Protein AF-A0A7C7EY35-F1 (afdb_monomer_lite)

Foldseek 3Di:
DFAAAEEEEADLCCLPDPCVLVLVVLPHQAYEDEVLPDDLVSVVVSLVSCVVSVHAYEYEFNADFKWWQDDPAWDKDDQQDKFKEFCDPRTTDIPDDVLVQDDFQWWKAKLQPQWIWTFNAGDNGMTITHTHHIDIHGHRITMDIPPRPCVVVLCCVSVVSVLVSCQVSLHAEYEHPDDQDCVNLVVSLVSCVPGNHFYEYEDQAPSCVVCVLSNLVSGQAYEYPLVSNVSHDPNVCSVVVLLVSLVSCVVVVHAYEYEDDLQVCVVPDVAGDPVSLVVLLVSVVSPHRYYYHYCSQHVDPCNSSVSSRSVVSVVVSVVVVVVVLDPPLLPDFDPLLVQLQVLLVLLVVCVVLVQADQADKWKKFFRNVGDDPDPPFTKMKIAWARAHSNVSNVSDCPRIWIWTDGVPDIDTSPNVIDGYLQVLLVVLVVVLCVVQVHLFRMKTWTHQPLLQVLLVDPCVVPQVSVQVLLCVQAVCLCVLFVPGEAEFEADDRSDPNSSVRSNVVDDRTQKYDNHNRTIIGTDNDPVSRSVNVVSSSSSSVSSVVVPPDPPPPDD

Radius of gyration: 32.08 Å; chains: 1; bounding box: 73×58×93 Å

Structure (mmCIF, N/CA/C/O backbone):
data_AF-A0A7C7EY35-F1
#
_entry.id   AF-A0A7C7EY35-F1
#
loop_
_atom_site.group_PDB
_atom_site.id
_atom_site.type_symbol
_atom_site.label_atom_id
_atom_site.label_alt_id
_atom_site.label_comp_id
_atom_site.label_asym_id
_atom_site.label_entity_id
_atom_site.label_seq_id
_atom_site.pdbx_PDB_ins_code
_atom_site.Cartn_x
_atom_site.Cartn_y
_atom_site.Cartn_z
_atom_site.occupancy
_atom_site.B_iso_or_equiv
_atom_site.auth_seq_id
_atom_site.auth_comp_id
_atom_site.auth_asym_id
_atom_site.auth_atom_id
_atom_site.pdbx_PDB_model_num
ATOM 1 N N . MET A 1 1 ? 8.067 -2.874 -6.226 1.00 59.53 1 MET A N 1
ATOM 2 C CA . MET A 1 1 ? 7.188 -3.533 -5.227 1.00 59.53 1 MET A CA 1
ATOM 3 C C . MET A 1 1 ? 6.444 -2.444 -4.491 1.00 59.53 1 MET A C 1
ATOM 5 O O . MET A 1 1 ? 7.051 -1.427 -4.193 1.00 59.53 1 MET A O 1
ATOM 9 N N . ARG A 1 2 ? 5.156 -2.646 -4.200 1.00 67.06 2 ARG A N 1
ATOM 10 C CA . ARG A 1 2 ? 4.352 -1.667 -3.456 1.00 67.06 2 ARG A CA 1
ATOM 11 C C . ARG A 1 2 ? 5.009 -1.362 -2.104 1.00 67.06 2 ARG A C 1
ATOM 13 O O . ARG A 1 2 ? 5.307 -2.300 -1.371 1.00 67.06 2 ARG A O 1
ATOM 20 N N . LYS A 1 3 ? 5.210 -0.082 -1.780 1.00 84.25 3 LYS A N 1
ATOM 21 C CA . LYS A 1 3 ? 5.645 0.359 -0.446 1.00 84.25 3 LYS A CA 1
ATOM 22 C C . LYS A 1 3 ? 4.575 0.000 0.595 1.00 84.25 3 LYS A C 1
ATOM 24 O O . LYS A 1 3 ? 3.392 0.196 0.334 1.00 84.25 3 LYS A O 1
ATOM 29 N N . ILE A 1 4 ? 5.000 -0.534 1.739 1.00 92.81 4 ILE A N 1
ATOM 30 C CA . ILE A 1 4 ? 4.141 -0.799 2.899 1.00 92.81 4 ILE A CA 1
ATOM 31 C C . ILE A 1 4 ? 4.450 0.279 3.934 1.00 92.81 4 ILE A C 1
ATOM 33 O O . ILE A 1 4 ? 5.589 0.361 4.402 1.00 92.81 4 ILE A O 1
ATOM 37 N N . ASP A 1 5 ? 3.461 1.110 4.252 1.00 95.00 5 ASP A N 1
ATOM 38 C CA . ASP A 1 5 ? 3.643 2.174 5.237 1.00 95.00 5 ASP A CA 1
ATOM 39 C C . ASP A 1 5 ? 3.600 1.604 6.662 1.00 95.00 5 ASP A C 1
ATOM 41 O O . ASP A 1 5 ? 2.747 0.773 6.993 1.00 95.00 5 ASP A O 1
ATOM 45 N N . LEU A 1 6 ? 4.491 2.089 7.524 1.00 94.75 6 LEU A N 1
ATOM 46 C CA . LEU A 1 6 ? 4.423 1.883 8.968 1.00 94.75 6 LEU A CA 1
ATOM 47 C C . LEU A 1 6 ? 3.973 3.164 9.659 1.00 94.75 6 LEU A C 1
ATOM 49 O O . LEU A 1 6 ? 4.666 4.183 9.643 1.00 94.75 6 LEU A O 1
ATOM 53 N N . ILE A 1 7 ? 2.809 3.074 10.284 1.00 96.31 7 ILE A N 1
ATOM 54 C CA . ILE A 1 7 ? 2.159 4.141 11.029 1.00 96.31 7 ILE A CA 1
ATOM 55 C C . ILE A 1 7 ? 2.273 3.773 12.509 1.00 96.31 7 ILE A C 1
ATOM 57 O O . ILE A 1 7 ? 1.996 2.633 12.882 1.00 96.31 7 ILE A O 1
ATOM 61 N N . ALA A 1 8 ? 2.664 4.713 13.364 1.00 94.75 8 ALA A N 1
ATOM 62 C CA . ALA A 1 8 ? 2.739 4.475 14.805 1.00 94.75 8 ALA A CA 1
ATOM 63 C C . ALA A 1 8 ? 1.876 5.461 15.585 1.00 94.75 8 ALA A C 1
ATOM 65 O O . ALA A 1 8 ? 1.756 6.632 15.225 1.00 94.75 8 ALA A O 1
ATOM 66 N N . THR A 1 9 ? 1.291 4.969 16.673 1.00 93.81 9 THR A N 1
ATOM 67 C CA . THR A 1 9 ? 0.629 5.792 17.684 1.00 93.81 9 THR A CA 1
ATOM 68 C C . THR A 1 9 ? 1.628 6.055 18.804 1.00 93.81 9 THR A C 1
ATOM 70 O O . THR A 1 9 ? 2.188 5.107 19.354 1.00 93.81 9 THR A O 1
ATOM 73 N N . PHE A 1 10 ? 1.846 7.318 19.153 1.00 88.19 10 PHE A N 1
ATOM 74 C CA . PHE A 1 10 ? 2.747 7.712 20.237 1.00 88.19 10 PHE A CA 1
ATOM 75 C C . PHE A 1 10 ? 2.016 8.558 21.268 1.00 88.19 10 PHE A C 1
ATOM 77 O O . PHE A 1 10 ? 1.106 9.315 20.930 1.00 88.19 10 PHE A O 1
ATOM 84 N N . GLY A 1 11 ? 2.450 8.458 22.522 1.00 86.19 11 GLY A N 1
ATOM 85 C CA . GLY A 1 11 ? 2.048 9.399 23.558 1.00 86.19 11 GLY A CA 1
ATOM 86 C C . GLY A 1 11 ? 2.655 10.786 23.326 1.00 86.19 11 GLY A C 1
ATOM 87 O O . GLY A 1 11 ? 3.737 10.919 22.748 1.00 86.19 11 GLY A O 1
ATOM 88 N N . SER A 1 12 ? 1.996 11.829 23.835 1.00 89.19 12 SER A N 1
ATOM 89 C CA . SER A 1 12 ? 2.439 13.224 23.692 1.00 89.19 12 SER A CA 1
ATOM 90 C C . SER A 1 12 ? 3.885 13.438 24.154 1.00 89.19 12 SER A C 1
ATOM 92 O O . SER A 1 12 ? 4.668 14.103 23.479 1.00 89.19 12 SER A O 1
ATOM 94 N N . SER A 1 13 ? 4.276 12.817 25.271 1.00 89.25 13 SER A N 1
ATOM 95 C CA . SER A 1 13 ? 5.641 12.892 25.803 1.00 89.25 13 SER A CA 1
ATOM 96 C C . SER A 1 13 ? 6.682 12.232 24.896 1.00 89.25 13 SER A C 1
ATOM 98 O O . SER A 1 13 ? 7.813 12.706 24.843 1.00 89.25 13 SER A O 1
ATOM 100 N N . GLN A 1 14 ? 6.315 11.170 24.172 1.00 89.94 14 GLN A N 1
ATOM 101 C CA . GLN A 1 14 ? 7.206 10.489 23.231 1.00 89.94 14 GLN A CA 1
ATOM 102 C C . GLN A 1 14 ? 7.434 11.339 21.977 1.00 89.94 14 GLN A C 1
ATOM 104 O O . GLN A 1 14 ? 8.567 11.451 21.530 1.00 89.94 14 GLN A O 1
ATOM 109 N N . ILE A 1 15 ? 6.389 11.976 21.436 1.00 92.12 15 ILE A N 1
ATOM 110 C CA . ILE A 1 15 ? 6.499 12.847 20.249 1.00 92.12 15 ILE A CA 1
ATOM 111 C C . ILE A 1 15 ? 7.369 14.074 20.545 1.00 92.12 15 ILE A C 1
ATOM 113 O O . ILE A 1 15 ? 8.179 14.495 19.720 1.00 92.12 15 ILE A O 1
ATOM 117 N N . LEU A 1 16 ? 7.207 14.652 21.736 1.00 92.81 16 LEU A N 1
ATOM 118 C CA . LEU A 1 16 ? 7.941 15.846 22.157 1.00 92.81 16 LEU A CA 1
ATOM 119 C C . LEU A 1 16 ? 9.357 15.541 22.667 1.00 92.81 16 LEU A C 1
ATOM 121 O O . LEU A 1 16 ? 10.103 16.468 22.982 1.00 92.81 16 LEU A O 1
ATOM 125 N N . SER A 1 17 ? 9.746 14.268 22.764 1.00 91.12 17 SER A N 1
ATOM 126 C CA . SER A 1 17 ? 11.068 13.897 23.256 1.00 91.12 17 SER A CA 1
ATOM 127 C C . SER A 1 17 ? 12.158 14.086 22.183 1.00 91.12 17 SER A C 1
ATOM 129 O O . SER A 1 17 ? 11.885 14.063 20.977 1.00 91.12 17 SER A O 1
ATOM 131 N N . PRO A 1 18 ? 13.437 14.174 22.595 1.00 88.00 18 PRO A N 1
ATOM 132 C CA . PRO A 1 18 ? 14.564 14.104 21.664 1.00 88.00 18 PRO A CA 1
ATOM 133 C C . PRO A 1 18 ? 14.698 12.746 20.955 1.00 88.00 18 PRO A C 1
ATOM 135 O O . PRO A 1 18 ? 15.283 12.676 19.878 1.00 88.00 18 PRO A O 1
ATOM 138 N N . SER A 1 19 ? 14.175 11.657 21.535 1.00 85.38 19 SER A N 1
ATOM 139 C CA . SER A 1 19 ? 14.273 10.318 20.934 1.00 85.38 19 SER A CA 1
ATOM 140 C C . SER A 1 19 ? 13.337 10.126 19.739 1.00 85.38 19 SER A C 1
ATOM 142 O O . SER A 1 19 ? 13.534 9.185 18.971 1.00 85.38 19 SER A O 1
ATOM 144 N N . PHE A 1 20 ? 12.368 11.025 19.539 1.00 90.75 20 PHE A N 1
ATOM 145 C CA . PHE A 1 20 ? 11.465 10.988 18.392 1.00 90.75 20 PHE A CA 1
ATOM 146 C C . PHE A 1 20 ? 12.203 11.066 17.047 1.00 90.75 20 PHE A C 1
ATOM 148 O O . PHE A 1 20 ? 11.852 10.343 16.119 1.00 90.75 20 PHE A O 1
ATOM 155 N N . ASP A 1 21 ? 13.271 11.865 16.933 1.00 90.19 21 ASP A N 1
ATOM 156 C CA . ASP A 1 21 ? 14.022 11.975 15.670 1.00 90.19 21 ASP A CA 1
ATOM 157 C C . ASP A 1 21 ? 14.679 10.647 15.268 1.00 90.19 21 ASP A C 1
ATOM 159 O O . ASP A 1 21 ? 14.866 10.372 14.082 1.00 90.19 21 ASP A O 1
ATOM 163 N N . GLU A 1 22 ? 15.005 9.798 16.244 1.00 86.75 22 GLU A N 1
ATOM 164 C CA . GLU A 1 22 ? 15.528 8.462 15.975 1.00 86.75 22 GLU A CA 1
ATOM 165 C C . GLU A 1 22 ? 14.431 7.526 15.450 1.00 86.75 22 GLU A C 1
ATOM 167 O O . GLU A 1 22 ? 14.663 6.797 14.486 1.00 86.75 22 GLU A O 1
ATOM 172 N N . MET A 1 23 ? 13.206 7.631 15.980 1.00 85.81 23 MET A N 1
ATOM 173 C CA . MET A 1 23 ? 12.039 6.902 15.459 1.00 85.81 23 MET A CA 1
ATOM 174 C C . MET A 1 23 ? 11.770 7.265 13.992 1.00 85.81 23 MET A C 1
ATOM 176 O O . MET A 1 23 ? 11.479 6.391 13.173 1.00 85.81 23 MET A O 1
ATOM 180 N N . VAL A 1 24 ? 11.919 8.546 13.635 1.00 89.62 24 VAL A N 1
ATOM 181 C CA . VAL A 1 24 ? 11.778 9.019 12.248 1.00 89.62 24 VAL A CA 1
ATOM 182 C C . VAL A 1 24 ? 12.833 8.385 11.338 1.00 89.62 24 VAL A C 1
ATOM 184 O O . VAL A 1 24 ? 12.497 7.866 10.272 1.00 89.62 24 VAL A O 1
ATOM 187 N N . LYS A 1 25 ? 14.101 8.342 11.768 1.00 86.62 25 LYS A N 1
ATOM 188 C CA . LYS A 1 25 ? 15.191 7.718 10.992 1.00 86.62 25 LYS A CA 1
ATOM 189 C C . LYS A 1 25 ? 15.029 6.211 10.809 1.00 86.62 25 LYS A C 1
ATOM 191 O O . LYS A 1 25 ? 15.458 5.685 9.786 1.00 86.62 25 LYS A O 1
ATOM 196 N N . GLN A 1 26 ? 14.383 5.521 11.749 1.00 80.25 26 GLN A N 1
ATOM 197 C CA . GLN A 1 26 ? 14.077 4.085 11.649 1.00 80.25 26 GLN A CA 1
ATOM 198 C C . GLN A 1 26 ? 12.955 3.768 10.643 1.00 80.25 26 GLN A C 1
ATOM 200 O O . GLN A 1 26 ? 12.539 2.617 10.477 1.00 80.25 26 GLN A O 1
ATOM 205 N N . GLY A 1 27 ? 12.502 4.787 9.912 1.00 77.50 27 GLY A N 1
ATOM 206 C CA . GLY A 1 27 ? 11.601 4.651 8.787 1.00 77.50 27 GLY A CA 1
ATOM 207 C C . GLY A 1 27 ? 10.146 4.813 9.179 1.00 77.50 27 GLY A C 1
ATOM 208 O O . GLY A 1 27 ? 9.300 4.265 8.503 1.00 77.50 27 GLY A O 1
ATOM 209 N N . LEU A 1 28 ? 9.799 5.515 10.249 1.00 90.94 28 LEU A N 1
ATOM 210 C CA . LEU A 1 28 ? 8.401 5.865 10.504 1.00 90.94 28 LEU A CA 1
ATOM 211 C C . LEU A 1 28 ? 7.805 6.643 9.309 1.00 90.94 28 LEU A C 1
ATOM 213 O O . LEU A 1 28 ? 8.328 7.688 8.929 1.00 90.94 28 LEU A O 1
ATOM 217 N N . ASP A 1 29 ? 6.709 6.155 8.719 1.00 93.25 29 ASP A N 1
ATOM 218 C CA . ASP A 1 29 ? 6.108 6.783 7.531 1.00 93.25 29 ASP A CA 1
ATOM 219 C C . ASP A 1 29 ? 5.058 7.849 7.878 1.00 93.25 29 ASP A C 1
ATOM 221 O O . ASP A 1 29 ? 4.744 8.708 7.043 1.00 93.25 29 ASP A O 1
ATOM 225 N N . MET A 1 30 ? 4.458 7.744 9.068 1.00 96.19 30 MET A N 1
ATOM 226 C CA . MET A 1 30 ? 3.350 8.580 9.530 1.00 96.19 30 MET A CA 1
ATOM 227 C C . MET A 1 30 ? 3.103 8.389 11.032 1.00 96.19 30 MET A C 1
ATOM 229 O O . MET A 1 30 ? 3.287 7.290 11.558 1.00 96.19 30 MET A O 1
ATOM 233 N N . VAL A 1 31 ? 2.611 9.426 11.709 1.00 97.31 31 VAL A N 1
ATOM 234 C CA . VAL A 1 31 ? 2.129 9.336 13.097 1.00 97.31 31 VAL A CA 1
ATOM 235 C C . VAL A 1 31 ? 0.612 9.402 13.139 1.00 97.31 31 VAL A C 1
ATOM 237 O O . VAL A 1 31 ? 0.010 10.297 12.547 1.00 97.31 31 VAL A O 1
ATOM 240 N N . ARG A 1 32 ? 0.005 8.472 13.881 1.00 97.31 32 ARG A N 1
ATOM 241 C CA . ARG A 1 32 ? -1.408 8.511 14.259 1.00 97.31 32 ARG A CA 1
ATOM 242 C C . ARG A 1 32 ? -1.566 9.247 15.590 1.00 97.31 32 ARG A C 1
ATOM 244 O O . ARG A 1 32 ? -1.029 8.807 16.606 1.00 97.31 32 ARG A O 1
ATOM 251 N N . LEU A 1 33 ? -2.347 10.322 15.591 1.00 96.81 33 LEU A N 1
ATOM 252 C CA . LEU A 1 33 ? -2.793 11.035 16.788 1.00 96.81 33 LEU A CA 1
ATOM 253 C C . LEU A 1 33 ? -4.217 10.581 17.126 1.00 96.81 33 LEU A C 1
ATOM 255 O O . LEU A 1 33 ? -5.131 10.805 16.339 1.00 96.81 33 LEU A O 1
ATOM 259 N N . ASN A 1 34 ? -4.394 9.916 18.270 1.00 93.81 34 ASN A N 1
ATOM 260 C CA . ASN A 1 34 ? -5.690 9.387 18.703 1.00 93.81 34 ASN A CA 1
ATOM 261 C C . ASN A 1 34 ? -6.457 10.423 19.544 1.00 93.81 34 ASN A C 1
ATOM 263 O O . ASN A 1 34 ? -6.140 10.623 20.719 1.00 93.81 34 ASN A O 1
ATOM 267 N N . CYS A 1 35 ? -7.472 11.058 18.959 1.00 93.25 35 CYS A N 1
ATOM 268 C CA . CYS A 1 35 ? -8.251 12.117 19.603 1.00 93.25 35 CYS A CA 1
ATOM 269 C C . CYS A 1 35 ? -9.208 11.620 20.693 1.00 93.25 35 CYS A C 1
ATOM 271 O O . CYS A 1 35 ? -9.679 12.431 21.483 1.00 93.25 35 CYS A O 1
ATOM 273 N N . SER A 1 36 ? -9.437 10.310 20.842 1.00 86.94 36 SER A N 1
ATOM 274 C CA . SER A 1 36 ? -10.142 9.778 22.023 1.00 86.94 36 SER A CA 1
ATOM 275 C C . SER A 1 36 ? -9.371 10.017 23.334 1.00 86.94 36 SER A C 1
ATOM 277 O O . SER A 1 36 ? -9.933 9.863 24.418 1.00 86.94 36 SER A O 1
ATOM 279 N N . HIS A 1 37 ? -8.083 10.375 23.249 1.00 87.50 37 HIS A N 1
ATOM 280 C CA . HIS A 1 37 ? -7.205 10.634 24.396 1.00 87.50 37 HIS A CA 1
ATOM 281 C C . HIS A 1 37 ? -6.500 11.995 24.346 1.00 87.50 37 HIS A C 1
ATOM 283 O O . HIS A 1 37 ? -5.694 12.277 25.227 1.00 87.50 37 HIS A O 1
ATOM 289 N N . LEU A 1 38 ? -6.760 12.811 23.322 1.00 90.69 38 LEU A N 1
ATOM 290 C CA . LEU A 1 38 ? -6.093 14.094 23.108 1.00 90.69 38 LEU A CA 1
ATOM 291 C C . LEU A 1 38 ? -7.142 15.173 22.894 1.00 90.69 38 LEU A C 1
ATOM 293 O O . LEU A 1 38 ? -7.962 15.053 21.989 1.00 90.69 38 LEU A O 1
ATOM 297 N N . SER A 1 39 ? -7.076 16.240 23.681 1.00 91.69 39 SER A N 1
ATOM 298 C CA . SER A 1 39 ? -7.860 17.451 23.442 1.00 91.69 39 SER A CA 1
ATOM 299 C C . SER A 1 39 ? -7.296 18.267 22.273 1.00 91.69 39 SER A C 1
ATOM 301 O O . SER A 1 39 ? -6.133 18.128 21.892 1.00 91.69 39 SER A O 1
ATOM 303 N N . VAL A 1 40 ? -8.108 19.167 21.708 1.00 92.25 40 VAL A N 1
ATOM 304 C CA . VAL A 1 40 ? -7.673 20.063 20.618 1.00 92.25 40 VAL A CA 1
ATOM 305 C C . VAL A 1 40 ? -6.454 20.908 21.018 1.00 92.25 40 VAL A C 1
ATOM 307 O O . VAL A 1 40 ? -5.548 21.095 20.204 1.00 92.25 40 VAL A O 1
ATOM 310 N N . ASP A 1 41 ? -6.390 21.361 22.272 1.00 92.06 41 ASP A N 1
ATOM 311 C CA . ASP A 1 41 ? -5.277 22.173 22.780 1.00 92.06 41 ASP A CA 1
ATOM 312 C C . ASP A 1 41 ? -3.963 21.379 22.846 1.00 92.06 41 ASP A C 1
ATOM 314 O O . ASP A 1 41 ? -2.891 21.911 22.545 1.00 92.06 41 ASP A O 1
ATOM 318 N N . GLU A 1 42 ? -4.035 20.085 23.166 1.00 94.25 42 GLU A N 1
ATOM 319 C CA . GLU A 1 42 ? -2.871 19.195 23.195 1.00 94.25 42 GLU A CA 1
ATOM 320 C C . GLU A 1 42 ? -2.347 18.859 21.794 1.00 94.25 42 GLU A C 1
ATOM 322 O O . GLU A 1 42 ? -1.160 18.576 21.639 1.00 94.25 42 GLU A O 1
ATOM 327 N N . LEU A 1 43 ? -3.187 18.918 20.754 1.00 96.12 43 LEU A N 1
ATOM 328 C CA . LEU A 1 43 ? -2.773 18.582 19.390 1.00 96.12 43 LEU A CA 1
ATOM 329 C C . LEU A 1 43 ? -1.819 19.613 18.778 1.00 96.12 43 LEU A C 1
ATOM 331 O O . LEU A 1 43 ? -0.946 19.240 17.995 1.00 96.12 43 LEU A O 1
ATOM 335 N N . GLN A 1 44 ? -1.961 20.901 19.108 1.00 94.94 44 GLN A N 1
ATOM 336 C CA . GLN A 1 44 ? -1.165 21.969 18.494 1.00 94.94 44 GLN A CA 1
ATOM 337 C C . GLN A 1 44 ? 0.354 21.773 18.634 1.00 94.94 44 GLN A C 1
ATOM 339 O O . GLN A 1 44 ? 1.027 21.792 17.600 1.00 94.94 44 GLN A O 1
ATOM 344 N N . PRO A 1 45 ? 0.927 21.567 19.838 1.00 95.94 45 PRO A N 1
ATOM 345 C CA . PRO A 1 45 ? 2.366 21.338 19.967 1.00 95.94 45 PRO A CA 1
ATOM 346 C C . PRO A 1 45 ? 2.826 20.048 19.271 1.00 95.94 45 PRO A C 1
ATOM 348 O O . PRO A 1 45 ? 3.921 20.019 18.710 1.00 95.94 45 PRO A O 1
ATOM 351 N N . LEU A 1 46 ? 1.990 19.003 19.246 1.00 97.12 46 LEU A N 1
ATOM 352 C CA . LEU A 1 46 ? 2.313 17.732 18.590 1.00 97.12 46 LEU A CA 1
ATOM 353 C C . LEU A 1 46 ? 2.395 17.894 17.073 1.00 97.12 46 LEU A C 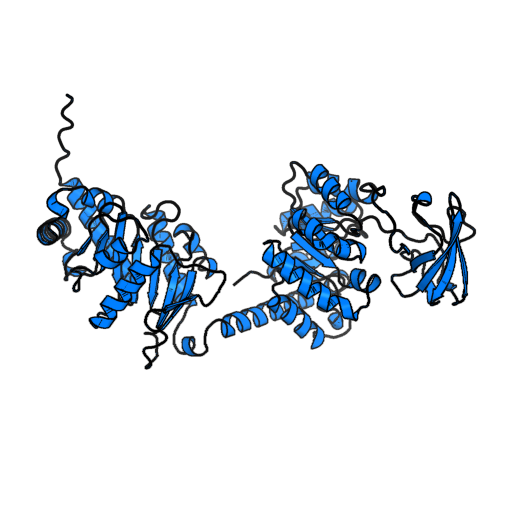1
ATOM 355 O O . LEU A 1 46 ? 3.380 17.491 16.462 1.00 97.12 46 LEU A O 1
ATOM 359 N N . ILE A 1 47 ? 1.396 18.529 16.461 1.00 96.50 47 ILE A N 1
ATOM 360 C CA . ILE A 1 47 ? 1.374 18.764 15.015 1.00 96.50 47 ILE A CA 1
ATOM 361 C C . ILE A 1 47 ? 2.535 19.659 14.587 1.00 96.50 47 ILE A C 1
ATOM 363 O O . ILE A 1 47 ? 3.179 19.356 13.584 1.00 96.50 47 ILE A O 1
ATOM 367 N N . THR A 1 48 ? 2.844 20.720 15.343 1.00 95.88 48 THR A N 1
ATOM 368 C CA . THR A 1 48 ? 4.018 21.564 15.067 1.00 95.88 48 THR A CA 1
ATOM 369 C C . THR A 1 48 ? 5.285 20.708 15.021 1.00 95.88 48 THR A C 1
ATOM 371 O O . THR A 1 48 ? 6.004 20.731 14.022 1.00 95.88 48 THR A O 1
ATOM 374 N N . ARG A 1 49 ? 5.507 19.873 16.045 1.00 96.12 49 ARG A N 1
ATOM 375 C CA . ARG A 1 49 ? 6.672 18.984 16.122 1.00 96.12 49 ARG A CA 1
ATOM 376 C C . ARG A 1 49 ? 6.740 17.984 14.961 1.00 96.12 49 ARG A C 1
ATOM 378 O O . ARG A 1 49 ? 7.816 17.763 14.405 1.00 96.12 49 ARG A O 1
ATOM 385 N N . LEU A 1 50 ? 5.608 17.392 14.575 1.00 96.69 50 LEU A N 1
ATOM 386 C CA . LEU A 1 50 ? 5.528 16.440 13.459 1.00 96.69 50 LEU A CA 1
ATOM 387 C C . LEU A 1 50 ? 5.821 17.107 12.109 1.00 96.69 50 LEU A C 1
ATOM 389 O O . LEU A 1 50 ? 6.553 16.544 11.293 1.00 96.69 50 LEU A O 1
ATOM 393 N N . LYS A 1 51 ? 5.317 18.328 11.895 1.00 95.44 51 LYS A N 1
ATOM 394 C CA . LYS A 1 51 ? 5.604 19.120 10.691 1.00 95.44 51 LYS A CA 1
ATOM 395 C C . LYS A 1 51 ? 7.076 19.518 10.601 1.00 95.44 51 LYS A C 1
ATOM 397 O O . LYS A 1 51 ? 7.662 19.401 9.527 1.00 95.44 51 LYS A O 1
ATOM 402 N N . GLU A 1 52 ? 7.691 19.931 11.709 1.00 95.06 52 GLU A N 1
ATOM 403 C CA . GLU A 1 52 ? 9.133 20.219 11.776 1.00 95.06 52 GLU A CA 1
ATOM 404 C C . GLU A 1 52 ? 9.975 18.984 11.431 1.00 95.06 52 GLU A C 1
ATOM 406 O O . GLU A 1 52 ? 10.933 19.075 10.662 1.00 95.06 52 GLU A O 1
ATOM 411 N N . ALA A 1 53 ? 9.570 17.813 11.932 1.00 93.81 53 ALA A N 1
ATOM 412 C CA . ALA A 1 53 ? 10.185 16.528 11.607 1.00 93.81 53 ALA A CA 1
ATOM 413 C C . ALA A 1 53 ? 9.869 16.027 10.182 1.00 93.81 53 ALA A C 1
ATOM 415 O O . ALA A 1 53 ? 10.428 15.017 9.756 1.00 93.81 53 ALA A O 1
ATOM 416 N N . LYS A 1 54 ? 8.988 16.718 9.442 1.00 94.44 54 LYS A N 1
ATOM 417 C CA . LYS A 1 54 ? 8.491 16.338 8.107 1.00 94.44 54 LYS A CA 1
ATOM 418 C C . LYS A 1 54 ? 7.847 14.946 8.071 1.00 94.44 54 LYS A C 1
ATOM 420 O O . LYS A 1 54 ? 8.004 14.208 7.099 1.00 94.44 54 LYS A O 1
ATOM 425 N N . VAL A 1 55 ? 7.117 14.593 9.127 1.00 95.50 55 VAL A N 1
ATOM 426 C CA . VAL A 1 55 ? 6.388 13.324 9.240 1.00 95.50 55 VAL A CA 1
ATOM 427 C C . VAL A 1 55 ? 4.916 13.552 8.913 1.00 95.50 55 VAL A C 1
ATOM 429 O O . VAL A 1 55 ? 4.317 14.509 9.399 1.00 95.50 55 VAL A O 1
ATOM 432 N N . ARG A 1 56 ? 4.325 12.658 8.110 1.00 96.94 56 ARG A N 1
ATOM 433 C CA . ARG A 1 56 ? 2.892 12.707 7.784 1.00 96.94 56 ARG A CA 1
ATOM 434 C C . ARG A 1 56 ? 2.034 12.490 9.030 1.00 96.94 56 ARG A C 1
ATOM 436 O O . ARG A 1 56 ? 2.407 11.726 9.924 1.00 96.94 56 ARG A O 1
ATOM 443 N N . ILE A 1 57 ? 0.857 13.100 9.055 1.00 97.75 57 ILE A N 1
ATOM 444 C CA . ILE A 1 57 ? -0.038 13.148 10.209 1.00 97.75 57 ILE A CA 1
ATOM 445 C C . ILE A 1 57 ? -1.378 12.501 9.858 1.00 97.75 57 ILE A C 1
ATOM 447 O O . ILE A 1 57 ? -2.090 12.948 8.959 1.00 97.75 57 ILE A O 1
ATOM 451 N N . MET A 1 58 ? -1.739 11.471 10.619 1.00 98.00 58 MET A N 1
ATOM 452 C CA . MET A 1 58 ? -3.064 10.860 10.622 1.00 98.00 58 MET A CA 1
ATOM 453 C C . MET A 1 58 ? -3.787 11.253 11.907 1.00 98.00 58 MET A C 1
ATOM 455 O O . MET A 1 58 ? -3.393 10.836 12.996 1.00 98.00 58 MET A O 1
ATOM 459 N N . LEU A 1 59 ? -4.838 12.057 11.787 1.00 97.44 59 LEU A N 1
ATOM 460 C CA . LEU A 1 59 ? -5.677 12.459 12.908 1.00 97.44 59 LEU A CA 1
ATOM 461 C C . LEU A 1 59 ? -6.866 11.503 13.016 1.00 97.44 59 LEU A C 1
ATOM 463 O O . LEU A 1 59 ? -7.729 11.492 12.140 1.00 97.44 59 LEU A O 1
ATOM 467 N N . ASP A 1 60 ? -6.887 10.687 14.066 1.00 96.12 60 ASP A N 1
ATOM 468 C CA . ASP A 1 60 ? -7.954 9.723 14.316 1.00 96.12 60 ASP A CA 1
ATOM 469 C C . ASP A 1 60 ? -9.005 10.316 15.245 1.00 96.12 60 ASP A C 1
ATOM 471 O O . ASP A 1 60 ? -8.720 10.579 16.415 1.00 96.12 60 ASP A O 1
ATOM 475 N N . LEU A 1 61 ? -10.186 10.591 14.686 1.00 94.38 61 LEU A N 1
ATOM 476 C CA . LEU A 1 61 ? -11.263 11.294 15.369 1.00 94.38 61 LEU A CA 1
ATOM 477 C C . LEU A 1 61 ? -11.881 10.422 16.471 1.00 94.38 61 LEU A C 1
ATOM 479 O O . LEU A 1 61 ? -11.914 9.198 16.329 1.00 94.38 61 LEU A O 1
ATOM 483 N N . PRO A 1 62 ? -12.415 11.030 17.549 1.00 87.56 62 PRO A N 1
ATOM 484 C CA . PRO A 1 62 ? -13.034 10.275 18.635 1.00 87.56 62 PRO A CA 1
ATOM 485 C C . PRO A 1 62 ? -14.176 9.367 18.163 1.00 87.56 62 PRO A C 1
ATOM 487 O O . PRO A 1 62 ? -14.334 8.266 18.689 1.00 87.56 62 PRO A O 1
ATOM 490 N N . GLY A 1 63 ? -14.953 9.823 17.175 1.00 85.38 63 GLY A N 1
ATOM 491 C CA . GLY A 1 63 ? -16.155 9.150 16.708 1.00 85.38 63 GLY A CA 1
ATOM 492 C C . GLY A 1 63 ? -17.304 9.238 17.715 1.00 85.38 63 GLY A C 1
ATOM 493 O O . GLY A 1 63 ? -17.155 9.654 18.868 1.00 85.38 63 GLY A O 1
ATOM 494 N N . TYR A 1 64 ? -18.493 8.830 17.273 1.00 76.19 64 TYR A N 1
ATOM 495 C CA . TYR A 1 64 ? -19.670 8.769 18.135 1.00 76.19 64 TYR A CA 1
ATOM 496 C C . TYR A 1 64 ? -19.814 7.374 18.748 1.00 76.19 64 TYR A C 1
ATOM 498 O O . TYR A 1 64 ? -20.422 6.473 18.167 1.00 76.19 64 TYR A O 1
ATOM 506 N N . GLU A 1 65 ? -19.242 7.202 19.937 1.00 76.00 65 GLU A N 1
ATOM 507 C CA . GLU A 1 65 ? -19.401 6.001 20.754 1.00 76.00 65 GLU A CA 1
ATOM 508 C C . GLU A 1 65 ? -20.353 6.275 21.925 1.00 76.00 65 GLU A C 1
ATOM 510 O O . GLU A 1 65 ? -20.190 7.246 22.676 1.00 76.00 65 GLU A O 1
ATOM 515 N N . ILE A 1 66 ? -21.342 5.396 22.106 1.00 76.44 66 ILE A N 1
ATOM 516 C CA . ILE A 1 66 ? -22.225 5.471 23.266 1.00 76.44 66 ILE A CA 1
ATOM 517 C C . ILE A 1 66 ? -21.525 4.787 24.442 1.00 76.44 66 ILE A C 1
ATOM 519 O O . ILE A 1 66 ? -21.153 3.614 24.377 1.00 76.44 66 ILE A O 1
ATOM 523 N N . ARG A 1 67 ? -21.358 5.520 25.537 1.00 79.69 67 ARG A N 1
ATOM 524 C CA . ARG A 1 67 ? -20.722 5.082 26.775 1.00 79.69 67 ARG A CA 1
ATOM 525 C C . ARG A 1 67 ? -21.643 5.267 27.963 1.00 79.69 67 ARG A C 1
ATOM 527 O O . ARG A 1 67 ? -22.395 6.240 28.049 1.00 79.69 67 ARG A O 1
ATOM 534 N N . LEU A 1 68 ? -21.545 4.325 28.891 1.00 84.38 68 LEU A N 1
ATOM 535 C CA . LEU A 1 68 ? -22.330 4.294 30.108 1.00 84.38 68 LEU A CA 1
ATOM 536 C C . LEU A 1 68 ? -21.682 5.143 31.210 1.00 84.38 68 LEU A C 1
ATOM 538 O O . LEU A 1 68 ? -20.592 4.844 31.693 1.00 84.38 68 LEU A O 1
ATOM 542 N N . GLN A 1 69 ? -22.372 6.186 31.655 1.00 75.88 69 GLN A N 1
ATOM 543 C CA . GLN A 1 69 ? -22.064 6.932 32.869 1.00 75.88 69 GLN A CA 1
ATOM 544 C C . GLN A 1 69 ? -22.581 6.151 34.082 1.00 75.88 69 GLN A C 1
ATOM 546 O O . GLN A 1 69 ? -23.698 6.347 34.553 1.00 75.88 69 GLN A O 1
ATOM 551 N N . GLY A 1 70 ? -21.759 5.219 34.553 1.00 69.19 70 GLY A N 1
ATOM 552 C CA . GLY A 1 70 ? -22.055 4.352 35.689 1.00 69.19 70 GLY A CA 1
ATOM 553 C C . GLY A 1 70 ? -21.870 2.873 35.340 1.00 69.19 70 GLY A C 1
ATOM 554 O O . GLY A 1 70 ? -22.015 2.498 34.174 1.00 69.19 70 GLY A O 1
ATOM 555 N N . PRO A 1 71 ? -21.544 2.020 36.323 1.00 72.19 71 PRO A N 1
ATOM 556 C CA . PRO A 1 71 ? -21.304 2.329 37.731 1.00 72.19 71 PRO A CA 1
ATOM 557 C C . PRO A 1 71 ? -19.935 2.999 37.945 1.00 72.19 71 PRO A C 1
ATOM 559 O O . PRO A 1 71 ? -19.076 2.970 37.067 1.00 72.19 71 PRO A O 1
ATOM 562 N N . SER A 1 72 ? -19.731 3.643 39.099 1.00 79.81 72 SER A N 1
ATOM 563 C CA . SER A 1 72 ? -18.438 4.252 39.468 1.00 79.81 72 SER A CA 1
ATOM 564 C C . SER A 1 72 ? -17.350 3.212 39.754 1.00 79.81 72 SER A C 1
ATOM 566 O O . SER A 1 72 ? -16.165 3.522 39.691 1.00 79.81 72 SER A O 1
ATOM 568 N N . GLU A 1 73 ? -17.758 1.978 40.041 1.00 85.06 73 GLU A N 1
ATOM 569 C CA . GLU A 1 73 ? -16.896 0.829 40.298 1.00 85.06 73 GLU A CA 1
ATOM 570 C C . GLU A 1 73 ? -17.362 -0.376 39.478 1.00 85.06 73 GLU A C 1
ATOM 572 O O . GLU A 1 73 ? -18.493 -0.424 38.990 1.00 85.06 73 GLU A O 1
ATOM 577 N N . ASN A 1 74 ? -16.496 -1.377 39.346 1.00 90.25 74 ASN A N 1
ATOM 578 C CA . ASN A 1 74 ? -16.832 -2.622 38.667 1.00 90.25 74 ASN A CA 1
ATOM 579 C C . ASN A 1 74 ? -18.051 -3.289 39.324 1.00 90.25 74 ASN A C 1
ATOM 581 O O . ASN A 1 74 ? -18.025 -3.599 40.511 1.00 90.25 74 ASN A O 1
ATOM 585 N N . THR A 1 75 ? -19.098 -3.552 38.545 1.00 91.88 75 THR A N 1
ATOM 586 C CA . THR A 1 75 ? -20.352 -4.142 39.037 1.00 91.88 75 THR A CA 1
ATOM 587 C C . THR A 1 75 ? -20.656 -5.437 38.302 1.00 91.88 75 THR A C 1
ATOM 589 O O . THR A 1 75 ? -20.593 -5.486 37.077 1.00 91.88 75 THR A O 1
ATOM 592 N N . LEU A 1 76 ? -20.994 -6.501 39.030 1.00 94.50 76 LEU A N 1
ATOM 593 C CA . LEU A 1 76 ? -21.409 -7.763 38.421 1.00 94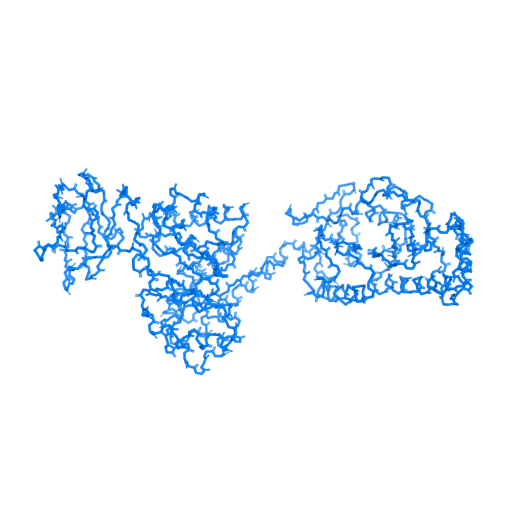.50 76 LEU A CA 1
ATOM 594 C C . LEU A 1 76 ? -22.854 -7.652 37.920 1.00 94.50 76 LEU A C 1
ATOM 596 O O . LEU A 1 76 ? -23.753 -7.332 38.695 1.00 94.50 76 LEU A O 1
ATOM 600 N N . LEU A 1 77 ? -23.063 -7.946 36.639 1.00 94.06 77 LEU A N 1
ATOM 601 C CA . LEU A 1 77 ? -24.383 -8.153 36.055 1.00 94.06 77 LEU A CA 1
ATOM 602 C C . LEU A 1 77 ? -24.608 -9.647 35.830 1.00 94.06 77 LEU A C 1
ATOM 604 O O . LEU A 1 77 ? -23.803 -10.299 35.164 1.00 94.06 77 LEU A O 1
ATOM 608 N N . GLU A 1 78 ? -25.695 -10.193 36.362 1.00 96.44 78 GLU A N 1
ATOM 609 C CA . GLU A 1 78 ? -26.015 -11.620 36.265 1.00 96.44 78 GLU A CA 1
ATOM 610 C C . GLU A 1 78 ? -26.945 -11.918 35.083 1.00 96.44 78 GLU A C 1
ATOM 612 O O . GLU A 1 78 ? -27.794 -11.110 34.707 1.00 96.44 78 GLU A O 1
ATOM 617 N N . ALA A 1 79 ? -26.817 -13.105 34.485 1.00 96.56 79 ALA A N 1
ATOM 618 C CA . ALA A 1 79 ? -27.748 -13.540 33.446 1.00 96.56 79 ALA A CA 1
ATOM 619 C C . ALA A 1 79 ? -29.175 -13.655 34.013 1.00 96.56 79 ALA A C 1
ATOM 621 O O . ALA A 1 79 ? -29.393 -14.232 35.074 1.00 96.56 79 ALA A O 1
ATOM 622 N N . GLY A 1 80 ? -30.154 -13.111 33.293 1.00 94.88 80 GLY A N 1
ATOM 623 C CA . GLY A 1 80 ? -31.549 -13.016 33.719 1.00 94.88 80 GLY A CA 1
ATOM 624 C C . GLY A 1 80 ? -31.890 -11.747 34.505 1.00 94.88 80 GLY A C 1
ATOM 625 O O . GLY A 1 80 ? -33.077 -11.451 34.644 1.00 94.88 80 GLY A O 1
ATOM 626 N N . GLN A 1 81 ? -30.895 -10.980 34.964 1.00 95.44 81 GLN A N 1
ATOM 627 C CA . GLN A 1 81 ? -31.109 -9.690 35.618 1.00 95.44 81 GLN A CA 1
ATOM 628 C C . GLN A 1 81 ? -31.749 -8.688 34.647 1.00 95.44 81 GLN A C 1
ATOM 630 O O . GLN A 1 81 ? -31.411 -8.659 33.463 1.00 95.44 81 GLN A O 1
ATOM 635 N N . THR A 1 82 ? -32.639 -7.833 35.150 1.00 93.88 82 THR A N 1
ATOM 636 C CA . THR A 1 82 ? -33.128 -6.662 34.411 1.00 93.88 82 THR A CA 1
ATOM 637 C C . THR A 1 82 ? -32.431 -5.415 34.936 1.00 93.88 82 THR A C 1
ATOM 639 O O . THR A 1 82 ? -32.401 -5.186 36.145 1.00 93.88 82 THR A O 1
ATOM 642 N N . VAL A 1 83 ? -31.877 -4.607 34.035 1.00 91.38 83 VAL A N 1
ATOM 643 C CA . VAL A 1 83 ? -31.250 -3.320 34.354 1.00 91.38 83 VAL A CA 1
ATOM 644 C C . VAL A 1 83 ? -31.952 -2.191 33.610 1.00 91.38 83 VAL A C 1
ATOM 646 O O . VAL A 1 83 ? -32.390 -2.360 32.472 1.00 91.38 83 VAL A O 1
ATOM 649 N N . HIS A 1 84 ? -32.058 -1.032 34.253 1.00 89.44 84 HIS A N 1
ATOM 650 C CA . HIS A 1 84 ? -32.583 0.173 33.619 1.00 89.44 84 HIS A CA 1
ATOM 651 C C . HIS A 1 84 ? -31.458 0.945 32.932 1.00 89.44 84 HIS A C 1
ATOM 653 O O . HIS A 1 84 ? -30.406 1.172 33.529 1.00 89.44 84 HIS A O 1
ATOM 659 N N . LEU A 1 85 ? -31.713 1.358 31.693 1.00 88.06 85 LEU A N 1
ATOM 660 C CA . LEU A 1 85 ? -30.902 2.283 30.914 1.00 88.06 85 LEU A CA 1
ATOM 661 C C . LEU A 1 85 ? -31.713 3.576 30.732 1.00 88.06 85 LEU A C 1
ATOM 663 O O . LEU A 1 85 ? -32.781 3.514 30.139 1.00 88.06 85 LEU A O 1
ATOM 667 N N . GLY A 1 86 ? -31.268 4.734 31.216 1.00 83.06 86 GLY A N 1
ATOM 668 C CA . GLY A 1 86 ? -32.059 5.975 31.127 1.00 83.06 86 GLY A CA 1
ATOM 669 C C . GLY A 1 86 ? -31.258 7.246 31.400 1.00 83.06 86 GLY A C 1
ATOM 670 O O . GLY A 1 86 ? -30.047 7.189 31.567 1.00 83.06 86 GLY A O 1
ATOM 671 N N . LYS A 1 87 ? -31.920 8.410 31.457 1.00 67.94 87 LYS A N 1
ATOM 672 C CA . LYS A 1 87 ? -31.268 9.697 31.801 1.00 67.94 87 LYS A CA 1
ATOM 673 C C . LYS A 1 87 ? -31.079 9.942 33.310 1.00 67.94 87 LYS A C 1
ATOM 675 O O . LYS A 1 87 ? -30.333 10.838 33.695 1.00 67.94 87 LYS A O 1
ATOM 680 N N . SER A 1 88 ? -31.770 9.187 34.167 1.00 60.31 88 SER A N 1
ATOM 681 C CA . SER A 1 88 ? -31.760 9.357 35.630 1.00 60.31 88 SER A CA 1
ATOM 682 C C . SER A 1 88 ? -30.638 8.546 36.297 1.00 60.31 88 SER A C 1
ATOM 684 O O . SER A 1 88 ? -30.447 7.396 35.912 1.00 60.31 88 SER A O 1
ATOM 686 N N . PRO A 1 89 ? -29.974 9.053 37.361 1.00 55.16 89 PRO A N 1
ATOM 687 C CA . PRO A 1 89 ? -28.888 8.360 38.078 1.00 55.16 89 PRO A CA 1
ATOM 688 C C . PRO A 1 89 ? -29.284 7.026 38.744 1.00 55.16 89 PRO A C 1
ATOM 690 O O . PRO A 1 89 ? -28.439 6.339 39.313 1.00 55.16 89 PRO A O 1
ATOM 693 N N . GLN A 1 90 ? -30.563 6.650 38.703 1.00 53.84 90 GLN A N 1
ATOM 694 C CA . GLN A 1 90 ? -31.074 5.364 39.175 1.00 53.84 90 GLN A CA 1
ATOM 695 C C . GLN A 1 90 ? -31.004 4.321 38.044 1.00 53.84 90 GLN A C 1
ATOM 697 O O . GLN A 1 90 ? -32.029 3.863 37.545 1.00 53.84 90 GLN A O 1
ATOM 702 N N . GLY A 1 91 ? -29.795 3.972 37.599 1.00 61.50 91 GLY A N 1
ATOM 703 C CA . GLY A 1 91 ? -29.582 2.994 36.528 1.00 61.50 91 GLY A CA 1
ATOM 704 C C . GLY A 1 91 ? -28.291 3.226 35.749 1.00 61.50 91 GLY A C 1
ATOM 705 O O . GLY A 1 91 ? -27.433 4.005 36.154 1.00 61.50 91 GLY A O 1
ATOM 706 N N . LEU A 1 92 ? -28.154 2.528 34.623 1.00 75.56 92 LEU A N 1
ATOM 707 C CA . LEU A 1 92 ? -27.119 2.816 33.637 1.00 75.56 92 LEU A CA 1
ATOM 708 C C . LEU A 1 92 ? -27.534 4.076 32.872 1.00 75.56 92 LEU A C 1
ATOM 710 O O . LEU A 1 92 ? -28.592 4.098 32.247 1.00 75.56 92 LEU A O 1
ATOM 714 N N . CYS A 1 93 ? -26.719 5.125 32.909 1.00 73.69 93 CYS A N 1
ATOM 715 C CA . CYS A 1 93 ? -26.932 6.314 32.085 1.00 73.69 93 CYS A CA 1
ATOM 716 C C . CYS A 1 93 ? -26.052 6.243 30.846 1.00 73.69 93 CYS A C 1
ATOM 718 O O . CYS A 1 93 ? -24.931 5.779 30.962 1.00 73.69 93 CYS A O 1
ATOM 720 N N . GLY A 1 94 ? -26.501 6.702 29.679 1.00 69.06 94 GLY A N 1
ATOM 721 C CA . GLY A 1 94 ? -25.674 6.759 28.465 1.00 69.06 94 GLY A CA 1
ATOM 722 C C . GLY A 1 94 ? -25.684 8.147 27.829 1.00 69.06 94 GLY A C 1
ATOM 723 O O . GLY A 1 94 ? -26.680 8.858 27.941 1.00 69.06 94 GLY A O 1
ATOM 724 N N . ASN A 1 95 ? -24.615 8.529 27.125 1.00 70.06 95 ASN A N 1
ATOM 725 C CA . ASN A 1 95 ? -24.580 9.710 26.239 1.00 70.06 95 ASN A CA 1
ATOM 726 C C . ASN A 1 95 ? -25.377 9.455 24.938 1.00 70.06 95 ASN A C 1
ATOM 728 O O . ASN A 1 95 ? -24.860 9.583 23.829 1.00 70.06 95 ASN A O 1
ATOM 732 N N . PHE A 1 96 ? -26.639 9.055 25.088 1.00 71.69 96 PHE A N 1
ATOM 733 C CA . PHE A 1 96 ? -27.523 8.625 24.014 1.00 71.69 96 PHE A CA 1
ATOM 734 C C . PHE A 1 96 ? -28.855 9.368 24.075 1.00 71.69 96 PHE A C 1
ATOM 736 O O . PHE A 1 96 ? -29.538 9.351 25.100 1.00 71.69 96 PHE A O 1
ATOM 743 N N . ASP A 1 97 ? -29.243 9.976 22.955 1.00 68.81 97 ASP A N 1
ATOM 744 C CA . ASP A 1 97 ? -30.502 10.720 22.834 1.00 68.81 97 ASP A CA 1
ATOM 745 C C . ASP A 1 97 ? -31.478 10.126 21.803 1.00 68.81 97 ASP A C 1
ATOM 747 O O . ASP A 1 97 ? -32.615 10.585 21.706 1.00 68.81 97 ASP A O 1
ATOM 751 N N . ALA A 1 98 ? -31.107 9.057 21.086 1.00 72.31 98 ALA A N 1
ATOM 752 C CA . ALA A 1 98 ? -31.959 8.435 20.064 1.00 72.31 98 ALA A CA 1
ATOM 753 C C . ALA A 1 98 ? -32.906 7.350 20.626 1.00 72.31 98 ALA A C 1
ATOM 755 O O . ALA A 1 98 ? -33.083 6.286 20.032 1.00 72.31 98 ALA A O 1
ATOM 756 N N . TRP A 1 99 ? -33.551 7.624 21.767 1.00 79.12 99 TRP A N 1
ATOM 757 C CA . TRP A 1 99 ? -34.486 6.703 22.441 1.00 79.12 99 TRP A CA 1
ATOM 758 C C . TRP A 1 99 ? -35.633 6.233 21.537 1.00 79.12 99 TRP A C 1
ATOM 760 O O . TRP A 1 99 ? -36.046 5.080 21.616 1.00 79.12 99 TRP A O 1
ATOM 770 N N . GLY A 1 100 ? -36.095 7.095 20.623 1.00 77.62 100 GLY A N 1
ATOM 771 C CA . GLY A 1 100 ? -37.148 6.772 19.654 1.00 77.62 100 GLY A CA 1
ATOM 772 C C . GLY A 1 100 ? -36.762 5.731 18.596 1.00 77.62 100 GLY A C 1
ATOM 773 O O . GLY A 1 100 ? -37.650 5.188 17.946 1.00 77.62 100 GLY A O 1
ATOM 774 N N . SER A 1 101 ? -35.470 5.430 18.434 1.00 79.31 101 SER A N 1
ATOM 775 C CA . SER A 1 101 ? -34.982 4.390 17.517 1.00 79.31 101 SER A CA 1
ATOM 776 C C . SER A 1 101 ? -34.876 3.008 18.182 1.00 79.31 101 SER A C 1
ATOM 778 O O . SER A 1 101 ? -34.523 2.036 17.514 1.00 79.31 101 SER A O 1
ATOM 780 N N . LEU A 1 102 ? -35.155 2.900 19.488 1.00 86.06 102 LEU A N 1
ATOM 781 C CA . LEU A 1 102 ? -35.108 1.637 20.224 1.00 86.06 102 LEU A CA 1
ATOM 782 C C . LEU A 1 102 ? -36.431 0.872 20.116 1.00 86.06 102 LEU A C 1
ATOM 784 O O . LEU A 1 102 ? -37.514 1.439 20.232 1.00 86.06 102 LEU A O 1
ATOM 788 N N . ASN A 1 103 ? -36.334 -0.448 19.979 1.00 87.75 103 ASN A N 1
ATOM 789 C CA . ASN A 1 103 ? -37.462 -1.369 19.901 1.00 87.75 103 ASN A CA 1
ATOM 790 C C . ASN A 1 103 ? -37.276 -2.525 20.890 1.00 87.75 103 ASN A C 1
ATOM 792 O O . ASN A 1 103 ? -36.164 -3.020 21.097 1.00 87.75 103 ASN A O 1
ATOM 796 N N . THR A 1 104 ? -38.377 -3.006 21.471 1.00 93.44 104 THR A N 1
ATOM 797 C CA . THR A 1 104 ? -38.365 -4.253 22.249 1.00 93.44 104 THR A CA 1
ATOM 798 C C . THR A 1 104 ? -37.842 -5.405 21.389 1.00 93.44 104 THR A C 1
ATOM 800 O O . THR A 1 104 ? -38.217 -5.551 20.229 1.00 93.44 104 THR A O 1
ATOM 803 N N . GLY A 1 105 ? -36.982 -6.238 21.971 1.00 91.44 105 GLY A N 1
ATOM 804 C CA . GLY A 1 105 ? -36.343 -7.371 21.307 1.00 91.44 105 GLY A CA 1
ATOM 805 C C . GLY A 1 105 ? -34.983 -7.056 20.683 1.00 91.44 105 GLY A C 1
ATOM 806 O O . GLY A 1 105 ? -34.262 -8.000 20.360 1.00 91.44 105 GLY A O 1
ATOM 807 N N . MET A 1 106 ? -34.592 -5.781 20.563 1.00 90.00 106 MET A N 1
ATOM 808 C CA . MET A 1 106 ? -33.261 -5.414 20.068 1.00 90.00 106 MET A CA 1
ATOM 809 C C . MET A 1 106 ? -32.161 -5.965 20.974 1.00 90.00 106 MET A C 1
ATOM 811 O O . MET A 1 106 ? -32.244 -5.872 22.202 1.00 90.00 106 MET A O 1
ATOM 815 N N . GLU A 1 107 ? -31.120 -6.519 20.359 1.00 89.62 107 GLU A N 1
ATOM 816 C CA . GLU A 1 107 ? -29.927 -6.971 21.070 1.00 89.62 107 GLU A CA 1
ATOM 817 C C . GLU A 1 107 ? -29.076 -5.769 21.480 1.00 89.62 107 GLU A C 1
ATOM 819 O O . GLU A 1 107 ? -28.944 -4.790 20.741 1.00 89.62 107 GLU A O 1
ATOM 824 N N . VAL A 1 108 ? -28.492 -5.858 22.668 1.00 88.69 108 VAL A N 1
ATOM 825 C CA . VAL A 1 108 ? -27.646 -4.828 23.260 1.00 88.69 108 VAL A CA 1
ATOM 826 C C . VAL A 1 108 ? -26.330 -5.459 23.679 1.00 88.69 108 VAL A C 1
ATOM 828 O O . VAL A 1 108 ? -26.295 -6.464 24.389 1.00 88.69 108 VAL A O 1
ATOM 831 N N . PHE A 1 109 ? -25.242 -4.850 23.238 1.00 86.50 109 PHE A N 1
ATOM 832 C CA . PHE A 1 109 ? -23.880 -5.309 23.460 1.00 86.50 109 PHE A CA 1
ATOM 833 C C . PHE A 1 109 ? -23.172 -4.290 24.347 1.00 86.50 109 PHE A C 1
ATOM 835 O O . PHE A 1 109 ? -23.113 -3.111 23.995 1.00 86.50 109 PHE A O 1
ATOM 842 N N . ILE A 1 110 ? -22.680 -4.726 25.509 1.00 87.25 110 ILE A N 1
ATOM 843 C CA . ILE A 1 110 ? -22.002 -3.869 26.487 1.00 87.25 110 ILE A CA 1
ATOM 844 C C . ILE A 1 110 ? -20.564 -4.360 26.676 1.00 87.25 110 ILE A C 1
ATOM 846 O O . ILE A 1 110 ? -20.331 -5.542 26.943 1.00 87.25 110 ILE A O 1
ATOM 850 N N . GLN A 1 111 ? -19.603 -3.433 26.571 1.00 82.12 111 GLN A N 1
ATOM 851 C CA . GLN A 1 111 ? -18.163 -3.718 26.483 1.00 82.12 111 GLN A CA 1
ATOM 852 C C . GLN A 1 111 ? -17.885 -4.721 25.357 1.00 82.12 111 GLN A C 1
ATOM 854 O O . GLN A 1 111 ? -17.307 -5.791 25.560 1.00 82.12 111 GLN A O 1
ATOM 859 N N . GLY A 1 112 ? -18.407 -4.407 24.168 1.00 77.06 112 GLY A N 1
ATOM 860 C CA . GLY A 1 112 ? -18.500 -5.378 23.087 1.00 77.06 112 GLY A CA 1
ATOM 861 C C . GLY A 1 112 ? -19.493 -6.485 23.419 1.00 77.06 112 GLY A C 1
ATOM 862 O O . GLY A 1 112 ? -20.616 -6.227 23.831 1.00 77.06 112 GLY A O 1
ATOM 863 N N . SER A 1 113 ? -19.067 -7.737 23.273 1.00 74.56 113 SER A N 1
ATOM 864 C CA . SER A 1 113 ? -19.881 -8.925 23.555 1.00 74.56 113 SER A CA 1
ATOM 865 C C . SER A 1 113 ? -19.548 -9.603 24.895 1.00 74.56 113 SER A C 1
ATOM 867 O O . SER A 1 113 ? -19.958 -10.749 25.137 1.00 74.56 113 SER A O 1
ATOM 869 N N . GLU A 1 114 ? -18.804 -8.924 25.782 1.00 84.81 114 GLU A N 1
ATOM 870 C CA . GLU A 1 114 ? -18.548 -9.414 27.143 1.00 84.81 114 GLU A CA 1
ATOM 871 C C . GLU A 1 114 ? -19.862 -9.587 27.907 1.00 84.81 114 GLU A C 1
ATOM 873 O O . GLU A 1 114 ? -20.112 -10.671 28.439 1.00 84.81 114 GLU A O 1
ATOM 878 N N . ILE A 1 115 ? -20.722 -8.565 27.865 1.00 91.38 115 ILE A N 1
ATOM 879 C CA . ILE A 1 115 ? -22.081 -8.588 28.404 1.00 91.38 115 ILE A CA 1
ATOM 880 C C . ILE A 1 115 ? -23.056 -8.459 27.233 1.00 91.38 115 ILE A C 1
ATOM 882 O O . ILE A 1 115 ? -22.916 -7.581 26.381 1.00 91.38 115 ILE A O 1
ATOM 886 N N . GLN A 1 116 ? -24.054 -9.337 27.193 1.00 93.06 116 GLN A N 1
ATOM 887 C CA . GLN A 1 116 ? -25.125 -9.281 26.197 1.00 93.06 116 GLN A CA 1
ATOM 888 C C . GLN A 1 116 ? -26.451 -9.099 26.905 1.00 93.06 116 GLN A C 1
ATOM 890 O O . GLN A 1 116 ? -26.741 -9.793 27.881 1.00 93.06 116 GLN A O 1
ATOM 895 N N . ALA A 1 117 ? -27.268 -8.197 26.391 1.00 94.56 117 ALA A N 1
ATOM 896 C CA . ALA A 1 117 ? -28.604 -7.938 26.877 1.00 94.56 117 ALA A CA 1
ATOM 897 C C . ALA A 1 117 ? -29.588 -7.833 25.711 1.00 94.56 117 ALA A C 1
ATOM 899 O O . ALA A 1 117 ? -29.207 -7.789 24.544 1.00 94.56 117 ALA A O 1
ATOM 900 N N . GLN A 1 118 ? -30.870 -7.806 26.034 1.00 95.50 118 GLN A N 1
ATOM 901 C CA . GLN A 1 118 ? -31.941 -7.574 25.081 1.00 95.50 118 GLN A CA 1
ATOM 902 C C . GLN A 1 118 ? -32.897 -6.540 25.660 1.00 95.50 118 GLN A C 1
ATOM 904 O O . GLN A 1 118 ? -33.229 -6.606 26.844 1.00 95.50 118 GLN A O 1
ATOM 909 N N . ILE A 1 119 ? -33.362 -5.601 24.839 1.00 94.62 119 ILE A N 1
ATOM 910 C CA . ILE A 1 119 ? -34.367 -4.630 25.268 1.00 94.62 119 ILE A CA 1
ATOM 911 C C . ILE A 1 119 ? -35.669 -5.372 25.574 1.00 94.62 119 ILE A C 1
ATOM 913 O O . ILE A 1 119 ? -36.318 -5.900 24.671 1.00 94.62 119 ILE A O 1
ATOM 917 N N . SER A 1 120 ? -36.078 -5.406 26.841 1.00 95.19 120 SER A N 1
ATOM 918 C CA . SER A 1 120 ? -37.367 -5.971 27.249 1.00 95.19 120 SER A CA 1
ATOM 919 C C . SER A 1 120 ? -38.494 -4.950 27.136 1.00 95.19 120 SER A C 1
ATOM 921 O O . SER A 1 120 ? -39.632 -5.322 26.847 1.00 95.19 120 SER A O 1
ATOM 923 N N . LYS A 1 121 ? -38.194 -3.661 27.329 1.00 93.38 121 LYS A N 1
ATOM 924 C CA . LYS A 1 121 ? -39.185 -2.582 27.273 1.00 93.38 121 LYS A CA 1
ATOM 925 C C . LYS A 1 121 ? -38.540 -1.243 26.924 1.00 93.38 121 LYS A C 1
ATOM 927 O O . LYS A 1 121 ? -37.426 -0.973 27.360 1.00 93.38 121 LYS A O 1
ATOM 932 N N . VAL A 1 122 ? -39.254 -0.410 26.172 1.00 91.44 122 VAL A N 1
ATOM 933 C CA . VAL A 1 122 ? -38.827 0.944 25.783 1.00 91.44 122 VAL A CA 1
ATOM 934 C C . VAL A 1 122 ? -39.770 1.976 26.401 1.00 91.44 122 VAL A C 1
ATOM 936 O O . VAL A 1 122 ? -40.983 1.764 26.463 1.00 91.44 122 VAL A O 1
ATOM 939 N N . TYR A 1 123 ? -39.198 3.084 26.855 1.00 88.81 123 TYR A N 1
ATOM 940 C CA . TYR A 1 123 ? -39.859 4.272 27.388 1.00 88.81 123 TYR A CA 1
ATOM 941 C C . TYR A 1 123 ? -39.393 5.513 26.597 1.00 88.81 123 TYR A C 1
ATOM 943 O O . TYR A 1 123 ? -38.441 5.411 25.824 1.00 88.81 123 TYR A O 1
ATOM 951 N N . PRO A 1 124 ? -40.024 6.694 26.767 1.00 86.25 124 PRO A N 1
ATOM 952 C CA . PRO A 1 124 ? -39.640 7.902 26.027 1.00 86.25 124 PRO A CA 1
ATOM 953 C C . PRO A 1 124 ? -38.170 8.332 26.186 1.00 86.25 124 PRO A C 1
ATOM 955 O O . PRO A 1 124 ? -37.590 8.860 25.242 1.00 86.25 124 PRO A O 1
ATOM 958 N N . ASP A 1 125 ? -37.575 8.115 27.360 1.00 85.50 125 ASP A N 1
ATOM 959 C CA . ASP A 1 125 ? -36.210 8.527 27.726 1.00 85.50 125 ASP A CA 1
ATOM 960 C C . ASP A 1 125 ? -35.430 7.434 28.487 1.00 85.50 125 ASP A C 1
ATOM 962 O O . ASP A 1 125 ? -34.440 7.715 29.173 1.00 85.50 125 ASP A O 1
ATOM 966 N N . ALA A 1 126 ? -35.898 6.185 28.392 1.00 87.88 126 ALA A N 1
ATOM 967 C CA . ALA A 1 126 ? -35.301 5.034 29.056 1.00 87.88 126 ALA A CA 1
ATOM 968 C C . ALA A 1 126 ? -35.641 3.710 28.348 1.00 87.88 126 ALA A C 1
ATOM 970 O O . ALA A 1 126 ? -36.556 3.621 27.532 1.00 87.88 126 ALA A O 1
ATOM 971 N N . ALA A 1 127 ? -34.941 2.642 28.709 1.00 91.06 127 ALA A N 1
ATOM 972 C CA . ALA A 1 127 ? -35.217 1.270 28.316 1.00 91.06 127 ALA A CA 1
ATOM 973 C C . ALA A 1 127 ? -34.909 0.307 29.474 1.00 91.06 127 ALA A C 1
ATOM 975 O O . ALA A 1 127 ? -34.082 0.582 30.342 1.00 91.06 127 ALA A O 1
ATOM 976 N N . GLU A 1 128 ? -35.571 -0.845 29.483 1.00 92.94 128 GLU A N 1
ATOM 977 C CA . GLU A 1 128 ? -35.199 -1.989 30.315 1.00 92.94 128 GLU A CA 1
ATOM 978 C C . GLU A 1 128 ? -34.410 -2.986 29.477 1.00 92.94 128 GLU A C 1
ATOM 980 O O . GLU A 1 128 ? -34.836 -3.372 28.385 1.00 92.94 128 GLU A O 1
ATOM 985 N N . LEU A 1 129 ? -33.270 -3.417 30.007 1.00 94.56 129 LEU A N 1
ATOM 986 C CA . LEU A 1 129 ? -32.399 -4.407 29.397 1.00 94.56 129 LEU A CA 1
ATOM 987 C C . LEU A 1 129 ? -32.451 -5.685 30.227 1.00 94.56 129 LEU A C 1
ATOM 989 O O . LEU A 1 129 ? -32.095 -5.684 31.404 1.00 94.56 129 LEU A O 1
ATOM 993 N N . LYS A 1 130 ? -32.847 -6.793 29.608 1.00 96.56 130 LYS A N 1
ATOM 994 C CA . LYS A 1 130 ? -32.713 -8.127 30.185 1.00 96.56 130 LYS A CA 1
ATOM 995 C C . LYS A 1 130 ? -31.341 -8.684 29.830 1.00 96.56 130 LYS A C 1
ATOM 997 O O . LYS A 1 130 ? -31.057 -8.905 28.655 1.00 96.56 130 LYS A O 1
ATOM 1002 N N . ILE A 1 131 ? -30.501 -8.931 30.827 1.00 97.25 131 ILE A N 1
ATOM 1003 C CA . ILE A 1 131 ? -29.170 -9.504 30.640 1.00 97.25 131 ILE A CA 1
ATOM 1004 C C . ILE A 1 131 ? -29.314 -10.958 30.178 1.00 97.25 131 ILE A C 1
ATOM 1006 O O . ILE A 1 131 ? -29.905 -11.791 30.860 1.00 97.25 131 ILE A O 1
ATOM 1010 N N . ILE A 1 132 ? -28.778 -11.265 29.002 1.00 96.38 132 ILE A N 1
ATOM 1011 C CA . ILE A 1 132 ? -28.744 -12.609 28.416 1.00 96.38 132 ILE A CA 1
ATOM 1012 C C . ILE A 1 132 ? -27.448 -13.315 28.821 1.00 96.38 132 ILE A C 1
ATOM 1014 O O . ILE A 1 132 ? -27.470 -14.464 29.257 1.00 96.38 132 ILE A O 1
ATOM 1018 N N . LYS A 1 133 ? -26.326 -12.595 28.742 1.00 95.50 133 LYS A N 1
ATOM 1019 C CA . LYS A 1 133 ? -25.003 -13.038 29.181 1.00 95.50 133 LYS A CA 1
ATOM 1020 C C . LYS A 1 133 ? -24.460 -12.023 30.181 1.00 95.50 133 LYS A C 1
ATOM 1022 O O . LYS A 1 133 ? -24.203 -10.879 29.812 1.00 95.50 133 LYS A O 1
ATOM 1027 N N . GLY A 1 134 ? -24.318 -12.453 31.432 1.00 95.12 134 GLY A N 1
ATOM 1028 C CA . GLY A 1 134 ? -23.761 -11.643 32.513 1.00 95.12 134 GLY A CA 1
ATOM 1029 C C . GLY A 1 134 ? -22.248 -11.436 32.409 1.00 95.12 134 GLY A C 1
ATOM 1030 O O . GLY A 1 134 ? -21.566 -12.109 31.635 1.00 95.12 134 GLY A O 1
ATOM 1031 N N . GLY A 1 135 ? -21.723 -10.517 33.215 1.00 93.88 135 GLY A N 1
ATOM 1032 C CA . GLY A 1 135 ? -20.306 -10.165 33.258 1.00 93.88 135 GLY A CA 1
ATOM 1033 C C . GLY A 1 135 ? -20.024 -8.972 34.170 1.00 93.88 135 GLY A C 1
ATOM 1034 O O . GLY A 1 135 ? -20.934 -8.394 34.763 1.00 93.88 135 GLY A O 1
ATOM 1035 N N . ILE A 1 136 ? -18.748 -8.607 34.292 1.00 93.44 136 ILE A N 1
ATOM 1036 C CA . ILE A 1 136 ? -18.327 -7.444 35.082 1.00 93.44 136 ILE A CA 1
ATOM 1037 C C . ILE A 1 136 ? -18.484 -6.189 34.225 1.00 93.44 136 ILE A C 1
ATOM 1039 O O . ILE A 1 136 ? -17.743 -5.994 33.262 1.00 93.44 136 ILE A O 1
ATOM 1043 N N . LEU A 1 137 ? -19.427 -5.329 34.589 1.00 91.31 137 LEU A N 1
ATOM 1044 C CA . LEU A 1 137 ? -19.596 -4.010 34.007 1.00 91.31 137 LEU A CA 1
ATOM 1045 C C . LEU A 1 137 ? -18.576 -3.043 34.609 1.00 91.31 137 LEU A C 1
ATOM 1047 O O . LEU A 1 137 ? -18.617 -2.768 35.809 1.00 91.31 137 LEU A O 1
ATOM 1051 N N . ARG A 1 138 ? -17.667 -2.530 33.780 1.00 88.69 138 ARG A N 1
ATOM 1052 C CA . ARG A 1 138 ? -16.665 -1.543 34.195 1.00 88.69 138 ARG A CA 1
ATOM 1053 C C . ARG A 1 138 ? -17.208 -0.115 34.032 1.00 88.69 138 ARG A C 1
ATOM 1055 O O . ARG A 1 138 ? -18.113 0.100 33.220 1.00 88.69 138 ARG A O 1
ATOM 1062 N N . PRO A 1 139 ? -16.654 0.872 34.756 1.00 86.00 139 PRO A N 1
ATOM 1063 C CA . PRO A 1 139 ? -16.994 2.276 34.549 1.00 86.00 139 PRO A CA 1
ATOM 1064 C C . PRO A 1 139 ? -16.771 2.714 33.097 1.00 86.00 139 PRO A C 1
ATOM 1066 O O . PRO A 1 139 ? -15.815 2.277 32.455 1.00 86.00 139 PRO A O 1
ATOM 1069 N N . ASN A 1 140 ? -17.624 3.609 32.591 1.00 79.69 140 ASN A N 1
ATOM 1070 C CA . ASN A 1 140 ? -17.522 4.164 31.234 1.00 79.69 140 ASN A CA 1
ATOM 1071 C C . ASN A 1 140 ? -17.574 3.106 30.110 1.00 79.69 140 ASN A C 1
ATOM 1073 O O . ASN A 1 140 ? -17.014 3.305 29.024 1.00 79.69 140 ASN A O 1
ATOM 1077 N N . ALA A 1 141 ? -18.219 1.969 30.388 1.00 83.62 141 ALA A N 1
ATOM 1078 C CA . ALA A 1 141 ? -18.396 0.867 29.454 1.00 83.62 141 ALA A CA 1
ATOM 1079 C C . ALA A 1 141 ? -19.089 1.318 28.164 1.00 83.62 141 ALA A C 1
ATOM 1081 O O . ALA A 1 141 ? -20.079 2.046 28.208 1.00 83.62 141 ALA A O 1
ATOM 1082 N N . SER A 1 142 ? -18.599 0.847 27.019 1.00 81.75 142 SER A N 1
ATOM 1083 C CA . SER A 1 142 ? -19.264 1.068 25.737 1.00 81.75 142 SER A CA 1
ATOM 1084 C C . SER A 1 142 ? -20.560 0.267 25.650 1.00 81.75 142 SER A C 1
ATOM 1086 O O . SER A 1 142 ? -20.661 -0.832 26.200 1.00 81.75 142 SER A O 1
ATOM 1088 N N . ILE A 1 143 ? -21.557 0.817 24.965 1.00 83.75 143 ILE A N 1
ATOM 1089 C CA . ILE A 1 143 ? -22.837 0.163 24.697 1.00 83.75 143 ILE A CA 1
ATOM 1090 C C . ILE A 1 143 ? -23.205 0.354 23.226 1.00 83.75 143 ILE A C 1
ATOM 1092 O O . ILE A 1 143 ? -23.015 1.421 22.651 1.00 83.75 143 ILE A O 1
ATOM 1096 N N . SER A 1 144 ? -23.734 -0.691 22.599 1.00 80.06 144 SER A N 1
ATOM 1097 C CA . SER A 1 144 ? -24.234 -0.638 21.225 1.00 80.06 144 SER A CA 1
ATOM 1098 C C . SER A 1 144 ? -25.511 -1.460 21.077 1.00 80.06 144 SER A C 1
ATOM 1100 O O . SER A 1 144 ? -25.778 -2.368 21.866 1.00 80.06 144 SER A O 1
ATOM 1102 N N . PHE A 1 145 ? -26.310 -1.120 20.068 1.00 81.44 145 PHE A N 1
ATOM 1103 C CA . PHE A 1 145 ? -27.639 -1.679 19.834 1.00 81.44 145 PHE A CA 1
ATOM 1104 C C . PHE A 1 145 ? -27.692 -2.285 18.431 1.00 81.44 145 PHE A C 1
ATOM 1106 O O . PHE A 1 145 ? -27.370 -1.615 17.448 1.00 81.44 145 PHE A O 1
ATOM 1113 N N . ALA A 1 146 ? -28.094 -3.548 18.321 1.00 77.75 146 ALA A N 1
ATOM 1114 C CA . ALA A 1 146 ? -28.200 -4.224 17.034 1.00 77.75 146 ALA A CA 1
ATOM 1115 C C . ALA A 1 146 ? -29.348 -3.647 16.199 1.00 77.75 146 ALA A C 1
ATOM 1117 O O . ALA A 1 146 ? -30.486 -3.600 16.662 1.00 77.75 146 ALA A O 1
ATOM 1118 N N . GLY A 1 147 ? -29.058 -3.256 14.955 1.00 68.81 147 GLY A N 1
ATOM 1119 C CA . GLY A 1 147 ? -30.070 -2.743 14.026 1.00 68.81 147 GLY A CA 1
ATOM 1120 C C . GLY A 1 147 ? -30.613 -1.360 14.391 1.00 68.81 147 GLY A C 1
ATOM 1121 O O . GLY A 1 147 ? -31.697 -0.999 13.941 1.00 68.81 147 GLY A O 1
ATOM 1122 N N . LEU A 1 148 ? -29.895 -0.599 15.223 1.00 72.38 148 LEU A N 1
ATOM 1123 C CA . LEU A 1 148 ? -30.247 0.784 15.517 1.00 72.38 148 LEU A CA 1
ATOM 1124 C C . LEU A 1 148 ? -30.164 1.624 14.244 1.00 72.38 148 LEU A C 1
ATOM 1126 O O . LEU A 1 148 ? -29.097 1.734 13.638 1.00 72.38 148 LEU A O 1
ATOM 1130 N N . ASP A 1 149 ? -31.281 2.252 13.881 1.00 62.47 149 ASP A N 1
ATOM 1131 C CA . ASP A 1 149 ? -31.302 3.231 12.805 1.00 62.47 149 ASP A CA 1
ATOM 1132 C C . ASP A 1 149 ? -30.574 4.507 13.257 1.00 62.47 149 ASP A C 1
ATOM 1134 O O . ASP A 1 149 ? -31.117 5.372 13.953 1.00 62.47 149 ASP A O 1
ATOM 1138 N N . ALA A 1 150 ? -29.296 4.570 12.886 1.00 57.72 150 ALA A N 1
ATOM 1139 C CA . ALA A 1 150 ? -28.386 5.673 13.147 1.00 57.72 150 ALA A CA 1
ATOM 1140 C C . ALA A 1 150 ? -28.488 6.793 12.095 1.00 57.72 150 ALA A C 1
ATOM 1142 O O . ALA A 1 150 ? -27.686 7.723 12.131 1.00 57.72 150 ALA A O 1
ATOM 1143 N N . THR A 1 151 ? -29.445 6.748 11.159 1.00 55.47 151 THR A N 1
ATOM 1144 C CA . THR A 1 151 ? -29.586 7.784 10.113 1.00 55.47 151 THR A CA 1
ATOM 1145 C C . THR A 1 151 ? -29.776 9.191 10.683 1.00 55.47 151 THR A C 1
ATOM 1147 O O . THR A 1 151 ? -29.289 10.152 10.087 1.00 55.47 151 THR A O 1
ATOM 1150 N N . ASN A 1 152 ? -30.413 9.302 11.856 1.00 49.59 152 ASN A N 1
ATOM 1151 C CA . ASN A 1 152 ? -30.607 10.554 12.596 1.00 49.59 152 ASN A CA 1
ATOM 1152 C C . ASN A 1 152 ? -29.477 10.882 13.587 1.00 49.59 152 ASN A C 1
ATOM 1154 O O . ASN A 1 152 ? -29.486 11.963 14.174 1.00 49.59 152 ASN A O 1
ATOM 1158 N N . LEU A 1 153 ? -28.488 9.999 13.769 1.00 54.75 153 LEU A N 1
ATOM 1159 C CA . LEU A 1 153 ? -27.252 10.327 14.482 1.00 54.75 153 LEU A CA 1
ATOM 1160 C C . LEU A 1 153 ? -26.347 11.115 13.525 1.00 54.75 153 LEU A C 1
ATOM 1162 O O . LEU A 1 153 ? -25.293 10.657 13.092 1.00 54.75 153 LEU A O 1
ATOM 1166 N N . SER A 1 154 ? -26.767 12.332 13.168 1.00 51.97 154 SER A N 1
ATOM 1167 C CA . SER A 1 154 ? -25.948 13.307 12.439 1.00 51.97 154 SER A CA 1
ATOM 1168 C C . SER A 1 154 ? -24.846 13.898 13.329 1.00 51.97 154 SER A C 1
ATOM 1170 O O . SER A 1 154 ? -24.545 15.088 13.251 1.00 51.97 154 SER A O 1
ATOM 1172 N N . SER A 1 155 ? -24.281 13.117 14.243 1.00 53.59 155 SER A N 1
ATOM 1173 C CA . SER A 1 155 ? -23.438 13.624 15.315 1.00 53.59 155 SER A CA 1
ATOM 1174 C C . SER A 1 155 ? -21.986 13.672 14.854 1.00 53.59 155 SER A C 1
ATOM 1176 O O . SER A 1 155 ? -21.150 12.898 15.312 1.00 53.59 155 SER A O 1
ATOM 1178 N N . LEU A 1 156 ? -21.686 14.611 13.950 1.00 59.38 156 LEU A N 1
ATOM 1179 C CA . LEU A 1 156 ? -20.329 15.153 13.868 1.00 59.38 156 LEU A CA 1
ATOM 1180 C C . LEU A 1 156 ? -19.977 15.931 15.145 1.00 59.38 156 LEU A C 1
ATOM 1182 O O . LEU A 1 156 ? -18.819 16.257 15.330 1.00 59.38 156 LEU A O 1
ATOM 1186 N N . ASP A 1 157 ? -20.933 16.229 16.028 1.00 68.00 157 ASP A N 1
ATOM 1187 C CA . ASP A 1 157 ? -20.744 17.041 17.236 1.00 68.00 157 ASP A CA 1
ATOM 1188 C C . ASP A 1 157 ? -19.477 16.739 18.064 1.00 68.00 157 ASP A C 1
ATOM 1190 O O . ASP A 1 157 ? -18.749 17.694 18.350 1.00 68.00 157 ASP A O 1
ATOM 1194 N N . PRO A 1 158 ? -19.136 15.480 18.422 1.00 77.12 158 PRO A N 1
ATOM 1195 C CA . PRO A 1 158 ? -17.883 15.206 19.132 1.00 77.12 158 PRO A CA 1
ATOM 1196 C C . PRO A 1 158 ? -16.634 15.406 18.255 1.00 77.12 158 PRO A C 1
ATOM 1198 O O . PRO A 1 158 ? -15.565 15.726 18.773 1.00 77.12 158 PRO A O 1
ATOM 1201 N N . ASP A 1 159 ? -16.769 15.255 16.938 1.00 88.69 159 ASP A N 1
ATOM 1202 C CA . ASP A 1 159 ? -15.678 15.304 15.964 1.00 88.69 159 ASP A CA 1
ATOM 1203 C C . ASP A 1 159 ? -15.434 16.720 15.410 1.00 88.69 159 ASP A C 1
ATOM 1205 O O . ASP A 1 159 ? -14.322 17.029 14.984 1.00 88.69 159 ASP A O 1
ATOM 1209 N N . LEU A 1 160 ? -16.439 17.606 15.421 1.00 89.62 160 LEU A N 1
ATOM 1210 C CA . LEU A 1 160 ? -16.408 18.931 14.788 1.00 89.62 160 LEU A CA 1
ATOM 1211 C C . LEU A 1 160 ? -15.218 19.796 15.236 1.00 89.62 160 LEU A C 1
ATOM 1213 O O . LEU A 1 160 ? -14.559 20.374 14.364 1.00 89.62 160 LEU A O 1
ATOM 1217 N N . PRO A 1 161 ? -14.889 19.905 16.541 1.00 92.62 161 PRO A N 1
ATOM 1218 C CA . PRO A 1 161 ? -13.724 20.675 16.975 1.00 92.62 161 PRO A CA 1
ATOM 1219 C C . PRO A 1 161 ? -12.417 20.138 16.379 1.00 92.62 161 PRO A C 1
ATOM 1221 O O . PRO A 1 161 ? -11.597 20.915 15.886 1.00 92.62 161 PRO A O 1
ATOM 1224 N N . TYR A 1 162 ? -12.251 18.814 16.360 1.00 94.81 162 TYR A N 1
ATOM 1225 C CA . TYR A 1 162 ? -11.074 18.141 15.811 1.00 94.81 162 TYR A CA 1
ATOM 1226 C C . TYR A 1 162 ? -11.001 18.268 14.293 1.00 94.81 162 TYR A C 1
ATOM 1228 O O . TYR A 1 162 ? -9.928 18.513 13.753 1.00 94.81 162 TYR A O 1
ATOM 1236 N N . LEU A 1 163 ? -12.137 18.173 13.603 1.00 93.38 163 LEU A N 1
ATOM 1237 C CA . LEU A 1 163 ? -12.224 18.294 12.153 1.00 93.38 163 LEU A CA 1
ATOM 1238 C C . LEU A 1 163 ? -11.881 19.713 11.680 1.00 93.38 163 LEU A C 1
ATOM 1240 O O . LEU A 1 163 ? -11.084 19.891 10.761 1.00 93.38 163 LEU A O 1
ATOM 1244 N N . ASN A 1 164 ? -12.415 20.735 12.353 1.00 94.25 164 ASN A N 1
ATOM 1245 C CA . ASN A 1 164 ? -12.063 22.131 12.082 1.00 94.25 164 ASN A CA 1
ATOM 1246 C C . ASN A 1 164 ? -10.575 22.391 12.332 1.00 94.25 164 ASN A C 1
ATOM 1248 O O . ASN A 1 164 ? -9.914 23.093 11.562 1.00 94.25 164 ASN A O 1
ATOM 1252 N N . PHE A 1 165 ? -10.038 21.804 13.402 1.00 94.50 165 PHE A N 1
ATOM 1253 C CA . PHE A 1 165 ? -8.621 21.885 13.709 1.00 94.50 165 PHE A CA 1
ATOM 1254 C C . PHE A 1 165 ? -7.761 21.185 12.645 1.00 94.50 165 PHE A C 1
ATOM 1256 O O . PHE A 1 165 ? -6.785 21.769 12.180 1.00 94.50 165 PHE A O 1
ATOM 1263 N N . ALA A 1 166 ? -8.158 19.995 12.192 1.00 94.69 166 ALA A N 1
ATOM 1264 C CA . ALA A 1 166 ? -7.500 19.229 11.135 1.00 94.69 166 ALA A CA 1
ATOM 1265 C C . ALA A 1 166 ? -7.377 20.022 9.829 1.00 94.69 166 ALA A C 1
ATOM 1267 O O . ALA A 1 166 ? -6.295 20.077 9.245 1.00 94.69 166 ALA A O 1
ATOM 1268 N N . ILE A 1 167 ? -8.467 20.679 9.410 1.00 94.62 167 ILE A N 1
ATOM 1269 C CA . ILE A 1 167 ? -8.507 21.532 8.214 1.00 94.62 167 ILE A CA 1
ATOM 1270 C C . ILE A 1 167 ? -7.554 22.715 8.383 1.00 94.62 167 ILE A C 1
ATOM 1272 O O . ILE A 1 167 ? -6.713 22.959 7.523 1.00 94.62 167 ILE A O 1
ATOM 1276 N N . LYS A 1 168 ? -7.642 23.424 9.515 1.00 95.31 168 LYS A N 1
ATOM 1277 C CA . LYS A 1 168 ? -6.777 24.577 9.805 1.00 95.31 168 LYS A CA 1
ATOM 1278 C C . LYS A 1 168 ? -5.294 24.202 9.813 1.00 95.31 168 LYS A C 1
ATOM 1280 O O . LYS A 1 168 ? -4.457 25.002 9.407 1.00 95.31 168 LYS A O 1
ATOM 1285 N N . GLN A 1 169 ? -4.970 23.017 10.319 1.00 95.38 169 GLN A N 1
ATOM 1286 C CA . GLN A 1 169 ? -3.603 22.518 10.397 1.00 95.38 169 GLN A CA 1
ATOM 1287 C C . GLN A 1 169 ? -3.168 21.748 9.148 1.00 95.38 169 GLN A C 1
ATOM 1289 O O . GLN A 1 169 ? -2.027 21.302 9.129 1.00 95.38 169 GLN A O 1
ATOM 1294 N N . GLU A 1 170 ? -4.008 21.592 8.122 1.00 94.75 170 GLU A N 1
ATOM 1295 C CA . GLU A 1 170 ? -3.690 20.845 6.895 1.00 94.75 170 GLU A CA 1
ATOM 1296 C C . GLU A 1 170 ? -3.070 19.463 7.177 1.00 94.75 170 GLU A C 1
ATOM 1298 O O . GLU A 1 170 ? -1.988 19.137 6.688 1.00 94.75 170 GLU A O 1
ATOM 1303 N N . VAL A 1 171 ? -3.712 18.661 8.031 1.00 96.50 171 VAL A N 1
ATOM 1304 C CA . VAL A 1 171 ? -3.244 17.287 8.294 1.00 96.50 171 VAL A CA 1
ATOM 1305 C C . VAL A 1 171 ? -3.383 16.414 7.042 1.00 96.50 171 VAL A C 1
ATOM 1307 O O . VAL A 1 171 ? -4.285 16.633 6.231 1.00 96.50 171 VAL A O 1
ATOM 1310 N N . ASP A 1 172 ? -2.532 15.398 6.887 1.00 98.06 172 ASP A N 1
ATOM 1311 C CA . ASP A 1 172 ? -2.540 14.541 5.695 1.00 98.06 172 ASP A CA 1
ATOM 1312 C C . ASP A 1 172 ? -3.790 13.654 5.614 1.00 98.06 172 ASP A C 1
ATOM 1314 O O . ASP A 1 172 ? -4.380 13.500 4.543 1.00 98.06 172 ASP A O 1
ATOM 1318 N N . ILE A 1 173 ? -4.191 13.049 6.739 1.00 98.31 173 ILE A N 1
ATOM 1319 C CA . ILE A 1 173 ? -5.308 12.098 6.798 1.00 98.31 173 ILE A CA 1
ATOM 1320 C C . ILE A 1 173 ? -6.185 12.377 8.018 1.00 98.31 173 ILE A C 1
ATOM 1322 O O . ILE A 1 173 ? -5.686 12.504 9.133 1.00 98.31 173 ILE A O 1
ATOM 1326 N N . VAL A 1 174 ? -7.500 12.394 7.810 1.00 97.81 174 VAL A N 1
ATOM 1327 C CA . VAL A 1 174 ? -8.523 12.371 8.862 1.00 97.81 174 VAL A CA 1
ATOM 1328 C C . VAL A 1 174 ? -9.180 10.993 8.870 1.00 97.81 174 VAL A C 1
ATOM 1330 O O . VAL A 1 174 ? -9.674 10.546 7.836 1.00 97.81 174 VAL A O 1
ATOM 1333 N N . VAL A 1 175 ? -9.185 10.311 10.016 1.00 97.25 175 VAL A N 1
ATOM 1334 C CA . VAL A 1 175 ? -9.832 9.001 10.192 1.00 97.25 175 VAL A CA 1
ATOM 1335 C C . VAL A 1 175 ? -11.159 9.178 10.906 1.00 97.25 175 VAL A C 1
ATOM 1337 O O . VAL A 1 175 ? -11.210 9.763 11.982 1.00 97.25 175 VAL A O 1
ATOM 1340 N N . LEU A 1 176 ? -12.225 8.661 10.301 1.00 94.62 176 LEU A N 1
ATOM 1341 C CA . LEU A 1 176 ? -13.556 8.645 10.887 1.00 94.62 176 LEU A CA 1
ATOM 1342 C C . LEU A 1 176 ? -13.808 7.285 11.549 1.00 94.62 176 LEU A C 1
ATOM 1344 O O . LEU A 1 176 ? -13.807 6.254 10.866 1.00 94.62 176 LEU A O 1
ATOM 1348 N N . SER A 1 177 ? -14.009 7.323 12.866 1.00 91.50 177 SER A N 1
ATOM 1349 C CA . SER A 1 177 ? -14.219 6.166 13.741 1.00 91.50 177 SER A CA 1
ATOM 1350 C C . SER A 1 177 ? -15.706 5.938 14.053 1.00 91.50 177 SER A C 1
ATOM 1352 O O . SER A 1 177 ? -16.547 6.824 13.899 1.00 91.50 177 SER A O 1
ATOM 1354 N N . HIS A 1 178 ? -16.037 4.722 14.480 1.00 85.69 178 HIS A N 1
ATOM 1355 C CA . HIS A 1 178 ? -17.358 4.224 14.864 1.00 85.69 178 HIS A CA 1
ATOM 1356 C C . HIS A 1 178 ? -18.440 4.469 13.803 1.00 85.69 178 HIS A C 1
ATOM 1358 O O . HIS A 1 178 ? -19.535 4.972 14.069 1.00 85.69 178 HIS A O 1
ATOM 1364 N N . ILE A 1 179 ? -18.125 4.093 12.563 1.00 87.38 179 ILE A N 1
ATOM 1365 C CA . ILE A 1 179 ? -19.045 4.208 11.431 1.00 87.38 179 ILE A CA 1
ATOM 1366 C C . ILE A 1 179 ? -20.169 3.197 11.580 1.00 87.38 179 ILE A C 1
ATOM 1368 O O . ILE A 1 179 ? -19.920 1.998 11.625 1.00 87.38 179 ILE A O 1
ATOM 1372 N N . ASN A 1 180 ? -21.406 3.673 11.601 1.00 81.62 180 ASN A N 1
ATOM 1373 C CA . ASN A 1 180 ? -22.601 2.838 11.566 1.00 81.62 180 ASN A CA 1
ATOM 1374 C C . ASN A 1 180 ? -23.464 3.123 10.332 1.00 81.62 180 ASN A C 1
ATOM 1376 O O . ASN A 1 180 ? -24.289 2.292 9.972 1.00 81.62 180 ASN A O 1
ATOM 1380 N N . HIS A 1 181 ? -23.270 4.268 9.667 1.00 84.44 181 HIS A N 1
ATOM 1381 C CA . HIS A 1 181 ? -24.028 4.626 8.472 1.00 84.44 181 HIS A CA 1
ATOM 1382 C C . HIS A 1 181 ? -23.195 5.459 7.470 1.00 84.44 181 HIS A C 1
ATOM 1384 O O . HIS A 1 181 ? -22.466 6.366 7.888 1.00 84.44 181 HIS A O 1
ATOM 1390 N N . PRO A 1 182 ? -23.344 5.255 6.142 1.00 89.62 182 PRO A N 1
ATOM 1391 C CA . PRO A 1 182 ? -22.631 6.020 5.107 1.00 89.62 182 PRO A CA 1
ATOM 1392 C C . PRO A 1 182 ? -22.798 7.542 5.174 1.00 89.62 182 PRO A C 1
ATOM 1394 O O . PRO A 1 182 ? -21.918 8.290 4.748 1.00 89.62 182 PRO A O 1
ATOM 1397 N N . ASN A 1 183 ? -23.906 8.026 5.744 1.00 86.00 183 ASN A N 1
ATOM 1398 C CA . ASN A 1 183 ? -24.126 9.464 5.927 1.00 86.00 183 ASN A CA 1
ATOM 1399 C C . ASN A 1 183 ? -23.073 10.123 6.826 1.00 86.00 183 ASN A C 1
ATOM 1401 O O . ASN A 1 183 ? -22.767 11.285 6.590 1.00 86.00 183 ASN A O 1
ATOM 1405 N N . GLN A 1 184 ? -22.477 9.406 7.790 1.00 87.44 184 GLN A N 1
ATOM 1406 C CA . GLN A 1 184 ? -21.361 9.945 8.580 1.00 87.44 184 GLN A CA 1
ATOM 1407 C C . GLN A 1 184 ? -20.197 10.321 7.650 1.00 87.44 184 GLN A C 1
ATOM 1409 O O . GLN A 1 184 ? -19.718 11.451 7.681 1.00 87.44 184 GLN A O 1
ATOM 1414 N N . VAL A 1 185 ? -19.828 9.418 6.732 1.00 92.94 185 VAL A N 1
ATOM 1415 C CA . VAL A 1 185 ? -18.755 9.639 5.748 1.00 92.94 185 VAL A CA 1
ATOM 1416 C C . VAL A 1 185 ? -19.112 10.761 4.772 1.00 92.94 185 VAL A C 1
ATOM 1418 O O . VAL A 1 185 ? -18.278 11.629 4.518 1.00 92.94 185 VAL A O 1
ATOM 1421 N N . ARG A 1 186 ? -20.354 10.800 4.260 1.00 92.75 186 ARG A N 1
ATOM 1422 C CA . ARG A 1 186 ? -20.825 11.886 3.376 1.00 92.75 186 ARG A CA 1
ATOM 1423 C C . ARG A 1 186 ? -20.737 13.252 4.052 1.00 92.75 186 ARG A C 1
ATOM 1425 O O . ARG A 1 186 ? -20.196 14.181 3.463 1.00 92.75 186 ARG A O 1
ATOM 1432 N N . SER A 1 187 ? -21.232 13.370 5.280 1.00 89.62 187 SER A N 1
ATOM 1433 C CA . SER A 1 187 ? -21.213 14.631 6.024 1.00 89.62 187 SER A CA 1
ATOM 1434 C C . SER A 1 187 ? -19.783 15.095 6.300 1.00 89.62 187 SER A C 1
ATOM 1436 O O . SER A 1 187 ? -19.464 16.259 6.066 1.00 89.62 187 SER A O 1
ATOM 1438 N N . THR A 1 188 ? -18.880 14.192 6.700 1.00 91.62 188 THR A N 1
ATOM 1439 C CA . THR A 1 188 ? -17.455 14.526 6.861 1.00 91.62 188 THR A CA 1
ATOM 1440 C C . THR A 1 188 ? -16.811 14.925 5.532 1.00 91.62 188 THR A C 1
ATOM 1442 O O . THR A 1 188 ? -16.002 15.848 5.496 1.00 91.62 188 THR A O 1
ATOM 1445 N N . ARG A 1 189 ? -17.168 14.268 4.420 1.00 92.81 189 ARG A N 1
ATOM 1446 C CA . ARG A 1 189 ? -16.688 14.621 3.074 1.00 92.81 189 ARG A CA 1
ATOM 1447 C C . ARG A 1 189 ? -17.082 16.039 2.685 1.00 92.81 189 ARG A C 1
ATOM 1449 O O . ARG A 1 189 ? -16.236 16.791 2.213 1.00 92.81 189 ARG A O 1
ATOM 1456 N N . GLU A 1 190 ? -18.342 16.394 2.907 1.00 92.69 190 GLU A N 1
ATOM 1457 C CA . GLU A 1 190 ? -18.853 17.741 2.666 1.00 92.69 190 GLU A CA 1
ATOM 1458 C C . GLU A 1 190 ? -18.120 18.779 3.521 1.00 92.69 190 GLU A C 1
ATOM 1460 O O . GLU A 1 190 ? -17.720 19.821 3.009 1.00 92.69 190 GLU A O 1
ATOM 1465 N N . HIS A 1 191 ? -17.860 18.466 4.791 1.00 91.94 191 HIS A N 1
ATOM 1466 C CA . HIS A 1 191 ? -17.143 19.358 5.706 1.00 91.94 191 HIS A CA 1
ATOM 1467 C C . HIS A 1 191 ? -15.656 19.524 5.359 1.00 91.94 191 HIS A C 1
ATOM 1469 O O . HIS A 1 191 ? -15.072 20.573 5.608 1.00 91.94 191 HIS A O 1
ATOM 1475 N N . LEU A 1 192 ? -15.039 18.507 4.750 1.00 93.31 192 LEU A N 1
ATOM 1476 C CA . LEU A 1 192 ? -13.654 18.543 4.268 1.00 93.31 192 LEU A CA 1
ATOM 1477 C C . LEU A 1 192 ? -13.498 19.223 2.896 1.00 93.31 192 LEU A C 1
ATOM 1479 O O . LEU A 1 192 ? -12.377 19.305 2.390 1.00 93.31 192 LEU A O 1
ATOM 1483 N N . LYS A 1 193 ? -14.576 19.719 2.271 1.00 93.12 193 LYS A N 1
ATOM 1484 C CA . LYS A 1 193 ? -14.483 20.415 0.978 1.00 93.12 193 LYS A CA 1
ATOM 1485 C C . LYS A 1 193 ? -13.526 21.605 1.058 1.00 93.12 193 LYS A C 1
ATOM 1487 O O . LYS A 1 193 ? -13.689 22.501 1.878 1.00 93.12 193 LYS A O 1
ATOM 1492 N N . GLY A 1 194 ? -12.547 21.623 0.155 1.00 89.81 194 GLY A N 1
ATOM 1493 C CA . GLY A 1 194 ? -11.506 22.654 0.103 1.00 89.81 194 GLY A CA 1
ATOM 1494 C C . GLY A 1 194 ? -10.276 22.362 0.970 1.00 89.81 194 GLY A C 1
ATOM 1495 O O . GLY A 1 194 ? -9.300 23.099 0.868 1.00 89.81 194 GLY A O 1
ATOM 1496 N N . SER A 1 195 ? -10.286 21.290 1.770 1.00 93.94 195 SER A N 1
ATOM 1497 C CA . SER A 1 195 ? -9.091 20.771 2.440 1.00 93.94 195 SER A CA 1
ATOM 1498 C C . SER A 1 195 ? -8.321 19.807 1.532 1.00 93.94 195 SER A C 1
ATOM 1500 O O . SER A 1 195 ? -8.911 19.116 0.701 1.00 93.94 195 SER A O 1
ATOM 1502 N N . ASN A 1 196 ? -7.004 19.719 1.735 1.00 93.50 196 ASN A N 1
ATOM 1503 C CA . ASN A 1 196 ? -6.143 18.711 1.107 1.00 93.50 196 ASN A CA 1
ATOM 1504 C C . ASN A 1 196 ? -6.099 17.384 1.889 1.00 93.50 196 ASN A C 1
ATOM 1506 O O . ASN A 1 196 ? -5.460 16.433 1.441 1.00 93.50 196 ASN A O 1
ATOM 1510 N N . SER A 1 197 ? -6.748 17.315 3.055 1.00 96.19 197 SER A N 1
ATOM 1511 C CA . SER A 1 197 ? -6.775 16.112 3.889 1.00 96.19 197 SER A CA 1
ATOM 1512 C C . SER A 1 197 ? -7.550 14.972 3.225 1.00 96.19 197 SER A C 1
ATOM 1514 O O . SER A 1 197 ? -8.703 15.138 2.817 1.00 96.19 197 SER A O 1
ATOM 1516 N N . LEU A 1 198 ? -6.950 13.783 3.201 1.00 97.81 198 LEU A N 1
ATOM 1517 C CA . LEU A 1 198 ? -7.619 12.555 2.773 1.00 97.81 198 LEU A CA 1
ATOM 1518 C C . LEU A 1 198 ? -8.551 12.043 3.879 1.00 97.81 198 LEU A C 1
ATOM 1520 O O . LEU A 1 198 ? -8.215 12.105 5.061 1.00 97.81 198 LEU A O 1
ATOM 1524 N N . LEU A 1 199 ? -9.707 11.493 3.507 1.00 97.75 199 LEU A N 1
ATOM 1525 C CA . LEU A 1 199 ? -10.622 10.828 4.435 1.00 97.75 199 LEU A CA 1
ATOM 1526 C C . LEU A 1 199 ? -10.398 9.326 4.441 1.00 97.75 199 LEU A C 1
ATOM 1528 O O . LEU A 1 199 ? -10.572 8.633 3.436 1.00 97.75 199 LEU A O 1
ATOM 1532 N N . CYS A 1 200 ? -10.065 8.845 5.627 1.00 98.31 200 CYS A N 1
ATOM 1533 C CA . CYS A 1 200 ? -9.977 7.448 5.974 1.00 98.31 200 CYS A CA 1
ATOM 1534 C C . CYS A 1 200 ? -11.244 7.015 6.709 1.00 98.31 200 CYS A C 1
ATOM 1536 O O . CYS A 1 200 ? -11.639 7.642 7.691 1.00 98.31 200 CYS A O 1
ATOM 1538 N N . THR A 1 201 ? -11.867 5.925 6.276 1.00 97.62 201 THR A N 1
ATOM 1539 C CA . THR A 1 201 ? -13.014 5.342 6.985 1.00 97.62 201 THR A CA 1
ATOM 1540 C C . THR A 1 201 ? -12.577 4.080 7.711 1.00 97.62 201 THR A C 1
ATOM 1542 O O . THR A 1 201 ? -12.076 3.136 7.089 1.00 97.62 201 THR A O 1
ATOM 1545 N N . LYS A 1 202 ? -12.750 4.072 9.037 1.00 96.94 202 LYS A N 1
ATOM 1546 C CA . LYS A 1 202 ? -12.398 2.941 9.892 1.00 96.94 202 LYS A CA 1
ATOM 1547 C C . LYS A 1 202 ? -13.551 1.934 9.934 1.00 96.94 202 LYS A C 1
ATOM 1549 O O . LYS A 1 202 ? -14.674 2.255 10.315 1.00 96.94 202 LYS A O 1
ATOM 1554 N N . ILE A 1 203 ? -13.269 0.704 9.517 1.00 96.81 203 ILE A N 1
ATOM 1555 C CA . ILE A 1 203 ? -14.177 -0.439 9.592 1.00 96.81 203 ILE A CA 1
ATOM 1556 C C . ILE A 1 203 ? -13.936 -1.149 10.917 1.00 96.81 203 ILE A C 1
ATOM 1558 O O . ILE A 1 203 ? -12.901 -1.787 11.121 1.00 96.81 203 ILE A O 1
ATOM 1562 N N . GLU A 1 204 ? -14.900 -1.008 11.817 1.00 91.69 204 GLU A N 1
ATOM 1563 C CA . GLU A 1 204 ? -14.794 -1.494 13.194 1.00 91.69 204 GLU A CA 1
ATOM 1564 C C . GLU A 1 204 ? -16.122 -1.912 13.831 1.00 91.69 204 GLU A C 1
ATOM 1566 O O . GLU A 1 204 ? -16.152 -2.392 14.959 1.00 91.69 204 GLU A O 1
ATOM 1571 N N . THR A 1 205 ? -17.231 -1.745 13.118 1.00 86.00 205 THR A N 1
ATOM 1572 C CA . THR A 1 205 ? -18.561 -2.118 13.597 1.00 86.00 205 THR A CA 1
ATOM 1573 C C . THR A 1 205 ? -19.183 -3.112 12.627 1.00 86.00 205 THR A C 1
ATOM 1575 O O . THR A 1 205 ? -18.869 -3.126 11.434 1.00 86.00 205 THR A O 1
ATOM 1578 N N . LYS A 1 206 ? -20.119 -3.921 13.124 1.00 84.25 206 LYS A N 1
ATOM 1579 C CA . LYS A 1 206 ? -20.949 -4.784 12.283 1.00 84.25 206 LYS A CA 1
ATOM 1580 C C . LYS A 1 206 ? -21.758 -3.969 11.267 1.00 84.25 206 LYS A C 1
ATOM 1582 O O . LYS A 1 206 ? -21.833 -4.373 10.117 1.00 84.25 206 LYS A O 1
ATOM 1587 N N . ALA A 1 207 ? -22.297 -2.815 11.665 1.00 82.94 207 ALA A N 1
ATOM 1588 C CA . ALA A 1 207 ? -23.088 -1.957 10.783 1.00 82.94 207 ALA A CA 1
ATOM 1589 C C . ALA A 1 207 ? -22.265 -1.423 9.597 1.00 82.94 207 ALA A C 1
ATOM 1591 O O . ALA A 1 207 ? -22.759 -1.368 8.475 1.00 82.94 207 ALA A O 1
ATOM 1592 N N . ALA A 1 208 ? -20.978 -1.116 9.796 1.00 90.56 208 ALA A N 1
ATOM 1593 C CA . ALA A 1 208 ? -20.091 -0.763 8.690 1.00 90.56 208 ALA A CA 1
ATOM 1594 C C . ALA A 1 208 ? -19.939 -1.909 7.671 1.00 90.56 208 ALA A C 1
ATOM 1596 O O . ALA A 1 208 ? -19.759 -1.645 6.482 1.00 90.56 208 ALA A O 1
ATOM 1597 N N . LEU A 1 209 ? -20.033 -3.171 8.114 1.00 91.94 209 LEU A N 1
ATOM 1598 C CA . LEU A 1 209 ? -19.942 -4.329 7.221 1.00 91.94 209 LEU A CA 1
ATOM 1599 C C . LEU A 1 209 ? -21.136 -4.431 6.262 1.00 91.94 209 LEU A C 1
ATOM 1601 O O . LEU A 1 209 ? -20.966 -4.825 5.110 1.00 91.94 209 LEU A O 1
ATOM 1605 N N . ASP A 1 210 ? -22.322 -4.016 6.708 1.00 88.44 210 ASP A N 1
ATOM 1606 C CA . ASP A 1 210 ? -23.545 -4.038 5.895 1.00 88.44 210 ASP A CA 1
ATOM 1607 C C . ASP A 1 210 ? -23.511 -2.990 4.760 1.00 88.44 210 ASP A C 1
ATOM 1609 O O . ASP A 1 210 ? -24.249 -3.098 3.781 1.00 88.44 210 ASP A O 1
ATOM 1613 N N . HIS A 1 211 ? -22.607 -2.006 4.854 1.00 92.12 211 HIS A N 1
ATOM 1614 C CA . HIS A 1 211 ? -22.463 -0.894 3.909 1.00 92.12 211 HIS A CA 1
ATOM 1615 C C . HIS A 1 211 ? -21.078 -0.814 3.240 1.00 92.12 211 HIS A C 1
ATOM 1617 O O . HIS A 1 211 ? -20.727 0.232 2.689 1.00 92.12 211 HIS A O 1
ATOM 1623 N N . LEU A 1 212 ? -20.273 -1.886 3.270 1.00 94.31 212 LEU A N 1
ATOM 1624 C CA . LEU A 1 212 ? -18.861 -1.846 2.847 1.00 94.31 212 LEU A CA 1
ATOM 1625 C C . LEU A 1 212 ? -18.637 -1.219 1.477 1.00 94.31 212 LEU A C 1
ATOM 1627 O O . LEU A 1 212 ? -17.779 -0.352 1.343 1.00 94.31 212 LEU A O 1
ATOM 1631 N N . ASP A 1 213 ? -19.381 -1.655 0.461 1.00 94.50 213 ASP A N 1
ATOM 1632 C CA . ASP A 1 213 ? -19.141 -1.210 -0.911 1.00 94.50 213 ASP A CA 1
ATOM 1633 C C . ASP A 1 213 ? -19.310 0.307 -1.057 1.00 94.50 213 ASP A C 1
ATOM 1635 O O . ASP A 1 213 ? -18.457 0.961 -1.658 1.00 94.50 213 ASP A O 1
ATOM 1639 N N . GLU A 1 214 ? -20.370 0.853 -0.462 1.00 96.62 214 GLU A N 1
ATOM 1640 C CA . GLU A 1 214 ? -20.683 2.282 -0.469 1.00 96.62 214 GLU A CA 1
ATOM 1641 C C . GLU A 1 214 ? -19.668 3.082 0.353 1.00 96.62 214 GLU A C 1
ATOM 1643 O O . GLU A 1 214 ? -19.194 4.123 -0.099 1.00 96.62 214 GLU A O 1
ATOM 1648 N N . LEU A 1 215 ? -19.289 2.580 1.533 1.00 96.94 215 LEU A N 1
ATOM 1649 C CA . LEU A 1 215 ? -18.261 3.208 2.361 1.00 96.94 215 LEU A CA 1
ATOM 1650 C C . LEU A 1 215 ? -16.931 3.295 1.603 1.00 96.94 215 LEU A C 1
ATOM 1652 O O . LEU A 1 215 ? -16.350 4.370 1.536 1.00 96.94 215 LEU A O 1
ATOM 1656 N N . ILE A 1 216 ? -16.493 2.212 0.952 1.00 97.31 216 ILE A N 1
ATOM 1657 C CA . ILE A 1 216 ? -15.245 2.192 0.172 1.00 97.31 216 ILE A CA 1
ATOM 1658 C C . ILE A 1 216 ? -15.273 3.218 -0.974 1.00 97.31 216 ILE A C 1
ATOM 1660 O O . ILE A 1 216 ? -14.245 3.831 -1.274 1.00 97.31 216 ILE A O 1
ATOM 1664 N N . ASP A 1 217 ? -16.423 3.425 -1.620 1.00 96.75 217 ASP A N 1
ATOM 1665 C CA . ASP A 1 217 ? -16.552 4.414 -2.698 1.00 96.75 217 ASP A CA 1
ATOM 1666 C C . ASP A 1 217 ? -16.456 5.856 -2.180 1.00 96.75 217 ASP A C 1
ATOM 1668 O O . ASP A 1 217 ? -15.844 6.704 -2.839 1.00 96.75 217 ASP A O 1
ATOM 1672 N N . LEU A 1 218 ? -17.011 6.119 -0.993 1.00 96.56 218 LEU A N 1
ATOM 1673 C CA . LEU A 1 218 ? -17.035 7.439 -0.355 1.00 96.56 218 LEU A CA 1
ATOM 1674 C C . LEU A 1 218 ? -15.692 7.857 0.272 1.00 96.56 218 LEU A C 1
ATOM 1676 O O . LEU A 1 218 ? -15.482 9.050 0.505 1.00 96.56 218 LEU A O 1
ATOM 1680 N N . SER A 1 219 ? -14.794 6.910 0.543 1.00 97.12 219 SER A N 1
ATOM 1681 C CA . SER A 1 219 ? -13.523 7.154 1.242 1.00 97.12 219 SER A CA 1
ATOM 1682 C C . SER A 1 219 ? -12.336 7.277 0.289 1.00 97.12 219 SER A C 1
ATOM 1684 O O . SER A 1 219 ? -12.309 6.664 -0.778 1.00 97.12 219 SER A O 1
ATOM 1686 N N . ASP A 1 220 ? -11.300 8.019 0.681 1.00 97.94 220 ASP A N 1
ATOM 1687 C CA . ASP A 1 220 ? -10.034 8.053 -0.065 1.00 97.94 220 ASP A CA 1
ATOM 1688 C C . ASP A 1 220 ? -9.191 6.805 0.230 1.00 97.94 220 ASP A C 1
ATOM 1690 O O . ASP A 1 220 ? -8.490 6.287 -0.642 1.00 97.94 220 ASP A O 1
ATOM 1694 N N . LEU A 1 221 ? -9.296 6.301 1.461 1.00 97.19 221 LEU A N 1
ATOM 1695 C CA . LEU A 1 221 ? -8.628 5.101 1.948 1.00 97.19 221 LEU A CA 1
ATOM 1696 C C . LEU A 1 221 ? -9.399 4.467 3.116 1.00 97.19 221 LEU A C 1
ATOM 1698 O O . LEU A 1 221 ? -10.291 5.081 3.700 1.00 97.19 221 LEU A O 1
ATOM 1702 N N . MET A 1 222 ? -9.055 3.227 3.449 1.00 98.31 222 MET A N 1
ATOM 1703 C CA . MET A 1 222 ? -9.739 2.425 4.463 1.00 98.31 222 MET A CA 1
ATOM 1704 C C . MET A 1 222 ? -8.787 2.033 5.592 1.00 98.31 222 MET A C 1
ATOM 1706 O O . MET A 1 222 ? -7.596 1.803 5.367 1.00 98.31 222 MET A O 1
ATOM 1710 N N . LEU A 1 223 ? -9.331 1.884 6.797 1.00 98.31 223 LEU A N 1
ATOM 1711 C CA . LEU A 1 223 ? -8.627 1.342 7.957 1.00 98.31 223 LEU A CA 1
ATOM 1712 C C . LEU A 1 223 ? -9.438 0.201 8.569 1.00 98.31 223 LEU A C 1
ATOM 1714 O O . LEU A 1 223 ? -10.604 0.383 8.888 1.00 98.31 223 LEU A O 1
ATOM 1718 N N . LEU A 1 224 ? -8.837 -0.967 8.784 1.00 97.88 224 LEU A N 1
ATOM 1719 C CA . LEU A 1 224 ? -9.467 -2.051 9.538 1.00 97.88 224 LEU A CA 1
ATOM 1720 C C . LEU A 1 224 ? -9.069 -1.977 11.018 1.00 97.88 224 LEU A C 1
ATOM 1722 O O . LEU A 1 224 ? -7.922 -2.265 11.367 1.00 97.88 224 LEU A O 1
ATOM 1726 N N . GLY A 1 225 ? -10.024 -1.638 11.886 1.00 95.25 225 GLY A N 1
ATOM 1727 C CA . GLY A 1 225 ? -9.854 -1.631 13.341 1.00 95.25 225 GLY A CA 1
ATOM 1728 C C . GLY A 1 225 ? -10.216 -2.983 13.951 1.00 95.25 225 GLY A C 1
ATOM 1729 O O . GLY A 1 225 ? -11.357 -3.197 14.349 1.00 95.25 225 GLY A O 1
ATOM 1730 N N . ARG A 1 226 ? -9.261 -3.920 14.024 1.00 92.81 226 ARG A N 1
ATOM 1731 C CA . ARG A 1 226 ? -9.554 -5.321 14.398 1.00 92.81 226 ARG A CA 1
ATOM 1732 C C . ARG A 1 226 ? -10.033 -5.499 15.837 1.00 92.81 226 ARG A C 1
ATOM 1734 O O . ARG A 1 226 ? -10.858 -6.375 16.078 1.00 92.81 226 ARG A O 1
ATOM 1741 N N . GLY A 1 227 ? -9.522 -4.693 16.772 1.00 85.88 227 GLY A N 1
ATOM 1742 C CA . GLY A 1 227 ? -9.910 -4.763 18.186 1.00 85.88 227 GLY A CA 1
ATOM 1743 C C . GLY A 1 227 ? -11.395 -4.478 18.369 1.00 85.88 227 GLY A C 1
ATOM 1744 O O . GLY A 1 227 ? -12.146 -5.355 18.789 1.00 85.88 227 GLY A O 1
ATOM 1745 N N . ASP A 1 228 ? -11.815 -3.292 17.946 1.00 85.19 228 ASP A N 1
ATOM 1746 C CA . ASP A 1 228 ? -13.206 -2.842 17.993 1.00 85.19 228 ASP A CA 1
ATOM 1747 C C . ASP A 1 228 ? -14.119 -3.742 17.136 1.00 85.19 228 ASP A C 1
ATOM 1749 O O . ASP A 1 228 ? -15.184 -4.169 17.587 1.00 85.19 228 ASP A O 1
ATOM 1753 N N . LEU A 1 229 ? -13.656 -4.180 15.955 1.00 88.94 229 LEU A N 1
ATOM 1754 C CA . LEU A 1 229 ? -14.429 -5.107 15.125 1.00 88.94 229 LEU A CA 1
ATOM 1755 C C . LEU A 1 229 ? -14.701 -6.434 15.840 1.00 88.94 229 LEU A C 1
ATOM 1757 O O . LEU A 1 229 ? -15.838 -6.906 15.818 1.00 88.94 229 LEU A O 1
ATOM 1761 N N . SER A 1 230 ? -13.700 -7.007 16.518 1.00 85.62 230 SER A N 1
ATOM 1762 C CA . SER A 1 230 ? -13.842 -8.258 17.279 1.00 85.62 230 SER A CA 1
ATOM 1763 C C . SER A 1 230 ? -14.820 -8.160 18.454 1.00 85.62 230 SER A C 1
ATOM 1765 O O . SER A 1 230 ? -15.316 -9.178 18.934 1.00 85.62 230 SER A O 1
ATOM 1767 N N . ALA A 1 231 ? -15.125 -6.939 18.897 1.00 77.19 231 ALA A N 1
ATOM 1768 C CA . ALA A 1 231 ? -16.142 -6.671 19.899 1.00 77.19 231 ALA A CA 1
ATOM 1769 C C . ALA A 1 231 ? -17.565 -6.721 19.305 1.00 77.19 231 ALA A C 1
ATOM 1771 O O . ALA A 1 231 ? -18.508 -7.060 20.024 1.00 77.19 231 ALA A O 1
ATOM 1772 N N . SER A 1 232 ? -17.716 -6.424 18.006 1.00 73.31 232 SER A N 1
ATOM 1773 C CA . SER A 1 232 ? -19.012 -6.344 17.307 1.00 73.31 232 SER A CA 1
ATOM 1774 C C . SER A 1 232 ? -19.396 -7.595 16.502 1.00 73.31 232 SER A C 1
ATOM 1776 O O . SER A 1 232 ? -20.578 -7.812 16.230 1.00 73.31 232 SER A O 1
ATOM 1778 N N . ILE A 1 233 ? -18.426 -8.435 16.126 1.00 80.25 233 ILE A N 1
ATOM 1779 C CA . ILE A 1 233 ? -18.643 -9.700 15.404 1.00 80.25 233 ILE A CA 1
ATOM 1780 C C . ILE A 1 233 ? -17.884 -10.848 16.085 1.00 80.25 233 ILE A C 1
ATOM 1782 O O . ILE A 1 233 ? -16.935 -10.592 16.824 1.00 80.25 233 ILE A O 1
ATOM 1786 N N . PRO A 1 234 ? -18.230 -12.127 15.830 1.00 81.56 234 PRO A N 1
ATOM 1787 C CA . PRO A 1 234 ? -17.439 -13.247 16.332 1.00 81.56 234 PRO A CA 1
ATOM 1788 C C . PRO A 1 234 ? -15.961 -13.103 15.950 1.00 81.56 234 PRO A C 1
ATOM 1790 O O . PRO A 1 234 ? -15.644 -12.897 14.780 1.00 81.56 234 PRO A O 1
ATOM 1793 N N . PHE A 1 235 ? -15.045 -13.253 16.912 1.00 81.31 235 PHE A N 1
ATOM 1794 C CA . PHE A 1 235 ? -13.608 -13.026 16.688 1.00 81.31 235 PHE A CA 1
ATOM 1795 C C . PHE A 1 235 ? -13.041 -13.853 15.517 1.00 81.31 235 PHE A C 1
ATOM 1797 O O . PHE A 1 235 ? -12.193 -13.375 14.768 1.00 81.31 235 PHE A O 1
ATOM 1804 N N . ALA A 1 236 ? -13.558 -15.069 15.306 1.00 87.25 236 ALA A N 1
ATOM 1805 C CA . ALA A 1 236 ? -13.169 -15.948 14.204 1.00 87.25 236 ALA A CA 1
ATOM 1806 C C . ALA A 1 236 ? -13.565 -15.411 12.813 1.00 87.25 236 ALA A C 1
ATOM 1808 O O . ALA A 1 236 ? -13.007 -15.846 11.809 1.00 87.25 236 ALA A O 1
ATOM 1809 N N . HIS A 1 237 ? -14.509 -14.467 12.734 1.00 89.56 237 HIS A N 1
ATOM 1810 C CA . HIS A 1 237 ? -14.921 -13.832 11.481 1.00 89.56 237 HIS A CA 1
ATOM 1811 C C . HIS A 1 237 ? -13.999 -12.673 11.081 1.00 89.56 237 HIS A C 1
ATOM 1813 O O . HIS A 1 237 ? -13.912 -12.357 9.897 1.00 89.56 237 HIS A O 1
ATOM 1819 N N . VAL A 1 238 ? -13.272 -12.060 12.024 1.00 93.12 238 VAL A N 1
ATOM 1820 C CA . VAL A 1 238 ? -12.411 -10.892 11.755 1.00 93.12 238 VAL A CA 1
ATOM 1821 C C . VAL A 1 238 ? -11.371 -11.164 10.653 1.00 93.12 238 VAL A C 1
ATOM 1823 O O . VAL A 1 238 ? -11.274 -10.348 9.734 1.00 93.12 238 VAL A O 1
ATOM 1826 N N . PRO A 1 239 ? -10.645 -12.305 10.636 1.00 91.50 239 PRO A N 1
ATOM 1827 C CA . PRO A 1 239 ? -9.713 -12.607 9.545 1.00 91.50 239 PRO A CA 1
ATOM 1828 C C . PRO A 1 239 ? -10.397 -12.781 8.180 1.00 91.50 239 PRO A C 1
ATOM 1830 O O . PRO A 1 239 ? -9.811 -12.458 7.147 1.00 91.50 239 PRO A O 1
ATOM 1833 N N . ILE A 1 240 ? -11.640 -13.276 8.158 1.00 94.31 240 ILE A N 1
ATOM 1834 C CA . ILE A 1 240 ? -12.422 -13.442 6.923 1.00 94.31 240 ILE A CA 1
ATOM 1835 C C . ILE A 1 240 ? -12.783 -12.063 6.365 1.00 94.31 240 ILE A C 1
ATOM 1837 O O . ILE A 1 240 ? -12.509 -11.785 5.197 1.00 94.31 240 ILE A O 1
ATOM 1841 N N . VAL A 1 241 ? -13.297 -11.179 7.227 1.00 95.31 241 VAL A N 1
ATOM 1842 C CA . VAL A 1 241 ? -13.620 -9.788 6.883 1.00 95.31 241 VAL A CA 1
ATOM 1843 C C . VAL A 1 241 ? -12.380 -9.035 6.400 1.00 95.31 241 VAL A C 1
ATOM 1845 O O . VAL A 1 241 ? -12.458 -8.315 5.411 1.00 95.31 241 VAL A O 1
ATOM 1848 N N . GLN A 1 242 ? -11.213 -9.236 7.024 1.00 96.56 242 GLN A N 1
ATOM 1849 C CA . GLN A 1 242 ? -9.960 -8.628 6.564 1.00 96.56 242 GLN A CA 1
ATOM 1850 C C . GLN A 1 242 ? -9.647 -8.992 5.108 1.00 96.56 242 GLN A C 1
ATOM 1852 O O . GLN A 1 242 ? -9.332 -8.109 4.306 1.00 96.56 242 GLN A O 1
ATOM 1857 N N . ARG A 1 243 ? -9.736 -10.279 4.748 1.00 93.12 243 ARG A N 1
ATOM 1858 C CA . ARG A 1 243 ? -9.467 -10.743 3.376 1.00 93.12 243 ARG A CA 1
ATOM 1859 C C . ARG A 1 243 ? -10.488 -10.199 2.385 1.00 93.12 243 ARG A C 1
ATOM 1861 O O . ARG A 1 243 ? -10.112 -9.776 1.291 1.00 93.12 243 ARG A O 1
ATOM 1868 N N . GLU A 1 244 ? -11.762 -10.184 2.763 1.00 94.06 244 GLU A N 1
ATOM 1869 C CA . GLU A 1 244 ? -12.832 -9.623 1.941 1.00 94.06 244 GLU A CA 1
ATOM 1870 C C . GLU A 1 244 ? -12.633 -8.125 1.691 1.00 94.06 244 GLU A C 1
ATOM 1872 O O . GLU A 1 244 ? -12.597 -7.702 0.533 1.00 94.06 244 GLU A O 1
ATOM 1877 N N . LEU A 1 245 ? -12.408 -7.349 2.754 1.00 95.56 245 LEU A N 1
ATOM 1878 C CA . LEU A 1 245 ? -12.156 -5.914 2.678 1.00 95.56 245 LEU A CA 1
ATOM 1879 C C . LEU A 1 245 ? -10.917 -5.620 1.828 1.00 95.56 245 LEU A C 1
ATOM 1881 O O . LEU A 1 245 ? -10.972 -4.783 0.932 1.00 95.56 245 LEU A O 1
ATOM 1885 N N . THR A 1 246 ? -9.827 -6.369 2.024 1.00 91.94 246 THR A N 1
ATOM 1886 C CA . THR A 1 246 ? -8.602 -6.227 1.218 1.00 91.94 246 THR A CA 1
ATOM 1887 C C . THR A 1 246 ? -8.883 -6.457 -0.267 1.00 91.94 246 THR A C 1
ATOM 1889 O O . THR A 1 246 ? -8.435 -5.679 -1.112 1.00 91.94 246 THR A O 1
ATOM 1892 N N . ARG A 1 247 ? -9.666 -7.490 -0.609 1.00 89.69 247 ARG A N 1
ATOM 1893 C CA . ARG A 1 247 ? -10.053 -7.790 -1.995 1.00 89.69 247 ARG A CA 1
ATOM 1894 C C . ARG A 1 247 ? -10.893 -6.666 -2.607 1.00 89.69 247 ARG A C 1
ATOM 1896 O O . ARG A 1 247 ? -10.616 -6.275 -3.741 1.00 89.69 247 ARG A O 1
ATOM 1903 N N . LEU A 1 248 ? -11.887 -6.156 -1.879 1.00 89.50 248 LEU A N 1
ATOM 1904 C CA . LEU A 1 248 ? -12.768 -5.076 -2.339 1.00 89.50 248 LEU A CA 1
ATOM 1905 C C . LEU A 1 248 ? -11.996 -3.765 -2.528 1.00 89.50 248 LEU A C 1
ATOM 1907 O O . LEU A 1 248 ? -12.039 -3.175 -3.608 1.00 89.50 248 LEU A O 1
ATOM 1911 N N . CYS A 1 249 ? -11.203 -3.363 -1.533 1.00 91.19 249 CYS A N 1
ATOM 1912 C CA . CYS A 1 249 ? -10.329 -2.193 -1.609 1.00 91.19 249 CYS A CA 1
ATOM 1913 C C . CYS A 1 249 ? -9.367 -2.289 -2.801 1.00 91.19 249 CYS A C 1
ATOM 1915 O O . CYS A 1 249 ? -9.258 -1.351 -3.590 1.00 91.19 249 CYS A O 1
ATOM 1917 N N . LYS A 1 250 ? -8.738 -3.455 -3.007 1.00 85.19 250 LYS A N 1
ATOM 1918 C CA . LYS A 1 250 ? -7.849 -3.700 -4.152 1.00 85.19 250 LYS A CA 1
ATOM 1919 C C . LYS A 1 250 ? -8.580 -3.587 -5.490 1.00 85.19 250 LYS A C 1
ATOM 1921 O O . LYS A 1 250 ? -8.027 -2.998 -6.415 1.00 85.19 250 LYS A O 1
ATOM 1926 N N . ALA A 1 251 ? -9.792 -4.130 -5.603 1.00 83.62 251 ALA A N 1
ATOM 1927 C CA . ALA A 1 251 ? -10.595 -4.041 -6.823 1.00 83.62 251 ALA A CA 1
ATOM 1928 C C . ALA A 1 251 ? -10.991 -2.592 -7.155 1.00 83.62 251 ALA A C 1
ATOM 1930 O O . ALA A 1 251 ? -11.021 -2.223 -8.326 1.00 83.62 251 ALA A O 1
ATOM 1931 N N . LYS A 1 252 ? -11.231 -1.768 -6.129 1.00 88.75 252 LYS A N 1
ATOM 1932 C CA . LYS A 1 252 ? -11.611 -0.352 -6.257 1.00 88.75 252 LYS A CA 1
ATOM 1933 C C . LYS A 1 252 ? -10.423 0.623 -6.248 1.00 88.75 252 LYS A C 1
ATOM 1935 O O . LYS A 1 252 ? -10.622 1.831 -6.314 1.00 88.75 252 LYS A O 1
ATOM 1940 N N . GLY A 1 253 ? -9.186 0.123 -6.162 1.00 88.44 253 GLY A N 1
ATOM 1941 C CA . GLY A 1 253 ? -7.980 0.956 -6.105 1.00 88.44 253 GLY A CA 1
ATOM 1942 C C . GLY A 1 253 ? -7.852 1.801 -4.831 1.00 88.44 253 GLY A C 1
ATOM 1943 O O . GLY A 1 253 ? -7.135 2.799 -4.838 1.00 88.44 253 GLY A O 1
ATOM 1944 N N . LYS A 1 254 ? -8.533 1.420 -3.745 1.00 92.44 254 LYS A N 1
ATOM 1945 C CA . LYS A 1 254 ? -8.521 2.129 -2.460 1.00 92.44 254 LYS A CA 1
ATOM 1946 C C . LYS A 1 254 ? -7.455 1.524 -1.536 1.00 92.44 254 LYS A C 1
ATOM 1948 O O . LYS A 1 254 ? -7.456 0.305 -1.355 1.00 92.44 254 LYS A O 1
ATOM 1953 N N . PRO A 1 255 ? -6.533 2.316 -0.957 1.00 94.94 255 PRO A N 1
ATOM 1954 C CA . PRO A 1 255 ? -5.571 1.802 0.014 1.00 94.94 255 PRO A CA 1
ATOM 1955 C C . PRO A 1 255 ? -6.259 1.272 1.278 1.00 94.94 255 PRO A C 1
ATOM 1957 O O . PRO A 1 255 ? -7.206 1.889 1.759 1.00 94.94 255 PRO A O 1
ATOM 1960 N N . LEU A 1 256 ? -5.762 0.163 1.832 1.00 97.44 256 LEU A N 1
ATOM 1961 C CA . LEU A 1 256 ? -6.236 -0.406 3.098 1.00 97.44 256 LEU A CA 1
ATOM 1962 C C . LEU A 1 256 ? -5.098 -0.509 4.118 1.00 97.44 256 LEU A C 1
ATOM 1964 O O . LEU A 1 256 ? -4.095 -1.182 3.872 1.00 97.44 256 LEU A O 1
ATOM 1968 N N . TYR A 1 257 ? -5.292 0.100 5.281 1.00 98.12 257 TYR A N 1
ATOM 1969 C CA . TYR A 1 257 ? -4.428 -0.039 6.449 1.00 98.12 257 TYR A CA 1
ATOM 1970 C C . TYR A 1 257 ? -5.029 -1.027 7.455 1.00 98.12 257 TYR A C 1
ATOM 1972 O O . TYR A 1 257 ? -6.248 -1.098 7.609 1.00 98.12 257 TYR A O 1
ATOM 1980 N N . ILE A 1 258 ? -4.182 -1.786 8.150 1.00 97.56 258 ILE A N 1
ATOM 1981 C CA . ILE A 1 258 ? -4.602 -2.740 9.189 1.00 97.56 258 ILE A CA 1
ATOM 1982 C C . ILE A 1 258 ? -4.098 -2.259 10.552 1.00 97.56 258 ILE A C 1
ATOM 1984 O O . ILE A 1 258 ? -2.928 -1.898 10.682 1.00 97.56 258 ILE A O 1
ATOM 1988 N N . ALA A 1 259 ? -4.962 -2.273 11.568 1.00 94.81 259 ALA A N 1
ATOM 1989 C CA . ALA A 1 259 ? -4.624 -1.877 12.933 1.00 94.81 259 ALA A CA 1
ATOM 1990 C C . ALA A 1 259 ? -4.923 -2.969 13.970 1.00 94.81 259 ALA A C 1
ATOM 1992 O O . ALA A 1 259 ? -5.725 -3.879 13.741 1.00 94.81 259 ALA A O 1
ATOM 1993 N N . THR A 1 260 ? -4.306 -2.787 15.144 1.00 88.44 260 THR A N 1
ATOM 1994 C CA . THR A 1 260 ? -4.524 -3.527 16.398 1.00 88.44 260 THR A CA 1
ATOM 1995 C C . THR A 1 260 ? -3.996 -4.960 16.401 1.00 88.44 260 THR A C 1
ATOM 1997 O O . THR A 1 260 ? -4.350 -5.760 15.542 1.00 88.44 260 THR A O 1
ATOM 2000 N N . GLY A 1 261 ? -3.203 -5.324 17.415 1.00 83.94 261 GLY A N 1
ATOM 2001 C CA . GLY A 1 261 ? -2.807 -6.716 17.677 1.00 83.94 261 GLY A CA 1
ATOM 2002 C C . GLY A 1 261 ? -1.690 -7.241 16.772 1.00 83.94 261 GLY A C 1
ATOM 2003 O O . GLY A 1 261 ? -1.504 -8.451 16.669 1.00 83.94 261 GLY A O 1
ATOM 2004 N N . LEU A 1 262 ? -0.965 -6.350 16.092 1.00 91.81 262 LEU A N 1
ATOM 2005 C CA . LEU A 1 262 ? 0.057 -6.729 15.111 1.00 91.81 262 LEU A CA 1
ATOM 2006 C C . LEU A 1 262 ? 1.345 -7.193 15.788 1.00 91.81 262 LEU A C 1
ATOM 2008 O O . LEU A 1 262 ? 1.928 -8.182 15.363 1.00 91.81 262 LEU A O 1
ATOM 2012 N N . LEU A 1 263 ? 1.764 -6.511 16.857 1.00 92.62 263 LEU A N 1
ATOM 2013 C CA . LEU A 1 263 ? 2.970 -6.832 17.634 1.00 92.62 263 LEU A CA 1
ATOM 2014 C C . LEU A 1 263 ? 2.674 -6.879 19.137 1.00 92.62 263 LEU A C 1
ATOM 2016 O O . LEU A 1 263 ? 3.526 -6.573 19.968 1.00 92.62 263 LEU A O 1
ATOM 2020 N N . SER A 1 264 ? 1.444 -7.241 19.499 1.00 87.88 264 SER A N 1
ATOM 2021 C CA . SER A 1 264 ? 0.962 -7.182 20.881 1.00 87.88 264 SER A CA 1
ATOM 2022 C C . SER A 1 264 ? 1.773 -8.032 21.859 1.00 87.88 264 SER A C 1
ATOM 2024 O O . SER A 1 264 ? 1.742 -7.747 23.053 1.00 87.88 264 SER A O 1
ATOM 2026 N N . SER A 1 265 ? 2.505 -9.055 21.394 1.00 89.44 265 SER A N 1
ATOM 2027 C CA . SER A 1 265 ? 3.371 -9.844 22.275 1.00 89.44 265 SER A CA 1
ATOM 2028 C C . SER A 1 265 ? 4.563 -9.063 22.821 1.00 89.44 265 SER A C 1
ATOM 2030 O O . SER A 1 265 ? 5.041 -9.393 23.901 1.00 89.44 265 SER A O 1
ATOM 2032 N N . LEU A 1 266 ? 5.000 -7.996 22.139 1.00 88.81 266 LEU A N 1
ATOM 2033 C CA . LEU A 1 266 ? 6.119 -7.160 22.588 1.00 88.81 266 LEU A CA 1
ATOM 2034 C C . LEU A 1 266 ? 5.817 -6.378 23.870 1.00 88.81 266 LEU A C 1
ATOM 2036 O O . LEU A 1 266 ? 6.724 -5.851 24.502 1.00 88.81 266 LEU A O 1
ATOM 2040 N N . ALA A 1 267 ? 4.552 -6.330 24.295 1.00 82.88 267 ALA A N 1
ATOM 2041 C CA . ALA A 1 267 ? 4.194 -5.773 25.594 1.00 82.88 267 ALA A CA 1
ATOM 2042 C C . ALA A 1 267 ? 4.684 -6.637 26.776 1.00 82.88 267 ALA A C 1
ATOM 2044 O O . ALA A 1 267 ? 4.741 -6.148 27.901 1.00 82.88 267 ALA A O 1
ATOM 2045 N N . TYR A 1 268 ? 4.999 -7.917 26.548 1.00 82.62 268 TYR A N 1
ATOM 2046 C CA . TYR A 1 268 ? 5.379 -8.870 27.599 1.00 82.62 268 TYR A CA 1
ATOM 2047 C C . TYR A 1 268 ? 6.485 -9.856 27.179 1.00 82.62 268 TYR A C 1
ATOM 2049 O O . TYR A 1 268 ? 6.800 -10.777 27.933 1.00 82.62 268 TYR A O 1
ATOM 2057 N N . GLN A 1 269 ? 7.067 -9.696 25.988 1.00 85.44 269 GLN A N 1
ATOM 2058 C CA . GLN A 1 269 ? 8.150 -10.520 25.445 1.00 85.44 269 GLN A CA 1
ATOM 2059 C C . GLN A 1 269 ? 9.165 -9.638 24.717 1.00 85.44 269 GLN A C 1
ATOM 2061 O O . GLN A 1 269 ? 8.787 -8.661 24.080 1.00 85.44 269 GLN A O 1
ATOM 2066 N N . ASP A 1 270 ? 10.434 -10.041 24.728 1.00 83.38 270 ASP A N 1
ATOM 2067 C CA . ASP A 1 270 ? 11.507 -9.319 24.026 1.00 83.38 270 ASP A CA 1
ATOM 2068 C C . ASP A 1 270 ? 11.469 -9.511 22.498 1.00 83.38 270 ASP A C 1
ATOM 2070 O O . ASP A 1 270 ? 12.130 -8.789 21.755 1.00 83.38 270 ASP A O 1
ATOM 2074 N N . ALA A 1 271 ? 10.712 -10.501 22.015 1.00 87.62 271 ALA A N 1
ATOM 2075 C CA . ALA A 1 271 ? 10.601 -10.849 20.603 1.00 87.62 271 ALA A CA 1
ATOM 2076 C C . ALA A 1 271 ? 9.132 -11.042 20.188 1.00 87.62 271 ALA A C 1
ATOM 2078 O O . ALA A 1 271 ? 8.301 -11.454 21.007 1.00 87.62 271 ALA A O 1
ATOM 2079 N N . PRO A 1 272 ? 8.782 -10.766 18.916 1.00 92.00 272 PRO A N 1
ATOM 2080 C CA . PRO A 1 272 ? 7.427 -10.972 18.436 1.00 92.00 272 PRO A CA 1
ATOM 2081 C C . PRO A 1 272 ? 7.106 -12.467 18.375 1.00 92.00 272 PRO A C 1
ATOM 2083 O O . PRO A 1 272 ? 7.927 -13.289 17.964 1.00 92.00 272 PRO A O 1
ATOM 2086 N N . SER A 1 273 ? 5.879 -12.823 18.737 1.00 92.56 273 SER A N 1
ATOM 2087 C CA . SER A 1 273 ? 5.402 -14.199 18.630 1.00 92.56 273 SER A CA 1
ATOM 2088 C C . SER A 1 273 ? 5.309 -14.655 17.166 1.00 92.56 273 SER A C 1
ATOM 2090 O O . SER A 1 273 ? 5.123 -13.850 16.248 1.00 92.56 273 SER A O 1
ATOM 2092 N N . HIS A 1 274 ? 5.366 -15.971 16.929 1.00 91.50 274 HIS A N 1
ATOM 2093 C CA . HIS A 1 274 ? 5.183 -16.527 15.582 1.00 91.50 274 HIS A CA 1
ATOM 2094 C C . HIS A 1 274 ? 3.837 -16.124 14.962 1.00 91.50 274 HIS A C 1
ATOM 2096 O O . HIS A 1 274 ? 3.766 -15.899 13.755 1.00 91.50 274 HIS A O 1
ATOM 2102 N N . SER A 1 275 ? 2.779 -16.003 15.772 1.00 91.06 275 SER A N 1
ATOM 2103 C CA . SER A 1 275 ? 1.467 -15.553 15.304 1.00 91.06 275 SER A CA 1
ATOM 2104 C C . SER A 1 275 ? 1.480 -14.088 14.874 1.00 91.06 275 SER A C 1
ATOM 2106 O O . SER A 1 275 ? 0.903 -13.785 13.836 1.00 91.06 275 SER A O 1
ATOM 2108 N N . ASN A 1 276 ? 2.175 -13.198 15.593 1.00 93.31 276 ASN A N 1
ATOM 2109 C CA . ASN A 1 276 ? 2.328 -11.797 15.181 1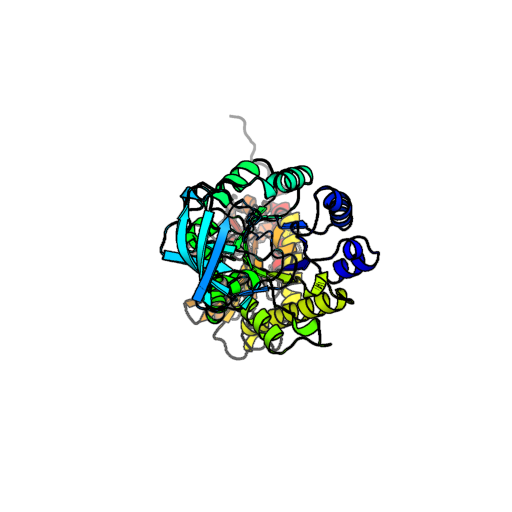.00 93.31 276 ASN A CA 1
ATOM 2110 C C . ASN A 1 276 ? 3.047 -11.676 13.829 1.00 93.31 276 ASN A C 1
ATOM 2112 O O . ASN A 1 276 ? 2.578 -10.981 12.928 1.00 93.31 276 ASN A O 1
ATOM 2116 N N . VAL A 1 277 ? 4.156 -12.402 13.652 1.00 94.56 277 VAL A N 1
ATOM 2117 C CA . VAL A 1 277 ? 4.913 -12.391 12.389 1.00 94.56 277 VAL A CA 1
ATOM 2118 C C . VAL A 1 277 ? 4.075 -12.961 11.238 1.00 94.56 277 VAL A C 1
ATOM 2120 O O . VAL A 1 277 ? 4.038 -12.376 10.154 1.00 94.56 277 VAL A O 1
ATOM 2123 N N . ALA A 1 278 ? 3.379 -14.080 11.463 1.00 92.44 278 ALA A N 1
ATOM 2124 C CA . ALA A 1 278 ? 2.529 -14.709 10.454 1.00 92.44 278 ALA A CA 1
ATOM 2125 C C . ALA A 1 278 ? 1.341 -13.823 10.046 1.00 92.44 278 ALA A C 1
ATOM 2127 O O . ALA A 1 278 ? 0.992 -13.782 8.866 1.00 92.44 278 ALA A O 1
ATOM 2128 N N . ASP A 1 279 ? 0.748 -13.100 10.996 1.00 94.12 279 ASP A N 1
ATOM 2129 C CA . ASP A 1 279 ? -0.357 -12.169 10.762 1.00 94.12 279 ASP A CA 1
ATOM 2130 C C . ASP A 1 279 ? 0.070 -11.000 9.859 1.00 94.12 279 ASP A C 1
ATOM 2132 O O . ASP A 1 279 ? -0.524 -10.788 8.798 1.00 94.12 279 ASP A O 1
ATOM 2136 N N . ILE A 1 280 ? 1.174 -10.320 10.198 1.00 95.12 280 ILE A N 1
ATOM 2137 C CA . ILE A 1 280 ? 1.744 -9.246 9.364 1.00 95.12 280 ILE A CA 1
ATOM 2138 C C . ILE A 1 280 ? 2.086 -9.775 7.966 1.00 95.12 280 ILE A C 1
ATOM 2140 O O . ILE A 1 280 ? 1.711 -9.166 6.961 1.00 95.12 280 ILE A O 1
ATOM 2144 N N . ALA A 1 281 ? 2.761 -10.926 7.875 1.00 92.81 281 ALA A N 1
ATOM 2145 C CA . ALA A 1 281 ? 3.134 -11.515 6.592 1.00 92.81 281 ALA A CA 1
ATOM 2146 C C . ALA A 1 281 ? 1.906 -11.831 5.725 1.00 92.81 281 ALA A C 1
ATOM 2148 O O . ALA A 1 281 ? 1.902 -11.540 4.528 1.00 92.81 281 ALA A O 1
ATOM 2149 N N . THR A 1 282 ? 0.855 -12.392 6.325 1.00 91.25 282 THR A N 1
ATOM 2150 C CA . THR A 1 282 ? -0.393 -12.727 5.628 1.00 91.25 282 THR A CA 1
ATOM 2151 C C . THR A 1 282 ? -1.100 -11.473 5.129 1.00 91.25 282 THR A C 1
ATOM 2153 O O . THR A 1 282 ? -1.461 -11.415 3.958 1.00 91.25 282 THR A O 1
ATOM 2156 N N . ALA A 1 283 ? -1.197 -10.428 5.953 1.00 94.12 283 ALA A N 1
ATOM 2157 C CA . ALA A 1 283 ? -1.782 -9.156 5.541 1.00 94.12 283 ALA A CA 1
ATOM 2158 C C . ALA A 1 283 ? -1.014 -8.494 4.376 1.00 94.12 283 ALA A C 1
ATOM 2160 O O . ALA A 1 283 ? -1.636 -7.970 3.448 1.00 94.12 283 ALA A O 1
ATOM 2161 N N . ILE A 1 284 ? 0.328 -8.562 4.364 1.00 92.56 284 ILE A N 1
ATOM 2162 C CA . ILE A 1 284 ? 1.141 -8.103 3.218 1.00 92.56 284 ILE A CA 1
ATOM 2163 C C . ILE A 1 284 ? 0.813 -8.923 1.964 1.00 92.56 284 ILE A C 1
ATOM 2165 O O . ILE A 1 284 ? 0.617 -8.349 0.892 1.00 92.56 284 ILE A O 1
ATOM 2169 N N . MET A 1 285 ? 0.744 -10.253 2.088 1.00 87.62 285 MET A N 1
ATOM 2170 C CA . MET A 1 285 ? 0.442 -11.157 0.970 1.00 87.62 285 MET A CA 1
ATOM 2171 C C . MET A 1 285 ? -0.964 -10.941 0.397 1.00 87.62 285 MET A C 1
ATOM 2173 O O . MET A 1 285 ? -1.133 -10.968 -0.823 1.00 87.62 285 MET A O 1
ATOM 2177 N N . ASP A 1 286 ? -1.954 -10.682 1.251 1.00 86.44 286 ASP A N 1
ATOM 2178 C CA . ASP A 1 286 ? -3.324 -10.368 0.834 1.00 86.44 286 ASP A CA 1
ATOM 2179 C C . ASP A 1 286 ? -3.413 -8.993 0.144 1.00 86.44 286 ASP A C 1
ATOM 2181 O O . ASP A 1 286 ? -4.272 -8.775 -0.716 1.00 86.44 286 ASP A O 1
ATOM 2185 N N . GLY A 1 287 ? -2.470 -8.090 0.438 1.00 87.38 287 GLY A N 1
ATOM 2186 C CA . GLY A 1 287 ? -2.284 -6.830 -0.278 1.00 87.38 287 GLY A CA 1
ATOM 2187 C C . GLY A 1 287 ? -2.601 -5.573 0.526 1.00 87.38 287 GLY A C 1
ATOM 2188 O O . GLY A 1 287 ? -2.957 -4.565 -0.090 1.00 87.38 287 GLY A O 1
ATOM 2189 N N . ALA A 1 288 ? -2.459 -5.609 1.855 1.00 92.56 288 ALA A N 1
ATOM 2190 C CA . ALA A 1 288 ? -2.516 -4.416 2.698 1.00 92.56 288 ALA A CA 1
ATOM 2191 C C . ALA A 1 288 ? -1.508 -3.342 2.236 1.00 92.56 288 ALA A C 1
ATOM 2193 O O . ALA A 1 288 ? -0.461 -3.644 1.659 1.00 92.56 288 ALA A O 1
ATOM 2194 N N . ASN A 1 289 ? -1.826 -2.071 2.478 1.00 94.62 289 ASN A N 1
ATOM 2195 C CA . ASN A 1 289 ? -0.990 -0.921 2.118 1.00 94.62 289 ASN A CA 1
ATOM 2196 C C . ASN A 1 289 ? -0.112 -0.436 3.274 1.00 94.62 289 ASN A C 1
ATOM 2198 O O . ASN A 1 289 ? 0.854 0.290 3.049 1.00 94.62 289 ASN A O 1
ATOM 2202 N N . GLY A 1 290 ? -0.422 -0.844 4.498 1.00 95.88 290 GLY A N 1
ATOM 2203 C CA . GLY A 1 290 ? 0.368 -0.498 5.663 1.00 95.88 290 GLY A CA 1
ATOM 2204 C C . GLY A 1 290 ? -0.266 -0.966 6.958 1.00 95.88 290 GLY A C 1
ATOM 2205 O O . GLY A 1 290 ? -1.355 -1.547 6.980 1.00 95.88 290 GLY A O 1
ATOM 2206 N N . PHE A 1 291 ? 0.435 -0.663 8.036 1.00 96.62 291 PHE A N 1
ATOM 2207 C CA . PHE A 1 291 ? 0.128 -1.139 9.371 1.00 96.62 291 PHE A CA 1
ATOM 2208 C C . PHE A 1 291 ? 0.129 0.013 10.361 1.00 96.62 291 PHE A C 1
ATOM 2210 O O . PHE A 1 291 ? 1.013 0.866 10.303 1.00 96.62 291 PHE A O 1
ATOM 2217 N N . ILE A 1 292 ? -0.834 0.006 11.282 1.00 96.56 292 ILE A N 1
ATOM 2218 C CA . ILE A 1 292 ? -0.867 0.929 12.415 1.00 96.56 292 ILE A CA 1
ATOM 2219 C C . ILE A 1 292 ? -0.476 0.178 13.683 1.00 96.56 292 ILE A C 1
ATOM 2221 O O . ILE A 1 292 ? -1.227 -0.667 14.176 1.00 96.56 292 ILE A O 1
ATOM 2225 N N . LEU A 1 293 ? 0.689 0.523 14.223 1.00 94.44 293 LEU A N 1
ATOM 2226 C CA . LEU A 1 293 ? 1.113 0.141 15.563 1.00 94.44 293 LEU A CA 1
ATOM 2227 C C . LEU A 1 293 ? 0.365 1.022 16.570 1.00 94.44 293 LEU A C 1
ATOM 2229 O O . LEU A 1 293 ? 0.361 2.253 16.468 1.00 94.44 293 LEU A O 1
ATOM 2233 N N . THR A 1 294 ? -0.343 0.381 17.495 1.00 91.25 294 THR A N 1
ATOM 2234 C CA . THR A 1 294 ? -1.296 1.035 18.397 1.00 91.25 294 THR A CA 1
ATOM 2235 C C . THR A 1 294 ? -0.711 1.119 19.803 1.00 91.25 294 THR A C 1
ATOM 2237 O O . THR A 1 294 ? 0.246 1.860 20.031 1.00 91.25 294 THR A O 1
ATOM 2240 N N . ASN A 1 295 ? -1.237 0.336 20.744 1.00 86.31 295 ASN A N 1
ATOM 2241 C CA . ASN A 1 295 ? -0.720 0.267 22.108 1.00 86.31 295 ASN A CA 1
ATOM 2242 C C . ASN A 1 295 ? 0.723 -0.251 22.140 1.00 86.31 295 ASN A C 1
ATOM 2244 O O . ASN A 1 295 ? 1.491 0.130 23.017 1.00 86.31 295 ASN A O 1
ATOM 2248 N N . GLU A 1 296 ? 1.115 -1.053 21.146 1.00 87.50 296 GLU A N 1
ATOM 2249 C CA . GLU A 1 296 ? 2.467 -1.595 21.024 1.00 87.50 296 GLU A CA 1
ATOM 2250 C C . GLU A 1 296 ? 3.546 -0.505 20.978 1.00 87.50 296 GLU A C 1
ATOM 2252 O O . GLU A 1 296 ? 4.657 -0.743 21.430 1.00 87.50 296 GLU A O 1
ATOM 2257 N N . THR A 1 297 ? 3.237 0.691 20.472 1.00 87.25 297 THR A N 1
ATOM 2258 C CA . THR A 1 297 ? 4.155 1.842 20.491 1.00 87.25 297 THR A CA 1
ATOM 2259 C C . THR A 1 297 ? 3.753 2.881 21.534 1.00 87.25 297 THR A C 1
ATOM 2261 O O . THR A 1 297 ? 4.622 3.415 22.225 1.00 87.25 297 THR A O 1
ATOM 2264 N N . ALA A 1 298 ? 2.451 3.130 21.705 1.00 85.75 298 ALA A N 1
ATOM 2265 C CA . ALA A 1 298 ? 1.954 4.213 22.553 1.00 85.75 298 ALA A CA 1
ATOM 2266 C C . ALA A 1 298 ? 2.274 4.021 24.043 1.00 85.75 298 ALA A C 1
ATOM 2268 O O . ALA A 1 298 ? 2.528 4.998 24.744 1.00 85.75 298 ALA A O 1
ATOM 2269 N N . THR A 1 299 ? 2.276 2.776 24.529 1.00 82.88 299 THR A N 1
ATOM 2270 C CA . THR A 1 299 ? 2.541 2.456 25.943 1.00 82.88 299 THR A CA 1
ATOM 2271 C C . THR A 1 299 ? 3.875 1.744 26.158 1.00 82.88 299 THR A C 1
ATOM 2273 O O . THR A 1 299 ? 4.161 1.311 27.272 1.00 82.88 299 THR A O 1
ATOM 2276 N N . SER A 1 300 ? 4.687 1.581 25.109 1.00 82.75 300 SER A N 1
ATOM 2277 C CA . SER A 1 300 ? 5.969 0.882 25.211 1.00 82.75 300 SER A CA 1
ATOM 2278 C C . SER A 1 300 ? 7.034 1.747 25.882 1.00 82.75 300 SER A C 1
ATOM 2280 O O . SER A 1 300 ? 7.145 2.947 25.617 1.00 82.75 300 SER A O 1
ATOM 2282 N N . ALA A 1 301 ? 7.855 1.108 26.718 1.00 82.00 301 ALA A N 1
ATOM 2283 C CA . ALA A 1 301 ? 9.075 1.706 27.251 1.00 82.00 301 ALA A CA 1
ATOM 2284 C C . ALA A 1 301 ? 10.153 1.883 26.164 1.00 82.00 301 ALA A C 1
ATOM 2286 O O . ALA A 1 301 ? 10.980 2.786 26.270 1.00 82.00 301 ALA A O 1
ATOM 2287 N N . ASP A 1 302 ? 10.114 1.057 25.113 1.00 86.12 302 ASP A N 1
ATOM 2288 C CA . ASP A 1 302 ? 11.014 1.129 23.961 1.00 86.12 302 ASP A CA 1
ATOM 2289 C C . ASP A 1 302 ? 10.235 1.042 22.631 1.00 86.12 302 ASP A C 1
ATOM 2291 O O . ASP A 1 302 ? 10.182 -0.004 21.974 1.00 86.12 302 ASP A O 1
ATOM 2295 N N . PRO A 1 303 ? 9.587 2.141 22.207 1.00 88.31 303 PRO A N 1
ATOM 2296 C CA . PRO A 1 303 ? 8.882 2.194 20.928 1.00 88.31 303 PRO A CA 1
ATOM 2297 C C . PRO A 1 303 ? 9.808 2.061 19.705 1.00 88.31 303 PRO A C 1
ATOM 2299 O O . PRO A 1 303 ? 9.337 1.660 18.639 1.00 88.31 303 PRO A O 1
ATOM 2302 N N . ASN A 1 304 ? 11.107 2.367 19.841 1.00 87.62 304 ASN A N 1
ATOM 2303 C CA . ASN A 1 304 ? 12.080 2.217 18.754 1.00 87.62 304 ASN A CA 1
ATOM 2304 C C . ASN A 1 304 ? 12.248 0.740 18.387 1.00 87.62 304 ASN A C 1
ATOM 2306 O O . ASN A 1 304 ? 12.132 0.374 17.220 1.00 87.62 304 ASN A O 1
ATOM 2310 N N . SER A 1 305 ? 12.443 -0.129 19.382 1.00 88.81 305 SER A N 1
ATOM 2311 C CA . SER A 1 305 ? 12.566 -1.575 19.148 1.00 88.81 305 SER A CA 1
ATOM 2312 C C . SER A 1 305 ? 11.329 -2.166 18.455 1.00 88.81 305 SER A C 1
ATOM 2314 O O . SER A 1 305 ? 11.445 -2.973 17.526 1.00 88.81 305 SER A O 1
ATOM 2316 N N . VAL A 1 306 ? 10.131 -1.701 18.825 1.00 91.31 306 VAL A N 1
ATOM 2317 C CA . VAL A 1 306 ? 8.867 -2.134 18.205 1.00 91.31 306 VAL A CA 1
ATOM 2318 C C . VAL A 1 306 ? 8.807 -1.729 16.728 1.00 91.31 306 VAL A C 1
ATOM 2320 O O . VAL A 1 306 ? 8.480 -2.555 15.871 1.00 91.31 306 VAL A O 1
ATOM 2323 N N . LEU A 1 307 ? 9.174 -0.485 16.409 1.00 91.31 307 LEU A N 1
ATOM 2324 C CA . LEU A 1 307 ? 9.251 0.007 15.031 1.00 91.31 307 LEU A CA 1
ATOM 2325 C C . LEU A 1 307 ? 10.299 -0.737 14.201 1.00 91.31 307 LEU A C 1
ATOM 2327 O O . LEU A 1 307 ? 10.001 -1.165 13.083 1.00 91.31 307 LEU A O 1
ATOM 2331 N N . ALA A 1 308 ? 11.500 -0.927 14.748 1.00 90.56 308 ALA A N 1
ATOM 2332 C CA . ALA A 1 308 ? 12.577 -1.664 14.097 1.00 90.56 308 ALA A CA 1
ATOM 2333 C C . ALA A 1 308 ? 12.147 -3.104 13.779 1.00 90.56 308 ALA A C 1
ATOM 2335 O O . ALA A 1 308 ? 12.338 -3.577 12.657 1.00 90.56 308 ALA A O 1
ATOM 2336 N N . THR A 1 309 ? 11.474 -3.764 14.725 1.00 92.50 309 THR A N 1
ATOM 2337 C CA . THR A 1 309 ? 10.916 -5.110 14.547 1.00 92.50 309 THR A CA 1
ATOM 2338 C C . THR A 1 309 ? 9.872 -5.141 13.429 1.00 92.50 309 THR A C 1
ATOM 2340 O O . THR A 1 309 ? 9.952 -5.982 12.530 1.00 92.50 309 THR A O 1
ATOM 2343 N N . ALA A 1 310 ? 8.918 -4.202 13.424 1.00 93.12 310 ALA A N 1
ATOM 2344 C CA . ALA A 1 310 ? 7.913 -4.100 12.364 1.00 93.12 310 ALA A CA 1
ATOM 2345 C C . ALA A 1 310 ? 8.560 -3.895 10.984 1.00 93.12 310 ALA A C 1
ATOM 2347 O O . ALA A 1 310 ? 8.225 -4.588 10.021 1.00 93.12 310 ALA A O 1
ATOM 2348 N N . ARG A 1 311 ? 9.532 -2.978 10.892 1.00 92.19 311 ARG A N 1
ATOM 2349 C CA . ARG A 1 311 ? 10.265 -2.665 9.656 1.00 92.19 311 ARG A CA 1
ATOM 2350 C C . ARG A 1 311 ? 11.066 -3.860 9.156 1.00 92.19 311 ARG A C 1
ATOM 2352 O O . ARG A 1 311 ? 11.052 -4.129 7.954 1.00 92.19 311 ARG A O 1
ATOM 2359 N N . GLN A 1 312 ? 11.707 -4.598 10.057 1.00 92.62 312 GLN A N 1
ATOM 2360 C CA . GLN A 1 312 ? 12.424 -5.823 9.728 1.00 92.62 312 GLN A CA 1
ATOM 2361 C C . GLN A 1 312 ? 11.481 -6.878 9.137 1.00 92.62 312 GLN A C 1
ATOM 2363 O O . GLN A 1 312 ? 11.781 -7.420 8.073 1.00 92.62 312 GLN A O 1
ATOM 2368 N N . ILE A 1 313 ? 10.334 -7.141 9.776 1.00 93.00 313 ILE A N 1
ATOM 2369 C CA . ILE A 1 313 ? 9.349 -8.119 9.284 1.00 93.00 313 ILE A CA 1
ATOM 2370 C C . ILE A 1 313 ? 8.846 -7.715 7.896 1.00 93.00 313 ILE A C 1
ATOM 2372 O O . ILE A 1 313 ? 8.888 -8.525 6.970 1.00 93.00 313 ILE A O 1
ATOM 2376 N N . VAL A 1 314 ? 8.419 -6.458 7.730 1.00 92.88 314 VAL A N 1
ATOM 2377 C CA . VAL A 1 314 ? 7.931 -5.937 6.444 1.00 92.88 314 VAL A CA 1
ATOM 2378 C C . VAL A 1 314 ? 8.991 -6.100 5.356 1.00 92.88 314 VAL A C 1
ATOM 2380 O O . VAL A 1 314 ? 8.700 -6.681 4.313 1.00 92.88 314 VAL A O 1
ATOM 2383 N N . SER A 1 315 ? 10.225 -5.658 5.613 1.00 90.50 315 SER A N 1
ATOM 2384 C CA . SER A 1 315 ? 11.332 -5.741 4.655 1.00 90.50 315 SER A CA 1
ATOM 2385 C C . SER A 1 315 ? 11.626 -7.184 4.238 1.00 90.50 315 SER A C 1
ATOM 2387 O O . SER A 1 315 ? 11.672 -7.486 3.046 1.00 90.50 315 SER A O 1
ATOM 2389 N N . GLN A 1 316 ? 11.738 -8.106 5.199 1.00 90.19 316 GLN A N 1
ATOM 2390 C CA . GLN A 1 316 ? 12.039 -9.512 4.916 1.00 90.19 316 GLN A CA 1
ATOM 2391 C C . GLN A 1 316 ? 10.911 -10.209 4.152 1.00 90.19 316 GLN A C 1
ATOM 2393 O O . GLN A 1 316 ? 11.174 -10.947 3.201 1.00 90.19 316 GLN A O 1
ATOM 2398 N N . VAL A 1 317 ? 9.649 -9.966 4.524 1.00 87.94 317 VAL A N 1
ATOM 2399 C CA . VAL A 1 317 ? 8.497 -10.513 3.794 1.00 87.94 317 VAL A CA 1
ATOM 2400 C C . VAL A 1 317 ? 8.474 -9.963 2.373 1.00 87.94 317 VAL A C 1
ATOM 2402 O O . VAL A 1 317 ? 8.322 -10.730 1.424 1.00 87.94 317 VAL A O 1
ATOM 2405 N N . GLN A 1 318 ? 8.674 -8.655 2.201 1.00 83.19 318 GLN A N 1
ATOM 2406 C CA . GLN A 1 318 ? 8.690 -8.041 0.880 1.00 83.19 318 GLN A CA 1
ATOM 2407 C C . GLN A 1 318 ? 9.830 -8.576 0.012 1.00 83.19 318 GLN A C 1
ATOM 2409 O O . GLN A 1 318 ? 9.584 -8.988 -1.121 1.00 83.19 318 GLN A O 1
ATOM 2414 N N . GLN A 1 319 ? 11.044 -8.660 0.557 1.00 81.38 319 GLN A N 1
ATOM 2415 C CA . GLN A 1 319 ? 12.191 -9.270 -0.109 1.00 81.38 319 GLN A CA 1
ATOM 2416 C C . GLN A 1 319 ? 11.859 -10.695 -0.556 1.00 81.38 319 GLN A C 1
ATOM 2418 O O . GLN A 1 319 ? 12.054 -11.023 -1.724 1.00 81.38 319 GLN A O 1
ATOM 2423 N N . LYS A 1 320 ? 11.274 -11.519 0.327 1.00 79.00 320 LYS A N 1
ATOM 2424 C CA . LYS A 1 320 ? 10.877 -12.901 0.015 1.00 79.00 320 LYS A CA 1
ATOM 2425 C C . LYS A 1 320 ? 9.769 -13.003 -1.035 1.00 79.00 320 LYS A C 1
ATOM 2427 O O . LYS A 1 320 ? 9.754 -13.960 -1.810 1.00 79.00 320 LYS A O 1
ATOM 2432 N N . LEU A 1 321 ? 8.856 -12.038 -1.096 1.00 72.00 321 LEU A N 1
ATOM 2433 C CA . LEU A 1 321 ? 7.823 -11.982 -2.131 1.00 72.00 321 LEU A CA 1
ATOM 2434 C C . LEU A 1 321 ? 8.388 -11.547 -3.486 1.00 72.00 321 LEU A C 1
ATOM 2436 O O . LEU A 1 321 ? 8.051 -12.177 -4.491 1.00 72.00 321 LEU A O 1
ATOM 2440 N N . ALA A 1 322 ? 9.282 -10.553 -3.534 1.00 64.25 322 ALA A N 1
ATOM 2441 C CA . ALA A 1 322 ? 10.034 -10.223 -4.752 1.00 64.25 322 ALA A CA 1
ATOM 2442 C C . ALA A 1 322 ? 10.795 -11.451 -5.259 1.00 64.25 322 ALA A C 1
ATOM 2444 O O . ALA A 1 322 ? 10.677 -11.840 -6.418 1.00 64.25 322 ALA A O 1
ATOM 2445 N N . GLU A 1 323 ? 11.487 -12.114 -4.339 1.00 60.53 323 GLU A N 1
ATOM 2446 C CA . GLU A 1 323 ? 12.216 -13.359 -4.535 1.00 60.53 323 GLU A CA 1
ATOM 2447 C C . GLU A 1 323 ? 11.365 -14.512 -5.092 1.00 60.53 323 GLU A C 1
ATOM 2449 O O . GLU A 1 323 ? 11.922 -15.346 -5.798 1.00 60.53 323 GLU A O 1
ATOM 2454 N N . LYS A 1 324 ? 10.074 -14.613 -4.735 1.00 53.03 324 LYS A N 1
ATOM 2455 C CA . LYS A 1 324 ? 9.138 -15.635 -5.251 1.00 53.03 324 LYS A CA 1
ATOM 2456 C C . LYS A 1 324 ? 8.490 -15.239 -6.577 1.00 53.03 324 LYS A C 1
ATOM 2458 O O . LYS A 1 324 ? 8.103 -16.113 -7.346 1.00 53.03 324 LYS A O 1
ATOM 2463 N N . THR A 1 325 ? 8.317 -13.939 -6.809 1.00 50.28 325 THR A N 1
ATOM 2464 C CA . THR A 1 325 ? 7.740 -13.395 -8.050 1.00 50.28 325 THR A CA 1
ATOM 2465 C C . THR A 1 325 ? 8.760 -13.461 -9.191 1.00 50.28 325 THR A C 1
ATOM 2467 O O . THR A 1 325 ? 8.397 -13.652 -10.349 1.00 50.28 325 THR A O 1
ATOM 2470 N N . LEU A 1 326 ? 10.047 -13.362 -8.855 1.00 44.12 326 LEU A N 1
ATOM 2471 C CA . LEU A 1 326 ? 11.169 -13.712 -9.717 1.00 44.12 326 LEU A CA 1
ATOM 2472 C C . LEU A 1 326 ? 11.342 -15.238 -9.695 1.00 44.12 326 LEU A C 1
ATOM 2474 O O . LEU A 1 326 ? 11.433 -15.835 -8.624 1.00 44.12 326 LEU A O 1
ATOM 2478 N N . SER A 1 327 ? 11.365 -15.898 -10.856 1.00 45.50 327 SER A N 1
ATOM 2479 C CA . SER A 1 327 ? 11.582 -17.348 -10.883 1.00 45.50 327 SER A CA 1
ATOM 2480 C C . SER A 1 327 ? 12.955 -17.690 -10.266 1.00 45.50 327 SER A C 1
ATOM 2482 O O . SER A 1 327 ? 13.898 -16.904 -10.399 1.00 45.50 327 SER A O 1
ATOM 2484 N N . PRO A 1 328 ? 13.126 -18.869 -9.630 1.00 42.28 328 PRO A N 1
ATOM 2485 C CA . PRO A 1 328 ? 14.436 -19.342 -9.165 1.00 42.28 328 PRO A CA 1
ATOM 2486 C C . PRO A 1 328 ? 15.506 -19.358 -10.272 1.00 42.28 328 PRO A C 1
ATOM 2488 O O . PRO A 1 328 ? 16.692 -19.311 -9.972 1.00 42.28 328 PRO A O 1
ATOM 2491 N N . PHE A 1 329 ? 15.070 -19.374 -11.536 1.00 42.41 329 PHE A N 1
ATOM 2492 C CA . PHE A 1 329 ? 15.883 -19.328 -12.750 1.00 42.41 329 PHE A CA 1
ATOM 2493 C C . PHE A 1 329 ? 16.600 -17.987 -12.990 1.00 42.41 329 PHE A C 1
ATOM 2495 O O . PHE A 1 329 ? 17.670 -17.986 -13.578 1.00 42.41 329 PHE A O 1
ATOM 2502 N N . ILE A 1 330 ? 16.067 -16.850 -12.518 1.00 48.16 330 ILE A N 1
ATOM 2503 C CA . ILE A 1 330 ? 16.698 -15.522 -12.718 1.00 48.16 330 ILE A CA 1
ATOM 2504 C C . ILE A 1 330 ? 17.910 -15.324 -11.783 1.00 48.16 330 ILE A C 1
ATOM 2506 O O . ILE A 1 330 ? 18.722 -14.422 -11.972 1.00 48.16 330 ILE A O 1
ATOM 2510 N N . ARG A 1 331 ? 18.036 -16.155 -10.741 1.00 46.72 331 ARG A N 1
ATOM 2511 C CA . ARG A 1 331 ? 18.839 -15.840 -9.553 1.00 46.72 331 ARG A CA 1
ATOM 2512 C C . ARG A 1 331 ? 20.346 -16.014 -9.681 1.00 46.72 331 ARG A C 1
ATOM 2514 O O . ARG A 1 331 ? 21.027 -15.517 -8.790 1.00 46.72 331 ARG A O 1
ATOM 2521 N N . GLN A 1 332 ? 20.875 -16.735 -10.668 1.00 47.66 332 GLN A N 1
ATOM 2522 C CA . GLN A 1 332 ? 22.290 -17.107 -10.576 1.00 47.66 332 GLN A CA 1
ATOM 2523 C C . GLN A 1 332 ? 23.274 -16.016 -11.017 1.00 47.66 332 GLN A C 1
ATOM 2525 O O . GLN A 1 332 ? 24.317 -15.938 -10.383 1.00 47.66 332 GLN A O 1
ATOM 2530 N N . ASP A 1 333 ? 22.926 -15.106 -11.942 1.00 50.56 333 ASP A N 1
ATOM 2531 C CA . ASP A 1 333 ? 23.901 -14.118 -12.458 1.00 50.56 333 ASP A CA 1
ATOM 2532 C C . ASP A 1 333 ? 23.352 -12.704 -12.772 1.00 50.56 333 ASP A C 1
ATOM 2534 O O . ASP A 1 333 ? 24.102 -11.837 -13.230 1.00 50.56 333 ASP A O 1
ATOM 2538 N N . LEU A 1 334 ? 22.062 -12.416 -12.540 1.00 59.66 334 LEU A N 1
ATOM 2539 C CA . LEU A 1 334 ? 21.468 -11.119 -12.902 1.00 59.66 334 LEU A CA 1
ATOM 2540 C C . LEU A 1 334 ? 21.416 -10.143 -11.713 1.00 59.66 334 LEU A C 1
ATOM 2542 O O . LEU A 1 334 ? 20.546 -10.238 -10.846 1.00 59.66 334 LEU A O 1
ATOM 2546 N N . ASP A 1 335 ? 22.294 -9.139 -11.718 1.00 73.94 335 ASP A N 1
ATOM 2547 C CA . ASP A 1 335 ? 22.206 -7.986 -10.813 1.00 73.94 335 ASP A CA 1
ATOM 2548 C C . ASP A 1 335 ? 21.148 -6.992 -11.328 1.00 73.94 335 ASP A C 1
ATOM 2550 O O . ASP A 1 335 ? 21.436 -6.008 -12.017 1.00 73.94 335 ASP A O 1
ATOM 2554 N N . LEU A 1 336 ? 19.882 -7.308 -11.045 1.00 76.56 336 LEU A N 1
ATOM 2555 C CA . LEU A 1 336 ? 18.735 -6.506 -11.471 1.00 76.56 336 LEU A CA 1
ATOM 2556 C C . LEU A 1 336 ? 18.794 -5.074 -10.915 1.00 76.56 336 LEU A C 1
ATOM 2558 O O . LEU A 1 336 ? 18.342 -4.149 -11.586 1.00 76.56 336 LEU A O 1
ATOM 2562 N N . GLU A 1 337 ? 19.369 -4.873 -9.728 1.00 78.75 337 GLU A N 1
ATOM 2563 C CA . GLU A 1 337 ? 19.532 -3.539 -9.144 1.00 78.75 337 GLU A CA 1
ATOM 2564 C C . GLU A 1 337 ? 20.479 -2.681 -9.985 1.00 78.75 337 GLU A C 1
ATOM 2566 O O . GLU A 1 337 ? 20.131 -1.549 -10.327 1.00 78.75 337 GLU A O 1
ATOM 2571 N N . LYS A 1 338 ? 21.625 -3.229 -10.414 1.00 82.75 338 LYS A N 1
ATOM 2572 C CA . LYS A 1 338 ? 22.527 -2.534 -11.349 1.00 82.75 338 LYS A CA 1
ATOM 2573 C C . LYS A 1 338 ? 21.856 -2.225 -12.681 1.00 82.75 338 LYS A C 1
ATOM 2575 O O . LYS A 1 338 ? 22.026 -1.126 -13.208 1.00 82.75 338 LYS A O 1
ATOM 2580 N N . LEU A 1 339 ? 21.081 -3.167 -13.221 1.00 86.69 339 LEU A N 1
ATOM 2581 C CA . LEU A 1 339 ? 20.357 -2.952 -14.475 1.00 86.69 339 LEU A CA 1
ATOM 2582 C C . LEU A 1 339 ? 19.346 -1.802 -14.353 1.00 86.69 339 LEU A C 1
ATOM 2584 O O . LEU A 1 339 ? 19.285 -0.936 -15.226 1.00 86.69 339 LEU A O 1
ATOM 2588 N N . LEU A 1 340 ? 18.577 -1.768 -13.262 1.00 88.19 340 LEU A N 1
ATOM 2589 C CA . LEU A 1 340 ? 17.605 -0.707 -12.990 1.00 88.19 340 LEU A CA 1
ATOM 2590 C C . LEU A 1 340 ? 18.275 0.645 -12.738 1.00 88.19 340 LEU A C 1
ATOM 2592 O O . LEU A 1 340 ? 17.791 1.660 -13.238 1.00 88.19 340 LEU A O 1
ATOM 2596 N N . ALA A 1 341 ? 19.404 0.668 -12.026 1.00 85.69 341 ALA A N 1
ATOM 2597 C CA . ALA A 1 341 ? 20.198 1.880 -11.842 1.00 85.69 341 ALA A CA 1
ATOM 2598 C C . ALA A 1 341 ? 20.688 2.430 -13.190 1.00 85.69 341 ALA A C 1
ATOM 2600 O O . ALA A 1 341 ? 20.586 3.630 -13.447 1.00 85.69 341 ALA A O 1
ATOM 2601 N N . LYS A 1 342 ? 21.133 1.551 -14.095 1.00 89.31 342 LYS A N 1
ATOM 2602 C CA . LYS A 1 342 ? 21.583 1.966 -15.424 1.00 89.31 342 LYS A CA 1
ATOM 2603 C C . LYS A 1 342 ? 20.445 2.469 -16.314 1.00 89.31 342 LYS A C 1
ATOM 2605 O O . LYS A 1 342 ? 20.599 3.455 -17.032 1.00 89.31 342 LYS A O 1
ATOM 2610 N N . LEU A 1 343 ? 19.276 1.835 -16.233 1.00 92.94 343 LEU A N 1
ATOM 2611 C CA . LEU A 1 343 ? 18.052 2.317 -16.880 1.00 92.94 343 LEU A CA 1
ATOM 2612 C C . LEU A 1 343 ? 17.634 3.701 -16.375 1.00 92.94 343 LEU A C 1
ATOM 2614 O O . LEU A 1 343 ? 17.195 4.533 -17.170 1.00 92.94 343 LEU A O 1
ATOM 2618 N N . ALA A 1 344 ? 17.777 3.951 -15.073 1.00 89.50 344 ALA A N 1
ATOM 2619 C CA . ALA A 1 344 ? 17.498 5.249 -14.472 1.00 89.50 344 ALA A CA 1
ATOM 2620 C C . ALA A 1 344 ? 18.445 6.337 -14.998 1.00 89.50 344 ALA A C 1
ATOM 2622 O O . ALA A 1 344 ? 17.991 7.428 -15.346 1.00 89.50 344 ALA A O 1
ATOM 2623 N N . GLU A 1 345 ? 19.738 6.023 -15.106 1.00 91.69 345 GLU A N 1
ATOM 2624 C CA . GLU A 1 345 ? 20.767 6.909 -15.660 1.00 91.69 345 GLU A CA 1
ATOM 2625 C C . GLU A 1 345 ? 20.457 7.290 -17.116 1.00 91.69 345 GLU A C 1
ATOM 2627 O O . GLU A 1 345 ? 20.258 8.468 -17.419 1.00 91.69 345 GLU A O 1
ATOM 2632 N N . ILE A 1 346 ? 20.316 6.300 -18.005 1.00 93.81 346 ILE A N 1
ATOM 2633 C CA . ILE A 1 346 ? 20.052 6.536 -19.434 1.00 93.81 346 ILE A CA 1
ATOM 2634 C C . ILE A 1 346 ? 18.695 7.210 -19.643 1.00 93.81 346 ILE A C 1
ATOM 2636 O O . ILE A 1 346 ? 18.583 8.148 -20.434 1.00 93.81 346 ILE A O 1
ATOM 2640 N N . GLY A 1 347 ? 17.663 6.792 -18.905 1.00 92.94 347 GLY A N 1
ATOM 2641 C CA . GLY A 1 347 ? 16.346 7.419 -18.979 1.00 92.94 347 GLY A CA 1
ATOM 2642 C C . GLY A 1 347 ? 16.368 8.892 -18.569 1.00 92.94 347 GLY A C 1
ATOM 2643 O O . GLY A 1 347 ? 15.712 9.718 -19.207 1.00 92.94 347 GLY A O 1
ATOM 2644 N N . SER A 1 348 ? 17.178 9.246 -17.567 1.00 90.19 348 SER A N 1
ATOM 2645 C CA . SER A 1 348 ? 17.416 10.640 -17.183 1.00 90.19 348 SER A CA 1
ATOM 2646 C C . SER A 1 348 ? 18.107 11.424 -18.303 1.00 90.19 348 SER A C 1
ATOM 2648 O O . SER A 1 348 ? 17.669 12.528 -18.628 1.00 90.19 348 SER A O 1
ATOM 2650 N N . CYS A 1 349 ? 19.121 10.851 -18.959 1.00 92.81 349 CYS A N 1
ATOM 2651 C CA . CYS A 1 349 ? 19.798 11.496 -20.086 1.00 92.81 349 CYS A CA 1
ATOM 2652 C C . CYS A 1 349 ? 18.864 11.724 -21.287 1.00 92.81 349 CYS A C 1
ATOM 2654 O O . CYS A 1 349 ? 18.851 12.823 -21.842 1.00 92.81 349 CYS A O 1
ATOM 2656 N N . ILE A 1 350 ? 18.057 10.725 -21.667 1.00 94.62 350 ILE A N 1
ATOM 2657 C CA . ILE A 1 350 ? 17.054 10.843 -22.744 1.00 94.62 350 ILE A CA 1
ATOM 2658 C C . ILE A 1 350 ? 16.070 11.972 -22.428 1.00 94.62 350 ILE A C 1
ATOM 2660 O O . ILE A 1 350 ? 15.810 12.829 -23.273 1.00 94.62 350 ILE A O 1
ATOM 2664 N N . TRP A 1 351 ? 15.565 12.006 -21.193 1.00 91.00 351 TRP A N 1
ATOM 2665 C CA . TRP A 1 351 ? 14.656 13.053 -20.735 1.00 91.00 351 TRP A CA 1
ATOM 2666 C C . TRP A 1 351 ? 15.291 14.448 -20.794 1.00 91.00 351 TRP A C 1
ATOM 2668 O O . TRP A 1 351 ? 14.699 15.364 -21.359 1.00 91.00 351 TRP A O 1
ATOM 2678 N N . GLN A 1 352 ? 16.497 14.620 -20.247 1.00 91.06 352 GLN A N 1
ATOM 2679 C CA . GLN A 1 352 ? 17.181 15.918 -20.198 1.00 91.06 352 GLN A CA 1
ATOM 2680 C C . GLN A 1 352 ? 17.512 16.475 -21.586 1.00 91.06 352 GLN A C 1
ATOM 2682 O O . GLN A 1 352 ? 17.563 17.690 -21.762 1.00 91.06 352 GLN A O 1
ATOM 2687 N N . ARG A 1 353 ? 17.719 15.597 -22.572 1.00 93.31 353 ARG A N 1
ATOM 2688 C CA . ARG A 1 353 ? 17.968 15.977 -23.969 1.00 93.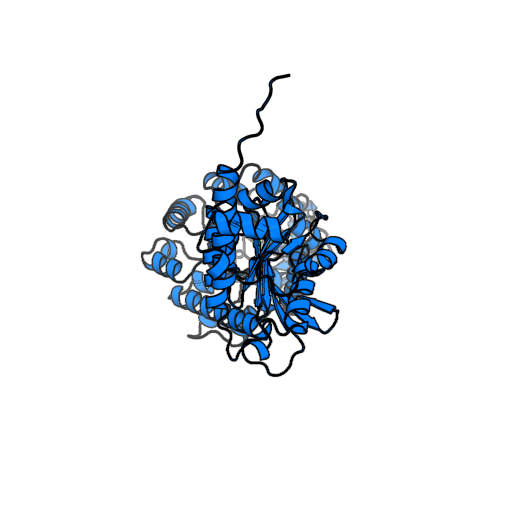31 353 ARG A CA 1
ATOM 2689 C C . ARG A 1 353 ? 16.695 16.249 -24.767 1.00 93.31 353 ARG A C 1
ATOM 2691 O O . ARG A 1 353 ? 16.795 16.661 -25.916 1.00 93.31 353 ARG A O 1
ATOM 2698 N N . GLY A 1 354 ? 15.520 16.032 -24.174 1.00 92.25 354 GLY A N 1
ATOM 2699 C CA . GLY A 1 354 ? 14.238 16.219 -24.847 1.00 92.25 354 GLY A CA 1
ATOM 2700 C C . GLY A 1 354 ? 13.919 15.139 -25.879 1.00 92.25 354 GLY A C 1
ATOM 2701 O O . GLY A 1 354 ? 13.010 15.324 -26.670 1.00 92.25 354 GLY A O 1
ATOM 2702 N N . TRP A 1 355 ? 14.612 13.996 -25.863 1.00 94.31 355 TRP A N 1
ATOM 2703 C CA . TRP A 1 355 ? 14.400 12.901 -26.823 1.00 94.31 355 TRP A CA 1
ATOM 2704 C C . TRP A 1 355 ? 13.190 12.017 -26.480 1.00 94.31 355 TRP A C 1
ATOM 2706 O O . TRP A 1 355 ? 13.117 10.868 -26.907 1.00 94.31 355 TRP A O 1
ATOM 2716 N N . ALA A 1 356 ? 12.276 12.500 -25.641 1.00 86.94 356 ALA A N 1
ATOM 2717 C CA . ALA A 1 356 ? 11.044 11.805 -25.288 1.00 86.94 356 ALA A CA 1
ATOM 2718 C C . ALA A 1 356 ? 9.996 12.788 -24.748 1.00 86.94 356 ALA A C 1
ATOM 2720 O O . ALA A 1 356 ? 10.130 13.321 -23.640 1.00 86.94 356 ALA A O 1
ATOM 2721 N N . GLU A 1 357 ? 8.915 12.989 -25.495 1.00 78.75 357 GLU A N 1
ATOM 2722 C CA . GLU A 1 357 ? 7.752 13.774 -25.092 1.00 78.75 357 GLU A CA 1
ATOM 2723 C C . GLU A 1 357 ? 6.713 12.940 -24.322 1.00 78.75 357 GLU A C 1
ATOM 2725 O O . GLU A 1 357 ? 6.364 11.829 -24.692 1.00 78.75 357 GLU A O 1
ATOM 2730 N N . ALA A 1 358 ? 6.147 13.468 -23.234 1.00 79.81 358 ALA A N 1
ATOM 2731 C CA . ALA A 1 358 ? 5.072 12.799 -22.485 1.00 79.81 358 ALA A CA 1
ATOM 2732 C C . ALA A 1 358 ? 5.371 11.325 -22.096 1.00 79.81 358 ALA A C 1
ATOM 2734 O O . ALA A 1 358 ? 6.078 11.119 -21.106 1.00 79.81 358 ALA A O 1
ATOM 2735 N N . ASN A 1 359 ? 4.764 10.355 -22.792 1.00 72.44 359 ASN A N 1
ATOM 2736 C CA . ASN A 1 359 ? 4.887 8.893 -22.661 1.00 72.44 359 ASN A CA 1
ATOM 2737 C C . ASN A 1 359 ? 5.523 8.229 -23.902 1.00 72.44 359 ASN A C 1
ATOM 2739 O O . ASN A 1 359 ? 5.338 7.031 -24.110 1.00 72.44 359 ASN A O 1
ATOM 2743 N N . ALA A 1 360 ? 6.217 9.016 -24.722 1.00 79.38 360 ALA A N 1
ATOM 2744 C CA . ALA A 1 360 ? 6.992 8.584 -25.872 1.00 79.38 360 ALA A CA 1
ATOM 2745 C C . ALA A 1 360 ? 8.278 7.856 -25.477 1.00 79.38 360 ALA A C 1
ATOM 2747 O O . ALA A 1 360 ? 8.891 8.152 -24.443 1.00 79.38 360 ALA A O 1
ATOM 2748 N N . GLY A 1 361 ? 8.707 6.954 -26.360 1.00 90.38 361 GLY A N 1
ATOM 2749 C CA . GLY A 1 361 ? 9.900 6.146 -26.185 1.00 90.38 361 GLY A CA 1
ATOM 2750 C C . GLY A 1 361 ? 9.763 5.063 -25.109 1.00 90.38 361 GLY A C 1
ATOM 2751 O O . GLY A 1 361 ? 8.993 5.151 -24.150 1.00 90.38 361 GLY A O 1
ATOM 2752 N N . ASN A 1 362 ? 10.495 3.973 -25.295 1.00 95.38 362 ASN A N 1
ATOM 2753 C CA . ASN A 1 362 ? 10.444 2.812 -24.418 1.00 95.38 362 ASN A CA 1
ATOM 2754 C C . ASN A 1 362 ? 11.665 1.913 -24.627 1.00 95.38 362 ASN A C 1
ATOM 2756 O O . ASN A 1 362 ? 12.474 2.111 -25.528 1.00 95.38 362 ASN A O 1
ATOM 2760 N N . VAL A 1 363 ? 11.820 0.925 -23.754 1.00 96.81 363 VAL A N 1
ATOM 2761 C CA . VAL A 1 363 ? 12.952 0.009 -23.774 1.00 96.81 363 VAL A CA 1
ATOM 2762 C C . VAL A 1 363 ? 12.477 -1.413 -23.528 1.00 96.81 363 VAL A C 1
ATOM 2764 O O . VAL A 1 363 ? 11.518 -1.663 -22.792 1.00 96.81 363 VAL A O 1
ATOM 2767 N N . SER A 1 364 ? 13.167 -2.363 -24.149 1.00 96.94 364 SER A N 1
ATOM 2768 C CA . SER A 1 364 ? 13.036 -3.778 -23.820 1.00 96.94 364 SER A CA 1
ATOM 2769 C C . SER A 1 364 ? 14.394 -4.456 -23.794 1.00 96.94 364 SER A C 1
ATOM 2771 O O . SER A 1 364 ? 15.221 -4.218 -24.675 1.00 96.94 364 SER A O 1
ATOM 2773 N N . ILE A 1 365 ? 14.596 -5.316 -22.803 1.00 94.50 365 ILE A N 1
ATOM 2774 C CA . ILE A 1 365 ? 15.856 -6.005 -22.547 1.00 94.50 365 ILE A CA 1
ATOM 2775 C C . ILE A 1 365 ? 15.570 -7.491 -22.394 1.00 94.50 365 ILE A C 1
ATOM 2777 O O . ILE A 1 365 ? 14.759 -7.875 -21.551 1.00 94.50 365 ILE A O 1
ATOM 2781 N N . ARG A 1 366 ? 16.235 -8.326 -23.191 1.00 91.12 366 ARG A N 1
ATOM 2782 C CA . ARG A 1 366 ? 16.228 -9.782 -23.026 1.00 91.12 366 ARG A CA 1
ATOM 2783 C C . ARG A 1 366 ? 17.134 -10.165 -21.854 1.00 91.12 366 ARG A C 1
ATOM 2785 O O . ARG A 1 366 ? 18.309 -9.815 -21.844 1.00 91.12 366 ARG A O 1
ATOM 2792 N N . LEU A 1 367 ? 16.580 -10.876 -20.875 1.00 84.38 367 LEU A N 1
ATOM 2793 C CA . LEU A 1 367 ? 17.246 -11.238 -19.619 1.00 84.38 367 LEU A CA 1
ATOM 2794 C C . LEU A 1 367 ? 17.854 -12.648 -19.629 1.00 84.38 367 LEU A C 1
ATOM 2796 O O . LEU A 1 367 ? 18.795 -12.901 -18.887 1.00 84.38 367 LEU A O 1
ATOM 2800 N N . THR A 1 368 ? 17.336 -13.566 -20.449 1.00 65.88 368 THR A N 1
ATOM 2801 C CA . THR A 1 368 ? 17.708 -14.999 -20.443 1.00 65.88 368 THR A CA 1
ATOM 2802 C C . THR A 1 368 ? 19.145 -15.310 -20.876 1.00 65.88 368 THR A C 1
ATOM 2804 O O . THR A 1 368 ? 19.632 -16.405 -20.616 1.00 65.88 368 THR A O 1
ATOM 2807 N N . ASP A 1 369 ? 19.865 -14.339 -21.439 1.00 55.66 369 ASP A N 1
ATOM 2808 C CA . ASP A 1 369 ? 21.270 -14.504 -21.841 1.00 55.66 369 ASP A CA 1
ATOM 2809 C C . ASP A 1 369 ? 22.257 -14.309 -20.659 1.00 55.66 369 ASP A C 1
ATOM 2811 O O . ASP A 1 369 ? 23.471 -14.384 -20.835 1.00 55.66 369 ASP A O 1
ATOM 2815 N N . TYR A 1 370 ? 21.752 -14.081 -19.438 1.00 46.47 370 TYR A N 1
ATOM 2816 C CA . TYR A 1 370 ? 22.518 -14.169 -18.190 1.00 46.47 370 TYR A CA 1
ATOM 2817 C C . TYR A 1 370 ? 22.387 -15.584 -17.599 1.00 46.47 370 TYR A C 1
ATOM 2819 O O . TYR A 1 370 ? 21.612 -15.815 -16.674 1.00 46.47 370 TYR A O 1
ATOM 2827 N N . GLY A 1 371 ? 23.127 -16.543 -18.163 1.00 40.62 371 GLY A N 1
ATOM 2828 C CA . GLY A 1 371 ? 23.413 -17.817 -17.486 1.00 40.62 371 GLY A CA 1
ATOM 2829 C C . GLY A 1 371 ? 22.452 -18.995 -17.705 1.00 40.62 371 GLY A C 1
ATOM 2830 O O . GLY A 1 371 ? 22.476 -19.920 -16.898 1.00 40.62 371 GLY A O 1
ATOM 2831 N N . THR A 1 372 ? 21.640 -19.046 -18.771 1.00 38.19 372 THR A N 1
ATOM 2832 C CA . THR A 1 372 ? 20.802 -20.238 -19.054 1.00 38.19 372 THR A CA 1
ATOM 2833 C C . THR A 1 372 ? 21.175 -20.940 -20.366 1.00 38.19 372 THR A C 1
ATOM 2835 O O . THR A 1 372 ? 21.440 -20.289 -21.369 1.00 38.19 372 THR A O 1
ATOM 2838 N N . GLN A 1 373 ? 21.233 -22.282 -20.339 1.00 40.66 373 GLN A N 1
ATOM 2839 C CA . GLN A 1 373 ? 21.412 -23.153 -21.517 1.00 40.66 373 GLN A CA 1
ATOM 2840 C C . GLN A 1 373 ? 20.078 -23.552 -22.185 1.00 40.66 373 GLN A C 1
ATOM 2842 O O . GLN A 1 373 ? 20.106 -24.168 -23.246 1.00 40.66 373 GLN A O 1
ATOM 2847 N N . ASP A 1 374 ? 18.929 -23.203 -21.591 1.00 47.69 374 ASP A N 1
ATOM 2848 C CA . ASP A 1 374 ? 17.594 -23.495 -22.130 1.00 47.69 374 ASP A CA 1
ATOM 2849 C C . ASP A 1 374 ? 16.948 -22.227 -22.714 1.00 47.69 374 ASP A C 1
ATOM 2851 O O . ASP A 1 374 ? 16.697 -21.246 -22.018 1.00 47.69 374 ASP A O 1
ATOM 2855 N N . ASP A 1 375 ? 16.656 -22.276 -24.012 1.00 58.06 375 ASP A N 1
ATOM 2856 C CA . ASP A 1 375 ? 16.199 -21.166 -24.860 1.00 58.06 375 ASP A CA 1
ATOM 2857 C C . ASP A 1 375 ? 14.699 -20.782 -24.703 1.00 58.06 375 ASP A C 1
ATOM 2859 O O . ASP A 1 375 ? 14.202 -19.946 -25.474 1.00 58.06 375 ASP A O 1
ATOM 2863 N N . ASP A 1 376 ? 13.976 -21.386 -23.745 1.00 61.78 376 ASP A N 1
ATOM 2864 C CA . ASP A 1 376 ? 12.524 -21.239 -23.510 1.00 61.78 376 ASP A CA 1
ATOM 2865 C C . ASP A 1 376 ? 12.144 -21.574 -22.038 1.00 61.78 376 ASP A C 1
ATOM 2867 O O . ASP A 1 376 ? 12.422 -22.685 -21.582 1.00 61.78 376 ASP A O 1
ATOM 2871 N N . PRO A 1 377 ? 11.488 -20.684 -21.261 1.00 71.25 377 PRO A N 1
ATOM 2872 C CA . PRO A 1 377 ? 10.972 -19.367 -21.631 1.00 71.25 377 PRO A CA 1
ATOM 2873 C C . PRO A 1 377 ? 12.041 -18.286 -21.738 1.00 71.25 377 PRO A C 1
ATOM 2875 O O . PRO A 1 377 ? 12.927 -18.181 -20.896 1.00 71.25 377 PRO A O 1
ATOM 2878 N N . VAL A 1 378 ? 11.869 -17.386 -22.707 1.00 83.88 378 VAL A N 1
ATOM 2879 C CA . VAL A 1 378 ? 12.687 -16.174 -22.835 1.00 83.88 378 VAL A CA 1
ATOM 2880 C C . VAL A 1 378 ? 12.118 -15.095 -21.925 1.00 83.88 378 VAL A C 1
ATOM 2882 O O . VAL A 1 378 ? 10.936 -14.755 -22.013 1.00 83.88 378 VAL A O 1
ATOM 2885 N N . LEU A 1 379 ? 12.957 -14.526 -21.067 1.00 86.94 379 LEU A N 1
ATOM 2886 C CA . LEU A 1 379 ? 12.543 -13.480 -20.138 1.00 86.94 379 LEU A CA 1
ATOM 2887 C C . LEU A 1 379 ? 12.919 -12.103 -20.663 1.00 86.94 379 LEU A C 1
ATOM 2889 O O . LEU A 1 379 ? 14.014 -11.901 -21.187 1.00 86.94 379 LEU A O 1
ATOM 2893 N N . PHE A 1 380 ? 12.024 -11.141 -20.468 1.00 91.88 380 PHE A N 1
ATOM 2894 C CA . PHE A 1 380 ? 12.231 -9.753 -20.848 1.00 91.88 380 PHE A CA 1
ATOM 2895 C C . PHE A 1 380 ? 11.873 -8.799 -19.715 1.00 91.88 380 PHE A C 1
ATOM 2897 O O . PHE A 1 380 ? 10.876 -8.990 -19.020 1.00 91.88 380 PHE A O 1
ATOM 2904 N N . LEU A 1 381 ? 12.654 -7.729 -19.592 1.00 93.19 381 LEU A N 1
ATOM 2905 C CA . LEU A 1 381 ? 12.278 -6.512 -18.881 1.00 93.19 381 LEU A CA 1
ATOM 2906 C C . LEU A 1 381 ? 11.826 -5.481 -19.913 1.00 93.19 381 LEU A C 1
ATOM 2908 O O . LEU A 1 381 ? 12.573 -5.176 -20.840 1.00 93.19 381 LEU A O 1
ATOM 2912 N N . VAL A 1 382 ? 10.612 -4.955 -19.778 1.00 95.38 382 VAL A N 1
ATOM 2913 C CA . VAL A 1 382 ? 10.001 -4.072 -20.784 1.00 95.38 382 VAL A CA 1
ATOM 2914 C C . VAL A 1 382 ? 9.376 -2.862 -20.108 1.00 95.38 382 VAL A C 1
ATOM 2916 O O . VAL A 1 382 ? 8.807 -2.993 -19.028 1.00 95.38 382 VAL A O 1
ATOM 2919 N N . SER A 1 383 ? 9.434 -1.687 -20.736 1.00 95.06 383 SER A N 1
ATOM 2920 C CA . SER A 1 383 ? 8.667 -0.521 -20.283 1.00 95.06 383 SER A CA 1
ATOM 2921 C C . SER A 1 383 ? 7.183 -0.854 -20.125 1.00 95.06 383 SER A C 1
ATOM 2923 O O . SER A 1 383 ? 6.558 -1.449 -21.008 1.00 95.06 383 SER A O 1
ATOM 2925 N N . LYS A 1 384 ? 6.595 -0.426 -19.011 1.00 93.62 384 LYS A N 1
ATOM 2926 C CA . LYS A 1 384 ? 5.163 -0.562 -18.735 1.00 93.62 384 LYS A CA 1
ATOM 2927 C C . LYS A 1 384 ? 4.355 0.456 -19.547 1.00 93.62 384 LYS A C 1
ATOM 2929 O O . LYS A 1 384 ? 4.828 1.568 -19.796 1.00 93.62 384 LYS A O 1
ATOM 2934 N N . THR A 1 385 ? 3.121 0.113 -19.926 1.00 91.44 385 THR A N 1
ATOM 2935 C CA . THR A 1 385 ? 2.174 1.076 -20.515 1.00 91.44 385 THR A CA 1
ATOM 2936 C C . THR A 1 385 ? 2.087 2.335 -19.644 1.00 91.44 385 THR A C 1
ATOM 2938 O O . THR A 1 385 ? 1.883 2.240 -18.434 1.00 91.44 385 THR A O 1
ATOM 2941 N N . GLY A 1 386 ? 2.207 3.513 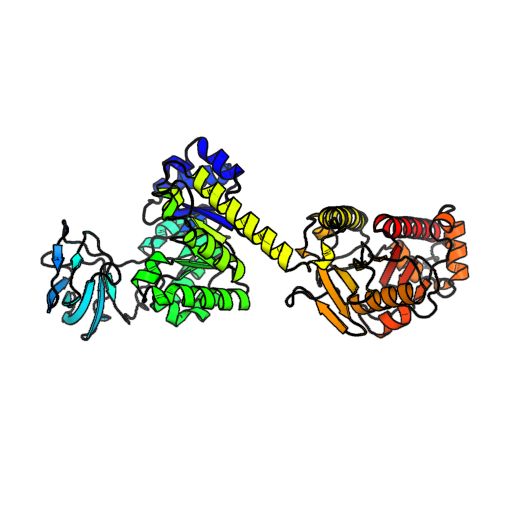-20.261 1.00 88.94 386 GLY A N 1
ATOM 2942 C CA . GLY A 1 386 ? 2.073 4.805 -19.579 1.00 88.94 386 GLY A CA 1
ATOM 2943 C C . GLY A 1 386 ? 3.301 5.252 -18.778 1.00 88.94 386 GLY A C 1
ATOM 2944 O O . GLY A 1 386 ? 3.276 6.353 -18.226 1.00 88.94 386 GLY A O 1
ATOM 2945 N N . SER A 1 387 ? 4.363 4.440 -18.733 1.00 90.31 387 SER A N 1
ATOM 2946 C CA . SER A 1 387 ? 5.649 4.840 -18.155 1.00 90.31 387 SER A CA 1
ATOM 2947 C C . SER A 1 387 ? 6.324 5.931 -18.992 1.00 90.31 387 SER A C 1
ATOM 2949 O O . SER A 1 387 ? 5.983 6.156 -20.155 1.00 90.31 387 SER A O 1
ATOM 2951 N N . ARG A 1 388 ? 7.242 6.672 -18.365 1.00 90.56 388 ARG A N 1
ATOM 2952 C CA . ARG A 1 388 ? 7.897 7.840 -18.964 1.00 90.56 388 ARG A CA 1
ATOM 2953 C C . ARG A 1 388 ? 9.372 7.838 -18.588 1.00 90.56 388 ARG A C 1
ATOM 2955 O O . ARG A 1 388 ? 9.682 7.621 -17.419 1.00 90.56 388 ARG A O 1
ATOM 2962 N N . TYR A 1 389 ? 10.269 8.191 -19.509 1.00 90.56 389 TYR A N 1
ATOM 2963 C CA . TYR A 1 389 ? 11.709 8.235 -19.213 1.00 90.56 389 TYR A CA 1
ATOM 2964 C C . TYR A 1 389 ? 12.065 9.120 -18.005 1.00 90.56 389 TYR A C 1
ATOM 2966 O O . TYR A 1 389 ? 12.877 8.725 -17.175 1.00 90.56 389 TYR A O 1
ATOM 2974 N N . ARG A 1 390 ? 11.370 10.251 -17.796 1.00 86.38 390 ARG A N 1
ATOM 2975 C CA . ARG A 1 390 ? 11.567 11.101 -16.600 1.00 86.38 390 ARG A CA 1
ATOM 2976 C C . ARG A 1 390 ? 11.225 10.427 -15.267 1.00 86.38 390 ARG A C 1
ATOM 2978 O O . ARG A 1 390 ? 11.646 10.896 -14.218 1.00 86.38 390 ARG A O 1
ATOM 2985 N N . GLN A 1 391 ? 10.428 9.361 -15.299 1.00 86.06 391 GLN A N 1
ATOM 2986 C CA . GLN A 1 391 ? 10.069 8.567 -14.124 1.00 86.06 391 GLN A CA 1
ATOM 2987 C C . GLN A 1 391 ? 11.045 7.410 -13.901 1.00 86.06 391 GLN A C 1
ATOM 2989 O O . GLN A 1 391 ? 11.059 6.853 -12.809 1.00 86.06 391 GLN A O 1
ATOM 2994 N N . PHE A 1 392 ? 11.886 7.072 -14.887 1.00 82.38 392 PHE A N 1
ATOM 2995 C CA . PHE A 1 392 ? 12.884 6.010 -14.738 1.00 82.38 392 PHE A CA 1
ATOM 2996 C C . PHE A 1 392 ? 13.954 6.390 -13.717 1.00 82.38 392 PHE A C 1
ATOM 2998 O O . PHE A 1 392 ? 14.505 5.501 -13.080 1.00 82.38 392 PHE A O 1
ATOM 3005 N N . GLY A 1 393 ? 14.190 7.691 -13.499 1.00 63.91 393 GLY A N 1
ATOM 3006 C CA . GLY A 1 393 ? 15.136 8.208 -12.507 1.00 63.91 393 GLY A CA 1
ATOM 3007 C C . GLY A 1 393 ? 14.893 7.726 -11.069 1.00 63.91 393 GLY A C 1
ATOM 3008 O O . GLY A 1 393 ? 15.795 7.821 -10.246 1.00 63.91 393 GLY A O 1
ATOM 3009 N N . SER A 1 394 ? 13.712 7.172 -10.760 1.00 64.19 394 SER A N 1
ATOM 3010 C CA . SER A 1 394 ? 13.449 6.525 -9.470 1.00 64.19 394 SER A CA 1
ATOM 3011 C C . SER A 1 394 ? 14.181 5.186 -9.295 1.00 64.19 394 SER A C 1
ATOM 3013 O O . SER A 1 394 ? 14.253 4.685 -8.176 1.00 64.19 394 SER A O 1
ATOM 3015 N N . GLY A 1 395 ? 14.673 4.570 -10.380 1.00 64.06 395 GLY A N 1
ATOM 3016 C CA . GLY A 1 395 ? 15.275 3.232 -10.368 1.00 64.06 395 GLY A CA 1
ATOM 3017 C C . GLY A 1 395 ? 14.299 2.116 -9.987 1.00 64.06 395 GLY A C 1
ATOM 3018 O O . GLY A 1 395 ? 14.724 1.009 -9.667 1.00 64.06 395 GLY A O 1
ATOM 3019 N N . THR A 1 396 ? 12.986 2.382 -9.978 1.00 73.31 396 THR A N 1
ATOM 3020 C CA . THR A 1 396 ? 12.001 1.418 -9.477 1.00 73.31 396 THR A CA 1
ATOM 3021 C C . THR A 1 396 ? 11.427 0.534 -10.580 1.00 73.31 396 THR A C 1
ATOM 3023 O O . THR A 1 396 ? 11.199 0.957 -11.715 1.00 73.31 396 THR A O 1
ATOM 3026 N N . MET A 1 397 ? 11.093 -0.704 -10.204 1.00 82.50 397 MET A N 1
ATOM 3027 C CA . MET A 1 397 ? 10.357 -1.655 -11.048 1.00 82.50 397 MET A CA 1
ATOM 3028 C C . MET A 1 397 ? 8.956 -1.173 -11.455 1.00 82.50 397 MET A C 1
ATOM 3030 O O . MET A 1 397 ? 8.342 -1.789 -12.316 1.00 82.50 397 MET A O 1
ATOM 3034 N N . ASP A 1 398 ? 8.430 -0.096 -10.867 1.00 83.19 398 ASP A N 1
ATOM 3035 C CA . ASP A 1 398 ? 7.058 0.362 -11.128 1.00 83.19 398 ASP A CA 1
ATOM 3036 C C . ASP A 1 398 ? 6.866 0.863 -12.572 1.00 83.19 398 ASP A C 1
ATOM 3038 O O . ASP A 1 398 ? 5.746 0.853 -13.089 1.00 83.19 398 ASP A O 1
ATOM 3042 N N . ASN A 1 399 ? 7.964 1.248 -13.232 1.00 87.12 399 ASN A N 1
ATOM 3043 C CA . ASN A 1 399 ? 7.998 1.682 -14.630 1.00 87.12 399 ASN A CA 1
ATOM 3044 C C . ASN A 1 399 ? 8.147 0.527 -15.632 1.00 87.12 399 ASN A C 1
ATOM 3046 O O . ASN A 1 399 ? 8.044 0.749 -16.839 1.00 87.12 399 ASN A O 1
ATOM 3050 N N . PHE A 1 400 ? 8.387 -0.695 -15.155 1.00 91.94 400 PHE A N 1
ATOM 3051 C CA . PHE A 1 400 ? 8.711 -1.846 -15.988 1.00 91.94 400 PHE A CA 1
ATOM 3052 C C . PHE A 1 400 ? 7.761 -3.014 -15.725 1.00 91.94 400 PHE A C 1
ATOM 3054 O O . PHE A 1 400 ? 7.066 -3.090 -14.713 1.00 91.94 400 PHE A O 1
ATOM 3061 N N . VAL A 1 401 ? 7.727 -3.950 -16.663 1.00 91.62 401 VAL A N 1
ATOM 3062 C CA . VAL A 1 401 ? 7.032 -5.225 -16.544 1.00 91.62 401 VAL A CA 1
ATOM 3063 C C . VAL A 1 401 ? 7.985 -6.342 -16.946 1.00 91.62 401 VAL A C 1
ATOM 3065 O O . VAL A 1 401 ? 8.730 -6.223 -17.919 1.00 91.62 401 VAL A O 1
ATOM 3068 N N . LEU A 1 402 ? 7.961 -7.429 -16.179 1.00 90.81 402 LEU A N 1
ATOM 3069 C CA . LEU A 1 402 ? 8.639 -8.664 -16.547 1.00 90.81 402 LEU A CA 1
ATOM 3070 C C . LEU A 1 402 ? 7.708 -9.513 -17.403 1.00 90.81 402 LEU A C 1
ATOM 3072 O O . LEU A 1 402 ? 6.554 -9.751 -17.031 1.00 90.81 402 LEU A O 1
ATOM 3076 N N . ILE A 1 403 ? 8.217 -9.962 -18.542 1.00 91.00 403 ILE A N 1
ATOM 3077 C CA . ILE A 1 403 ? 7.474 -10.750 -19.517 1.00 91.00 403 ILE A CA 1
ATOM 3078 C C . ILE A 1 403 ? 8.194 -12.069 -19.738 1.00 91.00 403 ILE A C 1
ATOM 3080 O O . ILE A 1 403 ? 9.396 -12.106 -19.983 1.00 91.00 403 ILE A O 1
ATOM 3084 N N . GLU A 1 404 ? 7.427 -13.144 -19.673 1.00 89.44 404 GLU A N 1
ATOM 3085 C CA . GLU A 1 404 ? 7.825 -14.484 -20.066 1.00 89.44 404 GLU A CA 1
ATOM 3086 C C . GLU A 1 404 ? 7.290 -14.746 -21.476 1.00 89.44 404 GLU A C 1
ATOM 3088 O O . GLU A 1 404 ? 6.089 -14.613 -21.706 1.00 89.44 404 GLU A O 1
ATOM 3093 N N . VAL A 1 405 ? 8.155 -15.092 -22.426 1.00 88.75 405 VAL A N 1
ATOM 3094 C CA . VAL A 1 405 ? 7.773 -15.441 -23.801 1.00 88.75 405 VAL A CA 1
ATOM 3095 C C . VAL A 1 405 ? 8.035 -16.925 -24.023 1.00 88.75 405 VAL A C 1
ATOM 3097 O O . VAL A 1 405 ? 9.153 -17.386 -23.801 1.00 88.75 405 VAL A O 1
ATOM 3100 N N . ARG A 1 406 ? 7.011 -17.644 -24.492 1.00 85.75 406 ARG A N 1
ATOM 3101 C CA . ARG A 1 406 ? 7.059 -19.064 -24.864 1.00 85.75 406 ARG A CA 1
ATOM 3102 C C . ARG A 1 406 ? 6.481 -19.236 -26.263 1.00 85.75 406 ARG A C 1
ATOM 3104 O O . ARG A 1 406 ? 5.285 -19.019 -26.473 1.00 85.75 406 ARG A O 1
ATOM 3111 N N . GLY A 1 407 ? 7.328 -19.591 -27.227 1.00 81.69 407 GLY A N 1
ATOM 3112 C CA . GLY A 1 407 ? 6.946 -19.621 -28.641 1.00 81.69 407 GLY A CA 1
ATOM 3113 C C . GLY A 1 407 ? 6.333 -18.289 -29.096 1.00 81.69 407 GLY A C 1
ATOM 3114 O O . GLY A 1 407 ? 6.969 -17.233 -28.996 1.00 81.69 407 GLY A O 1
ATOM 3115 N N . ASP A 1 408 ? 5.082 -18.334 -29.561 1.00 77.75 408 ASP A N 1
ATOM 3116 C CA . ASP A 1 408 ? 4.346 -17.157 -30.040 1.00 77.75 408 ASP A CA 1
ATOM 3117 C C . ASP A 1 408 ? 3.609 -16.377 -28.947 1.00 77.75 408 ASP A C 1
ATOM 3119 O O . ASP A 1 408 ? 3.229 -15.227 -29.168 1.00 77.75 408 ASP A O 1
ATOM 3123 N N . GLN A 1 409 ? 3.449 -16.964 -27.761 1.00 83.69 409 GLN A N 1
ATOM 3124 C CA . GLN A 1 409 ? 2.709 -16.359 -26.661 1.00 83.69 409 GLN A CA 1
ATOM 3125 C C . GLN A 1 409 ? 3.641 -15.689 -25.657 1.00 83.69 409 GLN A C 1
ATOM 3127 O O . GLN A 1 409 ? 4.786 -16.095 -25.457 1.00 83.69 409 GLN A O 1
ATOM 3132 N N . TYR A 1 410 ? 3.121 -14.670 -24.980 1.00 89.44 410 TYR A N 1
ATOM 3133 C CA . TYR A 1 410 ? 3.796 -14.070 -23.843 1.00 89.44 410 TYR A CA 1
ATOM 3134 C C . TYR A 1 410 ? 2.843 -13.892 -22.666 1.00 89.44 410 TYR A C 1
ATOM 3136 O O . TYR A 1 410 ? 1.635 -13.719 -22.835 1.00 89.44 410 TYR A O 1
ATOM 3144 N N . ARG A 1 411 ? 3.404 -13.909 -21.460 1.00 88.62 411 ARG A N 1
ATOM 3145 C CA . ARG A 1 411 ? 2.698 -13.669 -20.205 1.00 88.62 411 ARG A CA 1
ATOM 3146 C C . ARG A 1 411 ? 3.453 -12.634 -19.384 1.00 88.62 411 ARG A C 1
ATOM 3148 O O . ARG A 1 411 ? 4.650 -12.774 -19.150 1.00 88.62 411 ARG A O 1
ATOM 3155 N N . CYS A 1 412 ? 2.754 -11.616 -18.896 1.00 87.44 412 CYS A N 1
ATOM 3156 C CA . CYS A 1 412 ? 3.304 -10.717 -17.884 1.00 87.44 412 CYS A CA 1
ATOM 3157 C C . CYS A 1 412 ? 3.356 -11.442 -16.532 1.00 87.44 412 CYS A C 1
ATOM 3159 O O . CYS A 1 412 ? 2.365 -12.043 -16.117 1.00 87.44 412 CYS A O 1
ATOM 3161 N N . LEU A 1 413 ? 4.499 -11.391 -15.841 1.00 80.69 413 LEU A N 1
ATOM 3162 C CA . LEU A 1 413 ? 4.643 -12.020 -14.521 1.00 80.69 413 LEU A CA 1
ATOM 3163 C C . LEU A 1 413 ? 3.773 -11.340 -13.456 1.00 80.69 413 LEU A C 1
ATOM 3165 O O . LEU A 1 413 ? 3.304 -12.005 -12.538 1.00 80.69 413 LEU A O 1
ATOM 3169 N N . ASP A 1 414 ? 3.520 -10.039 -13.612 1.00 79.31 414 ASP A N 1
ATOM 3170 C CA . ASP A 1 414 ? 2.442 -9.331 -12.923 1.00 79.31 414 ASP A CA 1
ATOM 3171 C C . ASP A 1 414 ? 1.206 -9.267 -13.841 1.00 79.31 414 ASP A C 1
ATOM 3173 O O . ASP A 1 414 ? 1.223 -8.509 -14.818 1.00 79.31 414 ASP A O 1
ATOM 3177 N N . PRO A 1 415 ? 0.121 -10.010 -13.540 1.00 75.31 415 PRO A N 1
ATOM 3178 C CA . PRO A 1 415 ? -1.088 -10.027 -14.364 1.00 75.31 415 PRO A CA 1
ATOM 3179 C C . PRO A 1 415 ? -1.810 -8.676 -14.460 1.00 75.31 415 PRO A C 1
ATOM 3181 O O . PRO A 1 415 ? -2.644 -8.496 -15.343 1.00 75.31 415 PRO A O 1
ATOM 3184 N N . GLN A 1 416 ? -1.536 -7.735 -13.546 1.00 78.12 416 GLN A N 1
ATOM 3185 C CA . GLN A 1 416 ? -2.156 -6.405 -13.547 1.00 78.12 416 GLN A CA 1
ATOM 3186 C C . GLN A 1 416 ? -1.387 -5.388 -14.399 1.00 78.12 416 GLN A C 1
ATOM 3188 O O . GLN A 1 416 ? -1.883 -4.286 -14.646 1.00 78.12 416 GLN A O 1
ATOM 3193 N N . SER A 1 417 ? -0.184 -5.736 -14.857 1.00 83.62 417 SER A N 1
ATOM 3194 C CA . SER A 1 417 ? 0.665 -4.857 -15.655 1.00 83.62 417 SER A CA 1
ATOM 3195 C C . SER A 1 417 ? 0.570 -5.190 -17.144 1.00 83.62 417 SER A C 1
ATOM 3197 O O . SER A 1 417 ? 0.441 -6.344 -17.542 1.00 83.62 417 SER A O 1
ATOM 3199 N N . LYS A 1 418 ? 0.650 -4.153 -17.983 1.00 92.31 418 LYS A N 1
ATOM 3200 C CA . LYS A 1 418 ? 0.693 -4.267 -19.446 1.00 92.31 418 LYS A CA 1
ATOM 3201 C C . LYS A 1 418 ? 1.995 -3.657 -19.972 1.00 92.31 418 LYS A C 1
ATOM 3203 O O . LYS A 1 418 ? 2.422 -2.630 -19.434 1.00 92.31 418 LYS A O 1
ATOM 3208 N N . PRO A 1 419 ? 2.636 -4.255 -20.988 1.00 95.12 419 PRO A N 1
ATOM 3209 C CA . PRO A 1 419 ? 3.827 -3.678 -21.601 1.00 95.12 419 PRO A CA 1
ATOM 3210 C C . PRO A 1 419 ? 3.476 -2.466 -22.469 1.00 95.12 419 PRO A C 1
ATOM 3212 O O . PRO A 1 419 ? 2.304 -2.186 -22.710 1.00 95.12 419 PRO A O 1
ATOM 3215 N N . THR A 1 420 ? 4.480 -1.724 -22.930 1.00 94.25 420 THR A N 1
ATOM 3216 C CA . THR A 1 420 ? 4.296 -0.669 -23.941 1.00 94.25 420 THR A CA 1
ATOM 3217 C C . THR A 1 420 ? 3.460 -1.166 -25.132 1.00 94.25 420 THR A C 1
ATOM 3219 O O . THR A 1 420 ? 3.537 -2.337 -25.510 1.00 94.25 420 THR A O 1
ATOM 3222 N N . SER A 1 421 ? 2.665 -0.280 -25.741 1.00 93.06 421 SER A N 1
ATOM 3223 C CA . SER A 1 421 ? 1.867 -0.595 -26.938 1.00 93.06 421 SER A CA 1
ATOM 3224 C C . SER A 1 421 ? 2.724 -1.059 -28.119 1.00 93.06 421 SER A C 1
ATOM 3226 O O . SER A 1 421 ? 2.233 -1.756 -28.997 1.00 93.06 421 SER A O 1
ATOM 3228 N N . GLU A 1 422 ? 4.014 -0.725 -28.123 1.00 94.94 422 GLU A N 1
ATOM 3229 C CA . GLU A 1 422 ? 4.986 -1.111 -29.156 1.00 94.94 422 GLU A CA 1
ATOM 3230 C C . GLU A 1 422 ? 5.690 -2.441 -28.881 1.00 94.94 422 GLU A C 1
ATOM 3232 O O . GLU A 1 422 ? 6.573 -2.854 -29.635 1.00 94.94 422 GLU A O 1
ATOM 3237 N N . TRP A 1 423 ? 5.284 -3.153 -27.826 1.00 95.81 423 TRP A N 1
ATOM 3238 C CA . TRP A 1 423 ? 5.928 -4.395 -27.416 1.00 95.81 423 TRP A CA 1
ATOM 3239 C C . TRP A 1 423 ? 5.975 -5.439 -28.533 1.00 95.81 423 TRP A C 1
ATOM 3241 O O . TRP A 1 423 ? 6.992 -6.103 -28.697 1.00 95.81 423 TRP A O 1
ATOM 3251 N N . ASN A 1 424 ? 4.931 -5.541 -29.358 1.00 94.25 424 ASN A N 1
ATOM 3252 C CA . ASN A 1 424 ? 4.919 -6.481 -30.481 1.00 94.25 424 ASN A CA 1
ATOM 3253 C C . ASN A 1 424 ? 6.032 -6.191 -31.504 1.00 94.25 424 ASN A C 1
ATOM 3255 O O . ASN A 1 424 ? 6.640 -7.124 -32.027 1.00 94.25 424 ASN A O 1
ATOM 3259 N N . ALA A 1 425 ? 6.348 -4.917 -31.759 1.00 96.06 425 ALA A N 1
ATOM 3260 C CA . ALA A 1 425 ? 7.439 -4.546 -32.656 1.00 96.06 425 ALA A CA 1
ATOM 3261 C C . ALA A 1 425 ? 8.803 -4.893 -32.039 1.00 96.06 425 ALA A C 1
ATOM 3263 O O . ALA A 1 425 ? 9.652 -5.490 -32.700 1.00 96.06 425 ALA A O 1
ATOM 3264 N N . HIS A 1 426 ? 8.980 -4.612 -30.744 1.00 97.19 426 HIS A N 1
ATOM 3265 C CA . HIS A 1 426 ? 10.180 -4.993 -29.992 1.00 97.19 426 HIS A CA 1
ATOM 3266 C C . HIS A 1 426 ? 10.377 -6.511 -29.960 1.00 97.19 426 HIS A C 1
ATOM 3268 O O . HIS A 1 426 ? 11.481 -7.002 -30.185 1.00 97.19 426 HIS A O 1
ATOM 3274 N N . LEU A 1 427 ? 9.310 -7.271 -29.720 1.00 95.50 427 LEU A N 1
ATOM 3275 C CA . LEU A 1 427 ? 9.350 -8.727 -29.688 1.00 95.50 427 LEU A CA 1
ATOM 3276 C C . LEU A 1 427 ? 9.739 -9.310 -31.054 1.00 95.50 427 LEU A C 1
ATOM 3278 O O . LEU A 1 427 ? 10.563 -10.224 -31.112 1.00 95.50 427 LEU A O 1
ATOM 3282 N N . ASN A 1 428 ? 9.211 -8.755 -32.150 1.00 95.19 428 ASN A N 1
ATOM 3283 C CA . ASN A 1 428 ? 9.611 -9.140 -33.504 1.00 95.19 428 ASN A CA 1
ATOM 3284 C C . ASN A 1 428 ? 11.095 -8.859 -33.767 1.00 95.19 428 ASN A C 1
ATOM 3286 O O . ASN A 1 428 ? 11.781 -9.725 -34.306 1.00 95.19 428 ASN A O 1
ATOM 3290 N N . LEU A 1 429 ? 11.605 -7.699 -33.341 1.00 96.69 429 LEU A N 1
ATOM 3291 C CA . LEU A 1 429 ? 13.031 -7.366 -33.424 1.00 96.69 429 LEU A CA 1
ATOM 3292 C C . LEU A 1 429 ? 13.881 -8.367 -32.629 1.00 96.69 429 LEU A C 1
ATOM 3294 O O . LEU A 1 429 ? 14.813 -8.953 -33.172 1.00 96.69 429 LEU A O 1
ATOM 3298 N N . HIS A 1 430 ? 13.517 -8.659 -31.377 1.00 94.94 430 HIS A N 1
ATOM 3299 C CA . HIS A 1 430 ? 14.223 -9.646 -30.549 1.00 94.94 430 HIS A CA 1
ATOM 3300 C C . HIS A 1 430 ? 14.242 -11.044 -31.169 1.00 94.94 430 HIS A C 1
ATOM 3302 O O . HIS A 1 430 ? 15.283 -11.704 -31.155 1.00 94.94 430 HIS A O 1
ATOM 3308 N N . ARG A 1 431 ? 13.114 -11.496 -31.731 1.00 92.00 431 ARG A N 1
ATOM 3309 C CA . ARG A 1 431 ? 13.026 -12.769 -32.464 1.00 92.00 431 ARG A CA 1
ATOM 3310 C C . ARG A 1 431 ? 13.914 -12.755 -33.703 1.00 92.00 431 ARG A C 1
ATOM 3312 O O . ARG A 1 431 ? 14.657 -13.709 -33.912 1.00 92.00 431 ARG A O 1
ATOM 3319 N N . HIS A 1 432 ? 13.880 -11.673 -34.476 1.00 93.88 432 HIS A N 1
ATOM 3320 C CA . HIS A 1 432 ? 14.714 -11.497 -35.661 1.00 93.88 432 HIS A CA 1
ATOM 3321 C C . HIS A 1 432 ? 16.208 -11.569 -35.318 1.00 93.88 432 HIS A C 1
ATOM 3323 O O . HIS A 1 432 ? 16.957 -12.288 -35.977 1.00 93.88 432 HIS A O 1
ATOM 3329 N N . PHE A 1 433 ? 16.639 -10.889 -34.251 1.00 93.12 433 PHE A N 1
ATOM 3330 C CA . PHE A 1 433 ? 18.029 -10.925 -33.800 1.00 93.12 433 PHE A CA 1
ATOM 3331 C C . PHE A 1 433 ? 18.460 -12.329 -33.378 1.00 93.12 433 PHE A C 1
ATOM 3333 O O . PHE A 1 433 ? 19.507 -12.792 -33.824 1.00 93.12 433 PHE A O 1
ATOM 3340 N N . ARG A 1 434 ? 17.630 -13.052 -32.611 1.00 87.44 434 ARG A N 1
ATOM 3341 C CA . ARG A 1 434 ? 17.925 -14.446 -32.234 1.00 87.44 434 ARG A CA 1
ATOM 3342 C C . ARG A 1 434 ? 17.995 -15.376 -33.439 1.00 87.44 434 ARG A C 1
ATOM 3344 O O . ARG A 1 434 ? 18.956 -16.125 -33.562 1.00 87.44 434 ARG A O 1
ATOM 3351 N N . GLN A 1 435 ? 17.027 -15.295 -34.353 1.00 88.44 435 GLN A N 1
ATOM 3352 C CA . GLN A 1 435 ? 17.005 -16.109 -35.577 1.00 88.44 435 GLN A CA 1
ATOM 3353 C C . GLN A 1 435 ? 18.256 -15.907 -36.443 1.00 88.44 435 GLN A C 1
ATOM 3355 O O . GLN A 1 435 ? 18.650 -16.812 -37.174 1.00 88.44 435 GLN A O 1
ATOM 3360 N N . ARG A 1 436 ? 18.884 -14.730 -36.358 1.00 89.06 436 ARG A N 1
ATOM 3361 C CA . ARG A 1 436 ? 20.107 -14.384 -37.089 1.00 89.06 436 ARG A CA 1
ATOM 3362 C C . ARG A 1 436 ? 21.393 -14.505 -36.269 1.00 89.06 436 ARG A C 1
ATOM 3364 O O . ARG A 1 436 ? 22.454 -14.195 -36.800 1.00 89.06 436 ARG A O 1
ATOM 3371 N N . GLY A 1 437 ? 21.319 -14.928 -35.006 1.00 86.62 437 GLY A N 1
ATOM 3372 C CA . GLY A 1 437 ? 22.486 -15.020 -34.123 1.00 86.62 437 GLY A CA 1
ATOM 3373 C C . GLY A 1 437 ? 23.147 -13.670 -33.819 1.00 86.62 437 GLY A C 1
ATOM 3374 O O . GLY A 1 437 ? 24.354 -13.612 -33.604 1.00 86.62 437 GLY A O 1
ATOM 3375 N N . LEU A 1 438 ? 22.382 -12.575 -33.839 1.00 90.06 438 LEU A N 1
ATOM 3376 C CA . LEU A 1 438 ? 22.875 -11.233 -33.533 1.00 90.06 438 LEU A CA 1
ATOM 3377 C C . LEU A 1 438 ? 22.757 -10.962 -32.027 1.00 90.06 438 LEU A C 1
ATOM 3379 O O . LEU A 1 438 ? 21.655 -11.015 -31.475 1.00 90.06 438 LEU A O 1
ATOM 3383 N N . ASP A 1 439 ? 23.869 -10.610 -31.372 1.00 88.31 439 ASP A N 1
ATOM 3384 C CA . ASP A 1 439 ? 23.887 -10.210 -29.954 1.00 88.31 439 ASP A CA 1
ATOM 3385 C C . ASP A 1 439 ? 23.312 -8.796 -29.771 1.00 88.31 439 ASP A C 1
ATOM 3387 O O . ASP A 1 439 ? 24.011 -7.794 -29.625 1.00 88.31 439 ASP A O 1
ATOM 3391 N N . ARG A 1 440 ? 21.985 -8.720 -29.858 1.00 91.88 440 ARG A N 1
ATOM 3392 C CA . ARG A 1 440 ? 21.176 -7.517 -29.657 1.00 91.88 440 ARG A CA 1
ATOM 3393 C C . ARG A 1 440 ? 20.157 -7.831 -28.573 1.00 91.88 440 ARG A C 1
ATOM 3395 O O . ARG A 1 440 ? 19.084 -8.378 -28.841 1.00 91.88 440 ARG A O 1
ATOM 3402 N N . ARG A 1 441 ? 20.558 -7.590 -27.328 1.00 91.06 441 ARG A N 1
ATOM 3403 C CA . ARG A 1 441 ? 19.776 -7.872 -26.114 1.00 91.06 441 ARG A CA 1
ATOM 3404 C C . ARG A 1 441 ? 18.912 -6.696 -25.696 1.00 91.06 441 ARG A C 1
ATOM 3406 O O . ARG A 1 441 ? 17.902 -6.898 -25.030 1.00 91.06 441 ARG A O 1
ATOM 3413 N N . VAL A 1 442 ? 19.282 -5.491 -26.109 1.00 96.56 442 VAL A N 1
ATOM 3414 C CA . VAL A 1 442 ? 18.588 -4.243 -25.807 1.00 96.56 442 VAL A CA 1
ATOM 3415 C C . VAL A 1 442 ? 17.972 -3.687 -27.081 1.00 96.56 442 VAL A C 1
ATOM 3417 O O . VAL A 1 442 ? 18.645 -3.578 -28.103 1.00 96.56 442 VAL A O 1
ATOM 3420 N N . VAL A 1 443 ? 16.703 -3.300 -26.989 1.00 98.25 443 VAL A N 1
ATOM 3421 C CA . VAL A 1 443 ? 16.034 -2.419 -27.950 1.00 98.25 443 VAL A CA 1
ATOM 3422 C C . VAL A 1 443 ? 15.653 -1.154 -27.198 1.00 98.25 443 VAL A C 1
ATOM 3424 O O . VAL A 1 443 ? 14.834 -1.218 -26.275 1.00 98.25 443 VAL A O 1
ATOM 3427 N N . LEU A 1 444 ? 16.267 -0.035 -27.576 1.00 98.06 444 LEU A N 1
ATOM 3428 C CA . LEU A 1 444 ? 16.045 1.280 -26.987 1.00 98.06 444 LEU A CA 1
ATOM 3429 C C . LEU A 1 444 ? 15.355 2.181 -28.010 1.00 98.06 444 LEU A C 1
ATOM 3431 O O . LEU A 1 444 ? 15.898 2.404 -29.087 1.00 98.06 444 LEU A O 1
ATOM 3435 N N . HIS A 1 445 ? 14.181 2.702 -27.669 1.00 97.75 445 HIS A N 1
ATOM 3436 C CA . HIS A 1 445 ? 13.390 3.581 -28.521 1.00 97.75 445 HIS A CA 1
ATOM 3437 C C . HIS A 1 445 ? 13.246 4.976 -27.900 1.00 97.75 445 HIS A C 1
ATOM 3439 O O . HIS A 1 445 ? 12.914 5.107 -26.715 1.00 97.75 445 HIS A O 1
ATOM 3445 N N . SER A 1 446 ? 13.487 6.016 -28.698 1.00 97.00 446 SER A N 1
ATOM 3446 C CA . SER A 1 446 ? 13.337 7.426 -28.325 1.00 97.00 446 SER A CA 1
ATOM 3447 C C . SER A 1 446 ? 12.938 8.288 -29.532 1.00 97.00 446 SER A C 1
ATOM 3449 O O . SER A 1 446 ? 12.887 7.814 -30.670 1.00 97.00 446 SER A O 1
ATOM 3451 N N . HIS A 1 447 ? 12.594 9.546 -29.273 1.00 96.50 447 HIS A N 1
ATOM 3452 C CA . HIS A 1 447 ? 12.014 10.500 -30.217 1.00 96.50 447 HIS A CA 1
ATOM 3453 C C . HIS A 1 447 ? 12.906 11.757 -30.347 1.00 96.50 447 HIS A C 1
ATOM 3455 O O . HIS A 1 447 ? 12.526 12.841 -29.914 1.00 96.50 447 HIS A O 1
ATOM 3461 N N . PRO A 1 448 ? 14.136 11.650 -30.878 1.00 96.69 448 PRO A N 1
ATOM 3462 C CA . PRO A 1 448 ? 14.991 12.814 -31.075 1.00 96.69 448 PRO A CA 1
ATOM 3463 C C . PRO A 1 448 ? 14.513 13.644 -32.275 1.00 96.69 448 PRO A C 1
ATOM 3465 O O . PRO A 1 448 ? 14.440 13.133 -33.400 1.00 96.69 448 PRO A O 1
ATOM 3468 N N . ASP A 1 449 ? 14.250 14.933 -32.041 1.00 94.94 449 ASP A N 1
ATOM 3469 C CA . ASP A 1 449 ? 13.757 15.889 -33.042 1.00 94.94 449 ASP A CA 1
ATOM 3470 C C . ASP A 1 449 ? 14.584 15.870 -34.328 1.00 94.94 449 ASP A C 1
ATOM 3472 O O . ASP A 1 449 ? 14.027 15.893 -35.425 1.00 94.94 449 ASP A O 1
ATOM 3476 N N . GLU A 1 450 ? 15.913 15.788 -34.218 1.00 95.69 450 GLU A N 1
ATOM 3477 C CA . GLU A 1 450 ? 16.796 15.811 -35.382 1.00 95.69 450 GLU A CA 1
ATOM 3478 C C . GLU A 1 450 ? 16.577 14.609 -36.309 1.00 95.69 450 GLU A C 1
ATOM 3480 O O . GLU A 1 450 ? 16.612 14.749 -37.530 1.00 95.69 450 GLU A O 1
ATOM 3485 N N . VAL A 1 451 ? 16.289 13.427 -35.766 1.00 95.62 451 VAL A N 1
ATOM 3486 C CA . VAL A 1 451 ? 16.040 12.231 -36.587 1.00 95.62 451 VAL A CA 1
ATOM 3487 C C . VAL A 1 451 ? 14.634 12.262 -37.169 1.00 95.62 451 VAL A C 1
ATOM 3489 O O . VAL A 1 451 ? 14.446 11.928 -38.341 1.00 95.62 451 VAL A O 1
ATOM 3492 N N . ILE A 1 452 ? 13.653 12.720 -36.387 1.00 94.44 452 ILE A N 1
ATOM 3493 C CA . ILE A 1 452 ? 12.284 12.903 -36.871 1.00 94.44 452 ILE A CA 1
ATOM 3494 C C . ILE A 1 452 ? 12.287 13.906 -38.030 1.00 94.44 452 ILE A C 1
ATOM 3496 O O . ILE A 1 452 ? 11.803 13.575 -39.111 1.00 94.44 452 ILE A O 1
ATOM 3500 N N . CYS A 1 453 ? 12.922 15.071 -37.872 1.00 93.31 453 CYS A N 1
ATOM 3501 C CA . CYS A 1 453 ? 13.062 16.087 -38.919 1.00 93.31 453 CYS A CA 1
ATOM 3502 C C . CYS A 1 453 ? 13.783 15.552 -40.161 1.00 93.31 453 CYS A C 1
ATOM 3504 O O . CYS A 1 453 ? 13.333 15.783 -41.286 1.00 93.31 453 CYS A O 1
ATOM 3506 N N . LEU A 1 454 ? 14.874 14.803 -39.974 1.00 92.62 454 LEU A N 1
ATOM 3507 C CA . LEU A 1 454 ? 15.595 14.169 -41.077 1.00 92.62 454 LEU A CA 1
ATOM 3508 C C . LEU A 1 454 ? 14.698 13.193 -41.852 1.00 92.62 454 LEU A C 1
ATOM 3510 O O . LEU A 1 454 ? 14.777 13.121 -43.075 1.00 92.62 454 LEU A O 1
ATOM 3514 N N . SER A 1 455 ? 13.772 12.515 -41.169 1.00 92.75 455 SER A N 1
ATOM 3515 C CA . SER A 1 455 ? 12.822 11.589 -41.797 1.00 92.75 455 SER A CA 1
ATOM 3516 C C . SER A 1 455 ? 11.710 12.213 -42.632 1.00 92.75 455 SER A C 1
ATOM 3518 O O . SER A 1 455 ? 10.952 11.490 -43.278 1.00 92.75 455 SER A O 1
ATOM 3520 N N . HIS A 1 456 ? 11.643 13.544 -42.684 1.00 90.75 456 HIS A N 1
ATOM 3521 C CA . HIS A 1 456 ? 10.812 14.266 -43.644 1.00 90.75 456 HIS A CA 1
ATOM 3522 C C . HIS A 1 456 ? 11.531 14.565 -44.970 1.00 90.75 456 HIS A C 1
ATOM 3524 O O . HIS A 1 456 ? 10.884 15.046 -45.900 1.00 90.75 456 HIS A O 1
ATOM 3530 N N . GLN A 1 457 ? 12.839 14.306 -45.077 1.00 88.06 457 GLN A N 1
ATOM 3531 C CA . GLN A 1 457 ? 13.602 14.578 -46.296 1.00 88.06 457 GLN A CA 1
ATOM 3532 C C . GLN A 1 457 ? 13.382 13.493 -47.354 1.00 88.06 457 GLN A C 1
ATOM 3534 O O . GLN A 1 457 ? 13.359 12.306 -47.042 1.00 88.06 457 GLN A O 1
ATOM 3539 N N . ALA A 1 458 ? 13.281 13.894 -48.624 1.00 80.56 458 ALA A N 1
ATOM 3540 C CA . ALA A 1 458 ? 12.987 12.979 -49.732 1.00 80.56 458 ALA A CA 1
ATOM 3541 C C . ALA A 1 458 ? 14.047 11.877 -49.922 1.00 80.56 458 ALA A C 1
ATOM 3543 O O . ALA A 1 458 ? 13.721 10.776 -50.349 1.00 80.56 458 ALA A O 1
ATOM 3544 N N . PHE A 1 459 ? 15.309 12.150 -49.578 1.00 77.88 459 PHE A N 1
ATOM 3545 C CA . PHE A 1 459 ? 16.394 11.179 -49.732 1.00 77.88 459 PHE A CA 1
ATOM 3546 C C . PHE A 1 459 ? 16.398 10.083 -48.656 1.00 77.88 459 PHE A C 1
ATOM 3548 O O . PHE A 1 459 ? 17.170 9.139 -48.781 1.00 77.88 459 PHE A O 1
ATOM 3555 N N . ILE A 1 460 ? 15.555 10.166 -47.614 1.00 81.62 460 ILE A N 1
ATOM 3556 C CA . ILE A 1 460 ? 15.547 9.144 -46.556 1.00 81.62 460 ILE A CA 1
ATOM 3557 C C . ILE A 1 460 ? 15.021 7.782 -47.042 1.00 81.62 460 ILE A C 1
ATOM 3559 O O . ILE A 1 460 ? 15.273 6.761 -46.405 1.00 81.62 460 ILE A O 1
ATOM 3563 N N . GLU A 1 461 ? 14.304 7.747 -48.168 1.00 74.75 461 GLU A N 1
ATOM 3564 C CA . GLU A 1 461 ? 13.812 6.498 -48.764 1.00 74.75 461 GLU A CA 1
ATOM 3565 C C . GLU A 1 461 ? 14.952 5.628 -49.320 1.00 74.75 461 GLU A C 1
ATOM 3567 O O . GLU A 1 461 ? 14.814 4.406 -49.391 1.00 74.75 461 GLU A O 1
ATOM 3572 N N . ASP A 1 462 ? 16.099 6.233 -49.647 1.00 86.94 462 ASP A N 1
ATOM 3573 C CA . ASP A 1 462 ? 17.316 5.517 -50.020 1.00 86.94 462 ASP A CA 1
ATOM 3574 C C . ASP A 1 462 ? 18.259 5.420 -48.813 1.00 86.94 462 ASP A C 1
ATOM 3576 O O . ASP A 1 462 ? 18.973 6.359 -48.449 1.00 86.94 462 ASP A O 1
ATOM 3580 N N . LYS A 1 463 ? 18.263 4.245 -48.177 1.00 87.06 463 LYS A N 1
ATOM 3581 C CA . LYS A 1 463 ? 19.058 3.994 -46.969 1.00 87.06 463 LYS A CA 1
ATOM 3582 C C . LYS A 1 463 ? 20.571 4.112 -47.187 1.00 87.06 463 LYS A C 1
ATOM 3584 O O . LYS A 1 463 ? 21.282 4.452 -46.244 1.00 87.06 463 LYS A O 1
ATOM 3589 N N . GLU A 1 464 ? 21.063 3.843 -48.398 1.00 89.62 464 GLU A N 1
ATOM 3590 C CA . GLU A 1 464 ? 22.496 3.927 -48.701 1.00 89.62 464 GLU A CA 1
ATOM 3591 C C . GLU A 1 464 ? 22.917 5.391 -48.835 1.00 89.62 464 GLU A C 1
ATOM 3593 O O . GLU A 1 464 ? 23.923 5.801 -48.252 1.00 89.62 464 GLU A O 1
ATOM 3598 N N . VAL A 1 465 ? 22.102 6.203 -49.519 1.00 91.06 465 VAL A N 1
ATOM 3599 C CA . VAL A 1 465 ? 22.310 7.658 -49.610 1.00 91.06 465 VAL A CA 1
ATOM 3600 C C . VAL A 1 465 ? 22.238 8.294 -48.223 1.00 91.06 465 VAL A C 1
ATOM 3602 O O . VAL A 1 465 ? 23.139 9.040 -47.843 1.00 91.06 465 VAL A O 1
ATOM 3605 N N . LEU A 1 466 ? 21.221 7.953 -47.425 1.00 91.94 466 LEU A N 1
ATOM 3606 C CA . LEU A 1 466 ? 21.094 8.437 -46.049 1.00 91.94 466 LEU A CA 1
ATOM 3607 C C . LEU A 1 466 ? 22.347 8.134 -45.218 1.00 91.94 466 LEU A C 1
ATOM 3609 O O . LEU A 1 466 ? 22.867 9.015 -44.532 1.00 91.94 466 LEU A O 1
ATOM 3613 N N . TYR A 1 467 ? 22.825 6.889 -45.265 1.00 94.56 467 TYR A N 1
ATOM 3614 C CA . TYR A 1 467 ? 23.994 6.476 -44.499 1.00 94.56 467 TYR A CA 1
ATOM 3615 C C . TYR A 1 467 ? 25.256 7.230 -44.939 1.00 94.56 467 TYR A C 1
ATOM 3617 O O . TYR A 1 467 ? 26.012 7.696 -44.086 1.00 94.56 467 TYR A O 1
ATOM 3625 N N . GLN A 1 468 ? 25.462 7.416 -46.247 1.00 93.69 468 GLN A N 1
ATOM 3626 C CA . GLN A 1 468 ? 26.594 8.181 -46.781 1.00 93.69 468 GLN A CA 1
ATOM 3627 C C . GLN A 1 468 ? 26.565 9.653 -46.344 1.00 93.69 468 GLN A C 1
ATOM 3629 O O . GLN A 1 468 ? 27.592 10.188 -45.921 1.00 93.69 468 GLN A O 1
ATOM 3634 N N . GLU A 1 469 ? 25.400 10.301 -46.377 1.00 93.38 469 GLU A N 1
ATOM 3635 C CA . GLU A 1 469 ? 25.236 11.695 -45.944 1.00 93.38 469 GLU A CA 1
ATOM 3636 C C . GLU A 1 469 ? 25.474 11.876 -44.436 1.00 93.38 469 GLU A C 1
ATOM 3638 O O . GLU A 1 469 ? 26.126 12.831 -43.995 1.00 93.38 469 GLU A O 1
ATOM 3643 N N . LEU A 1 470 ? 24.999 10.928 -43.625 1.00 94.88 470 LEU A N 1
ATOM 3644 C CA . LEU A 1 470 ? 25.248 10.912 -42.185 1.00 94.88 470 LEU A CA 1
ATOM 3645 C C . LEU A 1 470 ? 26.730 10.649 -41.868 1.00 94.88 470 LEU A C 1
ATOM 3647 O O . LEU A 1 470 ? 27.314 11.364 -41.050 1.00 94.88 470 LEU A O 1
ATOM 3651 N N . ALA A 1 471 ? 27.363 9.692 -42.550 1.00 95.12 471 ALA A N 1
ATOM 3652 C CA . ALA A 1 471 ? 28.782 9.372 -42.388 1.00 95.12 471 ALA A CA 1
ATOM 3653 C C . ALA A 1 471 ? 29.705 10.518 -42.837 1.00 95.12 471 ALA A C 1
ATOM 3655 O O . ALA A 1 471 ? 30.732 10.768 -42.208 1.00 95.12 471 ALA A O 1
ATOM 3656 N N . SER A 1 472 ? 29.330 11.265 -43.882 1.00 93.88 472 SER A N 1
ATOM 3657 C CA . SER A 1 472 ? 30.055 12.474 -44.304 1.00 93.88 472 SER A CA 1
ATOM 3658 C C . SER A 1 472 ? 29.885 13.644 -43.322 1.00 93.88 472 SER A C 1
ATOM 3660 O O . SER A 1 472 ? 30.658 14.609 -43.324 1.00 93.88 472 SER A O 1
ATOM 3662 N N . SER A 1 473 ? 28.852 13.582 -42.478 1.00 94.38 473 SER A N 1
ATOM 3663 C CA . SER A 1 473 ? 28.540 14.603 -41.480 1.00 94.38 473 SER A CA 1
ATOM 3664 C C . SER A 1 473 ? 29.182 14.348 -40.125 1.00 94.38 473 SER A C 1
ATOM 3666 O O . SER A 1 473 ? 29.519 15.317 -39.446 1.00 94.38 473 SER A O 1
ATOM 3668 N N . LEU A 1 474 ? 29.415 13.089 -39.756 1.00 96.50 474 LEU A N 1
ATOM 3669 C CA . LEU A 1 474 ? 30.119 12.720 -38.533 1.00 96.50 474 LEU A CA 1
ATOM 3670 C C . LEU A 1 474 ? 31.045 11.526 -38.787 1.00 96.50 474 LEU A C 1
ATOM 3672 O O . LEU A 1 474 ? 30.588 10.408 -39.011 1.00 96.50 474 LEU A O 1
ATOM 3676 N N . THR A 1 475 ? 32.351 11.762 -38.684 1.00 93.38 475 THR A N 1
ATOM 3677 C CA . THR A 1 475 ? 33.404 10.768 -38.946 1.00 93.38 475 THR A CA 1
ATOM 3678 C C . THR A 1 475 ? 33.356 9.547 -38.033 1.00 93.38 475 THR A C 1
ATOM 3680 O O . THR A 1 475 ? 33.819 8.475 -38.407 1.00 93.38 475 THR A O 1
ATOM 3683 N N . GLU A 1 476 ? 32.796 9.697 -36.837 1.00 94.31 476 GLU A N 1
ATOM 3684 C CA . GLU A 1 476 ? 32.655 8.644 -35.842 1.00 94.31 476 GLU A CA 1
ATOM 3685 C C . GLU A 1 476 ? 31.491 7.701 -36.165 1.00 94.31 476 GLU A C 1
ATOM 3687 O O . GLU A 1 476 ? 31.475 6.574 -35.679 1.00 94.31 476 GLU A O 1
ATOM 3692 N N . LEU A 1 477 ? 30.535 8.108 -37.009 1.00 97.00 477 LEU A N 1
ATOM 3693 C CA . LEU A 1 477 ? 29.344 7.308 -37.291 1.00 97.00 477 LEU A CA 1
ATOM 3694 C C . LEU A 1 477 ? 29.668 5.902 -37.820 1.00 97.00 477 LEU A C 1
ATOM 3696 O O . LEU A 1 477 ? 29.139 4.949 -37.247 1.00 97.00 477 LEU A O 1
ATOM 3700 N N . PRO A 1 478 ? 30.573 5.714 -38.800 1.00 96.12 478 PRO A N 1
ATOM 3701 C CA . PRO A 1 478 ? 30.943 4.378 -39.265 1.00 96.12 478 PRO A CA 1
ATOM 3702 C C . PRO A 1 478 ? 31.656 3.504 -38.224 1.00 96.12 478 PRO A C 1
ATOM 3704 O O . PRO A 1 478 ? 31.689 2.290 -38.392 1.00 96.12 478 PRO A O 1
ATOM 3707 N N . LEU A 1 479 ? 32.226 4.085 -37.157 1.00 93.62 479 LEU A N 1
ATOM 3708 C CA . LEU A 1 479 ? 32.865 3.314 -36.079 1.00 93.62 479 LEU A CA 1
ATOM 3709 C C . LEU A 1 479 ? 31.827 2.632 -35.183 1.00 93.62 479 LEU A C 1
ATOM 3711 O O . LEU A 1 479 ? 32.062 1.539 -34.675 1.00 93.62 479 LEU A O 1
ATOM 3715 N N . PHE A 1 480 ? 30.676 3.278 -34.997 1.00 94.56 480 PHE A N 1
ATOM 3716 C CA . PHE A 1 480 ? 29.602 2.793 -34.134 1.00 94.56 480 PHE A CA 1
ATOM 3717 C C . PHE A 1 480 ? 28.521 2.052 -34.938 1.00 94.56 480 PHE A C 1
ATOM 3719 O O . PHE A 1 480 ? 28.088 0.968 -34.547 1.00 94.56 480 PHE A O 1
ATOM 3726 N N . LEU A 1 481 ? 28.140 2.582 -36.103 1.00 96.12 481 LEU A N 1
ATOM 3727 C CA . LEU A 1 481 ? 27.073 2.089 -36.984 1.00 96.12 481 LEU A CA 1
ATOM 3728 C C . LEU A 1 481 ? 27.614 1.469 -38.287 1.00 96.12 481 LEU A C 1
ATOM 3730 O O . LEU A 1 481 ? 27.034 1.639 -39.353 1.00 96.12 481 LEU A O 1
ATOM 3734 N N . ASP A 1 482 ? 28.705 0.713 -38.182 1.00 92.88 482 ASP A N 1
ATOM 3735 C CA . ASP A 1 482 ? 29.407 -0.033 -39.248 1.00 92.88 482 ASP A CA 1
ATOM 3736 C C . ASP A 1 482 ? 28.541 -0.880 -40.205 1.00 92.88 482 ASP A C 1
ATOM 3738 O O . ASP A 1 482 ? 28.958 -1.200 -41.317 1.00 92.88 482 ASP A O 1
ATOM 3742 N N . THR A 1 483 ? 27.344 -1.260 -39.777 1.00 91.94 483 THR A N 1
ATOM 3743 C CA . THR A 1 483 ? 26.409 -2.133 -40.499 1.00 91.94 483 THR A CA 1
ATOM 3744 C C . THR A 1 483 ? 25.333 -1.372 -41.266 1.00 91.94 483 THR A C 1
ATOM 3746 O O . THR A 1 483 ? 24.516 -2.006 -41.932 1.00 91.94 483 THR A O 1
ATOM 3749 N N . GLY A 1 484 ? 25.334 -0.039 -41.199 1.00 92.44 484 GLY A N 1
ATOM 3750 C CA . GLY A 1 484 ? 24.316 0.809 -41.809 1.00 92.44 484 GLY A CA 1
ATOM 3751 C C . GLY A 1 484 ? 23.173 1.172 -40.858 1.00 92.44 484 GLY A C 1
ATOM 3752 O O . GLY A 1 484 ? 23.167 0.829 -39.672 1.00 92.44 484 GLY A O 1
ATOM 3753 N N . ILE A 1 485 ? 22.185 1.884 -41.404 1.00 95.06 485 ILE A N 1
ATOM 3754 C CA . ILE A 1 485 ? 20.966 2.310 -40.706 1.00 95.06 485 ILE A CA 1
ATOM 3755 C C . ILE A 1 485 ? 19.767 1.797 -41.498 1.00 95.06 485 ILE A C 1
ATOM 3757 O O . ILE A 1 485 ? 19.680 1.992 -42.711 1.00 95.06 485 ILE A O 1
ATOM 3761 N N . HIS A 1 486 ? 18.833 1.139 -40.817 1.00 95.31 486 HIS A N 1
ATOM 3762 C CA . HIS A 1 486 ? 17.587 0.713 -41.434 1.00 95.31 486 HIS A CA 1
ATOM 3763 C C . HIS A 1 486 ? 16.535 1.823 -41.330 1.00 95.31 486 HIS A C 1
ATOM 3765 O O . HIS A 1 486 ? 16.501 2.574 -40.356 1.00 95.31 486 HIS A O 1
ATOM 3771 N N . VAL A 1 487 ? 15.666 1.928 -42.331 1.00 94.00 487 VAL A N 1
ATOM 3772 C CA . VAL A 1 487 ? 14.583 2.915 -42.370 1.00 94.00 487 VAL A CA 1
ATOM 3773 C C . VAL A 1 487 ? 13.292 2.184 -42.684 1.00 94.00 487 VAL A C 1
ATOM 3775 O O . VAL A 1 487 ? 13.224 1.399 -43.628 1.00 94.00 487 VAL A O 1
ATOM 3778 N N . CYS A 1 488 ? 12.272 2.450 -41.880 1.00 90.56 488 CYS A N 1
ATOM 3779 C CA . CYS A 1 488 ? 10.942 1.888 -42.024 1.00 90.56 488 CYS A CA 1
ATOM 3780 C C . CYS A 1 488 ? 9.955 3.001 -42.374 1.00 90.56 488 CYS A C 1
ATOM 3782 O O . CYS A 1 488 ? 9.926 4.041 -41.714 1.00 90.56 488 CYS A O 1
ATOM 3784 N N . SER A 1 489 ? 9.099 2.746 -43.366 1.00 88.19 489 SER A N 1
ATOM 3785 C CA . SER A 1 489 ? 7.984 3.624 -43.728 1.00 88.19 489 SER A CA 1
ATOM 3786 C C . SER A 1 489 ? 7.082 3.937 -42.520 1.00 88.19 489 SER A C 1
ATOM 3788 O O . SER A 1 489 ? 7.007 3.139 -41.581 1.00 88.19 489 SER A O 1
ATOM 3790 N N . PRO A 1 490 ? 6.369 5.079 -42.528 1.00 90.38 490 PRO A N 1
ATOM 3791 C CA . PRO A 1 490 ? 5.521 5.472 -41.409 1.00 90.38 490 PRO A CA 1
ATOM 3792 C C . PRO A 1 490 ? 4.300 4.550 -41.277 1.00 90.38 490 PRO A C 1
ATOM 3794 O O . PRO A 1 490 ? 3.494 4.434 -42.200 1.00 90.38 490 PRO A O 1
ATOM 3797 N N . TYR A 1 491 ? 4.132 3.957 -40.095 1.00 93.19 491 TYR A N 1
ATOM 3798 C CA . TYR A 1 491 ? 2.952 3.188 -39.690 1.00 93.19 491 TYR A CA 1
ATOM 3799 C C . TYR A 1 491 ? 2.478 3.644 -38.304 1.00 93.19 491 TYR A C 1
ATOM 3801 O O . TYR A 1 491 ? 3.281 4.184 -37.541 1.00 93.19 491 TYR A O 1
ATOM 3809 N N . PRO A 1 492 ? 1.199 3.420 -37.938 1.00 91.88 492 PRO A N 1
ATOM 3810 C CA . PRO A 1 492 ? 0.711 3.766 -36.609 1.00 91.88 492 PRO A CA 1
ATOM 3811 C C . PRO A 1 492 ? 1.518 3.061 -35.498 1.00 91.88 492 PRO A C 1
ATOM 3813 O O . PRO A 1 492 ? 1.730 1.842 -35.595 1.00 91.88 492 PRO A O 1
ATOM 3816 N N . PRO A 1 493 ? 1.931 3.780 -34.438 1.00 88.44 493 PRO A N 1
ATOM 3817 C CA . PRO A 1 493 ? 2.594 3.195 -33.274 1.00 88.44 493 PRO A CA 1
ATOM 3818 C C . PRO A 1 493 ? 1.790 2.035 -32.675 1.00 88.44 493 PRO A C 1
ATOM 3820 O O . PRO A 1 493 ? 0.567 2.105 -32.557 1.00 88.44 493 PRO A O 1
ATOM 3823 N N . GLY A 1 494 ? 2.471 0.943 -32.324 1.00 88.19 494 GLY A N 1
ATOM 3824 C CA . GLY A 1 494 ? 1.847 -0.267 -31.771 1.00 88.19 494 GLY A CA 1
ATOM 3825 C C . GLY A 1 494 ? 1.029 -1.122 -32.752 1.00 88.19 494 GLY A C 1
ATOM 3826 O O . GLY A 1 494 ? 0.451 -2.126 -32.339 1.00 88.19 494 GLY A O 1
ATOM 3827 N N . SER A 1 495 ? 0.977 -0.771 -34.042 1.00 93.50 495 SER A N 1
ATOM 3828 C CA . SER A 1 495 ? 0.284 -1.582 -35.052 1.00 93.50 495 SER A CA 1
ATOM 3829 C C . SER A 1 495 ? 1.073 -2.831 -35.463 1.00 93.50 495 SER A C 1
ATOM 3831 O O . SER A 1 495 ? 2.306 -2.853 -35.448 1.00 93.50 495 SER A O 1
ATOM 3833 N N . GLU A 1 496 ? 0.361 -3.866 -35.917 1.00 93.00 496 GLU A N 1
ATOM 3834 C CA . GLU A 1 496 ? 0.984 -5.057 -36.515 1.00 93.00 496 GLU A CA 1
ATOM 3835 C C . GLU A 1 496 ? 1.785 -4.716 -37.780 1.00 93.00 496 GLU A C 1
ATOM 3837 O O . GLU A 1 496 ? 2.843 -5.294 -38.018 1.00 93.00 496 GLU A O 1
ATOM 3842 N N . ALA A 1 497 ? 1.323 -3.729 -38.556 1.00 94.38 497 ALA A N 1
ATOM 3843 C CA . ALA A 1 497 ? 2.021 -3.257 -39.747 1.00 94.38 497 ALA A CA 1
ATOM 3844 C C . ALA A 1 497 ? 3.397 -2.664 -39.404 1.00 94.38 497 ALA A C 1
ATOM 3846 O O . ALA A 1 497 ? 4.384 -3.010 -40.052 1.00 94.38 497 ALA A O 1
ATOM 3847 N N . LEU A 1 498 ? 3.489 -1.853 -38.340 1.00 94.25 498 LEU A N 1
ATOM 3848 C CA . LEU A 1 498 ? 4.770 -1.345 -37.842 1.00 94.25 498 LEU A CA 1
ATOM 3849 C C . LEU A 1 498 ? 5.680 -2.490 -37.379 1.00 94.25 498 LEU A C 1
ATOM 3851 O O . LEU A 1 498 ? 6.868 -2.511 -37.703 1.00 94.25 498 LEU A O 1
ATOM 3855 N N . ALA A 1 499 ? 5.129 -3.464 -36.653 1.00 93.69 499 ALA A N 1
ATOM 3856 C CA . ALA A 1 499 ? 5.885 -4.609 -36.152 1.00 93.69 499 ALA A CA 1
ATOM 3857 C C . ALA A 1 499 ? 6.441 -5.500 -37.279 1.00 93.69 499 ALA A C 1
ATOM 3859 O O . ALA A 1 499 ? 7.553 -6.013 -37.156 1.00 93.69 499 ALA A O 1
ATOM 3860 N N . ALA A 1 500 ? 5.693 -5.682 -38.371 1.00 94.12 500 ALA A N 1
ATOM 3861 C CA . ALA A 1 500 ? 6.146 -6.412 -39.554 1.00 94.12 500 ALA A CA 1
ATOM 3862 C C . ALA A 1 500 ? 7.178 -5.607 -40.361 1.00 94.12 500 ALA A C 1
ATOM 3864 O O . ALA A 1 500 ? 8.218 -6.137 -40.753 1.00 94.12 500 ALA A O 1
ATOM 3865 N N . ALA A 1 501 ? 6.926 -4.312 -40.565 1.00 93.25 501 ALA A N 1
ATOM 3866 C CA . ALA A 1 501 ? 7.818 -3.438 -41.319 1.00 93.25 501 ALA A CA 1
ATOM 3867 C C . ALA A 1 501 ? 9.172 -3.230 -40.617 1.00 93.25 501 ALA A C 1
ATOM 3869 O O . ALA A 1 501 ? 10.195 -3.176 -41.290 1.00 93.25 501 ALA A O 1
ATOM 3870 N N . SER A 1 502 ? 9.202 -3.230 -39.279 1.00 94.69 502 SER A N 1
ATOM 3871 C CA . SER A 1 502 ? 10.426 -3.055 -38.474 1.00 94.69 502 SER A CA 1
ATOM 3872 C C . SER A 1 502 ? 11.513 -4.101 -38.739 1.00 94.69 502 SER A C 1
ATOM 3874 O O . SER A 1 502 ? 12.690 -3.824 -38.528 1.00 94.69 502 SER A O 1
ATOM 3876 N N . ILE A 1 503 ? 11.133 -5.305 -39.176 1.00 95.06 503 ILE A N 1
ATOM 3877 C CA . ILE A 1 503 ? 12.067 -6.399 -39.492 1.00 95.06 503 ILE A CA 1
ATOM 3878 C C . ILE A 1 503 ? 12.221 -6.626 -41.002 1.00 95.06 503 ILE A C 1
ATOM 3880 O O . ILE A 1 503 ? 13.058 -7.425 -41.432 1.00 95.06 503 ILE A O 1
ATOM 3884 N N . SER A 1 504 ? 11.409 -5.955 -41.821 1.00 92.81 504 SER A N 1
ATOM 3885 C CA . SER A 1 504 ? 11.366 -6.160 -43.265 1.00 92.81 504 SER A CA 1
ATOM 3886 C C . SER A 1 504 ? 12.563 -5.499 -43.939 1.00 92.81 504 SER A C 1
ATOM 3888 O O . SER A 1 504 ? 12.582 -4.298 -44.181 1.00 92.81 504 SER A O 1
ATOM 3890 N N . GLY A 1 505 ? 13.568 -6.299 -44.290 1.00 87.25 505 GLY A N 1
ATOM 3891 C CA . GLY A 1 505 ? 14.792 -5.798 -44.921 1.00 87.25 505 GLY A CA 1
ATOM 3892 C C . GLY A 1 505 ? 15.853 -5.311 -43.930 1.00 87.25 505 GLY A C 1
ATOM 3893 O O . GLY A 1 505 ? 16.948 -4.958 -44.374 1.00 87.25 505 GLY A O 1
ATOM 3894 N N . LEU A 1 506 ? 15.565 -5.367 -42.624 1.00 93.50 506 LEU A N 1
ATOM 3895 C CA . LEU A 1 506 ? 16.566 -5.291 -41.563 1.00 93.50 506 LEU A CA 1
ATOM 3896 C C . LEU A 1 506 ? 17.496 -6.509 -41.674 1.00 93.50 506 LEU A C 1
ATOM 3898 O O . LEU A 1 506 ? 17.038 -7.646 -41.847 1.00 93.50 506 LEU A O 1
ATOM 3902 N N . LYS A 1 507 ? 18.809 -6.279 -41.640 1.00 92.19 507 LYS A N 1
ATOM 3903 C CA . LYS A 1 507 ? 19.828 -7.326 -41.748 1.00 92.19 507 LYS A CA 1
ATOM 3904 C C . LYS A 1 507 ? 20.661 -7.411 -40.480 1.00 92.19 507 LYS A C 1
ATOM 3906 O O . LYS A 1 507 ? 20.469 -8.338 -39.704 1.00 92.19 507 LYS A O 1
ATOM 3911 N N . ALA A 1 508 ? 21.615 -6.504 -40.332 1.00 93.25 508 ALA A N 1
ATOM 3912 C CA . ALA A 1 508 ? 22.570 -6.456 -39.226 1.00 93.25 508 ALA A CA 1
ATOM 3913 C C . ALA A 1 508 ? 22.738 -5.030 -38.681 1.00 93.25 508 ALA A C 1
ATOM 3915 O O . ALA A 1 508 ? 23.503 -4.837 -37.738 1.00 93.25 508 ALA A O 1
ATOM 3916 N N . GLU A 1 509 ? 22.023 -4.066 -39.274 1.00 96.44 509 GLU A N 1
ATOM 3917 C CA . GLU A 1 509 ? 21.994 -2.663 -38.891 1.00 96.44 509 GLU A CA 1
ATOM 3918 C C . GLU A 1 509 ? 21.715 -2.523 -37.385 1.00 96.44 509 GLU A C 1
ATOM 3920 O O . GLU A 1 509 ? 20.830 -3.174 -36.821 1.00 96.44 509 GLU A O 1
ATOM 3925 N N . LYS A 1 510 ? 22.473 -1.641 -36.732 1.00 97.25 510 LYS A N 1
ATOM 3926 C CA . LYS A 1 510 ? 22.403 -1.368 -35.283 1.00 97.25 510 LYS A CA 1
ATOM 3927 C C . LYS A 1 510 ? 21.371 -0.302 -34.905 1.00 97.25 510 LYS A C 1
ATOM 3929 O O . LYS A 1 510 ? 21.123 -0.074 -33.720 1.00 97.25 510 LYS A O 1
ATOM 3934 N N . ALA A 1 511 ? 20.784 0.348 -35.904 1.00 97.62 511 ALA A N 1
ATOM 3935 C CA . ALA A 1 511 ? 19.795 1.398 -35.741 1.00 97.62 511 ALA A CA 1
ATOM 3936 C C . ALA A 1 511 ? 18.677 1.268 -36.780 1.00 97.62 511 ALA A C 1
ATOM 3938 O O . ALA A 1 511 ? 18.911 0.873 -37.925 1.00 97.62 511 ALA A O 1
ATOM 3939 N N . LEU A 1 512 ? 17.469 1.639 -36.368 1.00 97.31 512 LEU A N 1
ATOM 3940 C CA . LEU A 1 512 ? 16.262 1.673 -37.178 1.00 97.31 512 LEU A CA 1
ATOM 3941 C C . LEU A 1 512 ? 15.549 3.007 -36.976 1.00 97.31 512 LEU A C 1
ATOM 3943 O O . LEU A 1 512 ? 15.180 3.356 -35.858 1.00 97.31 512 LEU A O 1
ATOM 3947 N N . ILE A 1 513 ? 15.305 3.726 -38.063 1.00 96.75 513 ILE A N 1
ATOM 3948 C CA . ILE A 1 513 ? 14.462 4.918 -38.061 1.00 96.75 513 ILE A CA 1
ATOM 3949 C C . ILE A 1 513 ? 13.039 4.501 -38.424 1.00 96.75 513 ILE A C 1
ATOM 3951 O O . ILE A 1 513 ? 12.772 4.067 -39.547 1.00 96.75 513 ILE A O 1
ATOM 3955 N N . TRP A 1 514 ? 12.112 4.657 -37.483 1.00 95.31 514 TRP A N 1
ATOM 3956 C CA . TRP A 1 514 ? 10.689 4.680 -37.796 1.00 95.31 514 TRP A CA 1
ATOM 3957 C C . TRP A 1 514 ? 10.350 6.073 -38.319 1.00 95.31 514 TRP A C 1
ATOM 3959 O O . TRP A 1 514 ? 10.243 7.025 -37.540 1.00 95.31 514 TRP A O 1
ATOM 3969 N N . SER A 1 515 ? 10.214 6.211 -39.641 1.00 93.75 515 SER A N 1
ATOM 3970 C CA . SER A 1 515 ? 10.003 7.512 -40.278 1.00 93.75 515 SER A CA 1
ATOM 3971 C C . SER A 1 515 ? 8.827 8.262 -39.649 1.00 93.75 515 SER A C 1
ATOM 3973 O O . SER A 1 515 ? 7.737 7.712 -39.494 1.00 93.75 515 SER A O 1
ATOM 3975 N N . LYS A 1 516 ? 9.053 9.540 -39.322 1.00 91.94 516 LYS A N 1
ATOM 3976 C CA . LYS A 1 516 ? 8.115 10.474 -38.672 1.00 91.94 516 LYS A CA 1
ATOM 3977 C C . LYS A 1 516 ? 7.680 10.088 -37.254 1.00 91.94 516 LYS A C 1
ATOM 3979 O O . LYS A 1 516 ? 6.774 10.719 -36.721 1.00 91.94 516 LYS A O 1
ATOM 3984 N N . HIS A 1 517 ? 8.291 9.066 -36.663 1.00 93.00 517 HIS A N 1
ATOM 3985 C CA . HIS A 1 517 ? 7.930 8.571 -35.340 1.00 93.00 517 HIS A CA 1
ATOM 3986 C C . HIS A 1 517 ? 9.113 8.642 -34.376 1.00 93.00 517 HIS A C 1
ATOM 3988 O O . HIS A 1 517 ? 9.023 9.319 -33.361 1.00 93.00 517 HIS A O 1
ATOM 3994 N N . GLY A 1 518 ? 10.239 8.007 -34.705 1.00 94.88 518 GLY A N 1
ATOM 3995 C CA . GLY A 1 518 ? 11.406 8.049 -33.832 1.00 94.88 518 GLY A CA 1
ATOM 3996 C C . GLY A 1 518 ? 12.524 7.104 -34.247 1.00 94.88 518 GLY A C 1
ATOM 3997 O O . GLY A 1 518 ? 12.573 6.597 -35.369 1.00 94.88 518 GLY A O 1
ATOM 3998 N N . LEU A 1 519 ? 13.441 6.884 -33.314 1.00 97.31 519 LEU A N 1
ATOM 3999 C CA . LEU A 1 519 ? 14.665 6.119 -33.501 1.00 97.31 519 LEU A CA 1
ATOM 4000 C C . LEU A 1 519 ? 14.682 4.914 -32.564 1.00 97.31 519 LEU A C 1
ATOM 4002 O O . LEU A 1 519 ? 14.342 5.028 -31.386 1.00 97.31 519 LEU A O 1
ATOM 4006 N N . LEU A 1 520 ? 15.118 3.773 -33.085 1.00 98.38 520 LEU A N 1
ATOM 4007 C CA . LEU A 1 520 ? 15.432 2.580 -32.320 1.00 98.38 520 LEU A CA 1
ATOM 4008 C C . LEU A 1 520 ? 16.901 2.239 -32.504 1.00 98.38 520 LEU A C 1
ATOM 4010 O O . LEU A 1 520 ? 17.417 2.271 -33.622 1.00 98.38 520 LEU A O 1
ATOM 4014 N N . THR A 1 521 ? 17.560 1.865 -31.418 1.00 98.56 521 THR A N 1
ATOM 4015 C CA . THR A 1 521 ? 18.934 1.367 -31.436 1.00 98.56 521 THR A CA 1
ATOM 4016 C C . THR A 1 521 ? 19.053 0.053 -30.685 1.00 98.56 521 THR A C 1
ATOM 4018 O O . THR A 1 521 ? 18.299 -0.237 -29.748 1.00 98.56 521 THR A O 1
ATOM 4021 N N . PHE A 1 522 ? 19.986 -0.777 -31.151 1.00 97.75 522 PHE A N 1
ATOM 4022 C CA . PHE A 1 522 ? 20.094 -2.173 -30.754 1.00 97.75 522 PHE A CA 1
ATOM 4023 C C . PHE A 1 522 ? 21.505 -2.492 -30.256 1.00 97.75 522 PHE A C 1
ATOM 4025 O O . PHE A 1 522 ? 22.478 -2.411 -31.009 1.00 97.75 522 PHE A O 1
ATOM 4032 N N . GLY A 1 523 ? 21.624 -2.920 -29.003 1.00 94.62 523 GLY A N 1
ATOM 4033 C CA . GLY A 1 523 ? 22.910 -3.196 -28.356 1.00 94.62 523 GLY A CA 1
ATOM 4034 C C . GLY A 1 523 ? 22.919 -4.526 -27.616 1.00 94.62 523 GLY A C 1
ATOM 4035 O O . GLY A 1 523 ? 21.867 -5.059 -27.255 1.00 94.62 523 GLY A O 1
ATOM 4036 N N . SER A 1 524 ? 24.108 -5.063 -27.372 1.00 90.81 524 SER A N 1
ATOM 4037 C CA . SER A 1 524 ? 24.321 -6.136 -26.399 1.00 90.81 524 SER A CA 1
ATOM 4038 C C . SER A 1 524 ? 24.152 -5.611 -24.964 1.00 90.81 524 SER A C 1
ATOM 4040 O O . SER A 1 524 ? 23.729 -6.351 -24.078 1.00 90.81 524 SER A O 1
ATOM 4042 N N . THR A 1 525 ? 24.410 -4.317 -24.745 1.00 91.62 525 THR A N 1
ATOM 4043 C CA . THR A 1 525 ? 24.212 -3.607 -23.476 1.00 91.62 525 THR A CA 1
ATOM 4044 C C . THR A 1 525 ? 23.383 -2.336 -23.668 1.00 91.62 525 THR A C 1
ATOM 4046 O O . THR A 1 525 ? 23.130 -1.889 -24.790 1.00 91.62 525 THR A O 1
ATOM 4049 N N . LEU A 1 526 ? 22.935 -1.758 -22.550 1.00 93.31 526 LEU A N 1
ATOM 4050 C CA . LEU A 1 526 ? 22.225 -0.479 -22.546 1.00 93.31 526 LEU A CA 1
ATOM 4051 C C . LEU A 1 526 ? 23.119 0.678 -23.003 1.00 93.31 526 LEU A C 1
ATOM 4053 O O . LEU A 1 526 ? 22.653 1.504 -23.779 1.00 93.31 526 LEU A O 1
ATOM 4057 N N . ASP A 1 527 ? 24.379 0.704 -22.555 1.00 93.88 527 ASP A N 1
ATOM 4058 C CA . ASP A 1 527 ? 25.371 1.696 -22.988 1.00 93.88 527 ASP A CA 1
ATOM 4059 C C . ASP A 1 527 ? 25.572 1.643 -24.497 1.00 93.88 527 ASP A C 1
ATOM 4061 O O . ASP A 1 527 ? 25.417 2.651 -25.166 1.00 93.88 527 ASP A O 1
ATOM 4065 N N . GLU A 1 528 ? 25.796 0.452 -25.055 1.00 95.88 528 GLU A N 1
ATOM 4066 C CA . GLU A 1 528 ? 26.032 0.298 -26.491 1.00 95.88 528 GLU A CA 1
ATOM 4067 C C . GLU A 1 528 ? 24.831 0.793 -27.315 1.00 95.88 528 GLU A C 1
ATOM 4069 O O . GLU A 1 528 ? 24.989 1.540 -28.280 1.00 95.88 528 GLU A O 1
ATOM 4074 N N . ALA A 1 529 ? 23.608 0.418 -26.918 1.00 97.56 529 ALA A N 1
ATOM 4075 C CA . ALA A 1 529 ? 22.402 0.904 -27.585 1.00 97.56 529 ALA A CA 1
ATOM 4076 C C . ALA A 1 529 ? 22.275 2.434 -27.480 1.00 97.56 529 ALA A C 1
ATOM 4078 O O . ALA A 1 529 ? 21.847 3.089 -28.433 1.00 97.56 529 ALA A O 1
ATOM 4079 N N . PHE A 1 530 ? 22.640 3.015 -26.339 1.00 97.69 530 PHE A N 1
ATOM 4080 C CA . PHE A 1 530 ? 22.568 4.453 -26.126 1.00 97.69 530 PHE A CA 1
ATOM 4081 C C . PHE A 1 530 ? 23.652 5.223 -26.891 1.00 97.69 530 PHE A C 1
ATOM 4083 O O . PHE A 1 530 ? 23.326 6.209 -27.548 1.00 97.69 530 PHE A O 1
ATOM 4090 N N . ASP A 1 531 ? 24.889 4.732 -26.922 1.00 97.12 531 ASP A N 1
ATOM 4091 C CA . ASP A 1 531 ? 25.995 5.309 -27.694 1.00 97.12 531 ASP A CA 1
ATOM 4092 C C . ASP A 1 531 ? 25.621 5.421 -29.179 1.00 97.12 531 ASP A C 1
ATOM 4094 O O . ASP A 1 531 ? 25.805 6.461 -29.815 1.00 97.12 531 ASP A O 1
ATOM 4098 N N . TYR A 1 532 ? 25.011 4.370 -29.739 1.00 98.25 532 TYR A N 1
ATOM 4099 C CA . TYR A 1 532 ? 24.520 4.370 -31.121 1.00 98.25 532 TYR A CA 1
ATOM 4100 C C . TYR A 1 532 ? 23.478 5.456 -31.374 1.00 98.25 532 TYR A C 1
ATOM 4102 O O . TYR A 1 532 ? 23.472 6.084 -32.436 1.00 98.25 532 TYR A O 1
ATOM 4110 N N . MET A 1 533 ? 22.611 5.697 -30.393 1.00 98.19 533 MET A N 1
ATOM 4111 C CA . MET A 1 533 ? 21.597 6.738 -30.463 1.00 98.19 533 MET A CA 1
ATOM 4112 C C . MET A 1 533 ? 22.248 8.120 -30.433 1.00 98.19 533 MET A C 1
ATOM 4114 O O . MET A 1 533 ? 21.944 8.950 -31.286 1.00 98.19 533 MET A O 1
ATOM 4118 N N . GLU A 1 534 ? 23.192 8.355 -29.521 1.00 97.69 534 GLU A N 1
ATOM 4119 C CA . GLU A 1 534 ? 23.904 9.631 -29.425 1.00 97.69 534 GLU A CA 1
ATOM 4120 C C . GLU A 1 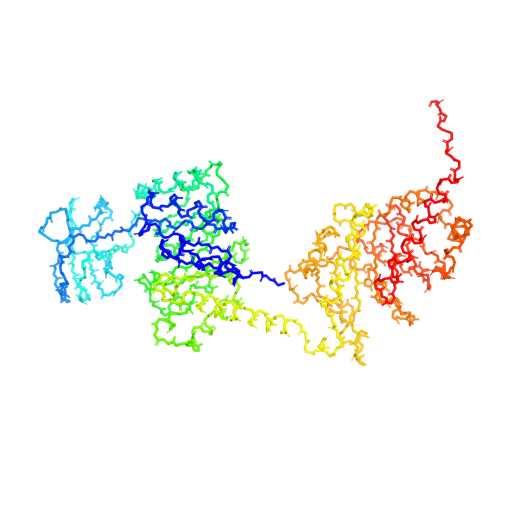534 ? 24.665 9.974 -30.708 1.00 97.69 534 GLU A C 1
ATOM 4122 O O . GLU A 1 534 ? 24.580 11.102 -31.205 1.00 97.69 534 GLU A O 1
ATOM 4127 N N . VAL A 1 535 ? 25.371 8.994 -31.276 1.00 97.75 535 VAL A N 1
ATOM 4128 C CA . VAL A 1 535 ? 26.141 9.163 -32.512 1.00 97.75 535 VAL A CA 1
ATOM 4129 C C . VAL A 1 535 ? 25.223 9.476 -33.695 1.00 97.75 535 VAL A C 1
ATOM 4131 O O . VAL A 1 535 ? 25.491 10.424 -34.438 1.00 97.75 535 VAL A O 1
ATOM 4134 N N . LEU A 1 536 ? 24.118 8.739 -33.854 1.00 97.94 536 LEU A N 1
ATOM 4135 C CA . LEU A 1 536 ? 23.175 8.967 -34.952 1.00 97.94 536 LEU A CA 1
ATOM 4136 C C . LEU A 1 536 ? 22.493 10.330 -34.833 1.00 97.94 536 LEU A C 1
ATOM 4138 O O . LEU A 1 536 ? 22.442 11.074 -35.811 1.00 97.94 536 LEU A O 1
ATOM 4142 N N . VAL A 1 537 ? 22.011 10.689 -33.640 1.00 97.81 537 VAL A N 1
ATOM 4143 C CA . VAL A 1 537 ? 21.344 11.979 -33.408 1.00 97.81 537 VAL A CA 1
ATOM 4144 C C . VAL A 1 537 ? 22.302 13.141 -33.670 1.00 97.81 537 VAL A C 1
ATOM 4146 O O . VAL A 1 537 ? 21.932 14.111 -34.334 1.00 97.81 537 VAL A O 1
ATOM 4149 N N . LYS A 1 538 ? 23.563 13.033 -33.231 1.00 97.31 538 LYS A N 1
ATOM 4150 C CA . LYS A 1 538 ? 24.595 14.037 -33.522 1.00 97.31 538 LYS A CA 1
ATOM 4151 C C . LYS A 1 538 ? 24.854 14.166 -35.026 1.00 97.31 538 LYS A C 1
ATOM 4153 O O . LYS A 1 538 ? 24.921 15.288 -35.528 1.00 97.31 538 LYS A O 1
ATOM 4158 N N . ALA A 1 539 ? 24.973 13.052 -35.749 1.00 97.38 539 ALA A N 1
ATOM 4159 C CA . ALA A 1 539 ? 25.163 13.068 -37.198 1.00 97.38 539 ALA A CA 1
ATOM 4160 C C . ALA A 1 539 ? 23.965 13.702 -37.926 1.00 97.38 539 ALA A C 1
ATOM 4162 O O . ALA A 1 539 ? 24.160 14.569 -38.778 1.00 97.38 539 ALA A O 1
ATOM 4163 N N . ALA A 1 540 ? 22.737 13.342 -37.534 1.00 96.62 540 ALA A N 1
ATOM 4164 C CA . ALA A 1 540 ? 21.504 13.909 -38.078 1.00 96.62 540 ALA A CA 1
ATOM 4165 C C . ALA A 1 540 ? 21.433 15.424 -37.853 1.00 96.62 540 ALA A C 1
ATOM 4167 O O . ALA A 1 540 ? 21.135 16.176 -38.780 1.00 96.62 540 ALA A O 1
ATOM 4168 N N . LYS A 1 541 ? 21.796 15.891 -36.653 1.00 96.44 541 LYS A N 1
ATOM 4169 C CA . LYS A 1 541 ? 21.869 17.318 -36.322 1.00 96.44 541 LYS A CA 1
ATOM 4170 C C . LYS A 1 541 ? 22.839 18.081 -37.221 1.00 96.44 541 LYS A C 1
ATOM 4172 O O . LYS A 1 541 ? 22.515 19.164 -37.703 1.00 96.44 541 LYS A O 1
ATOM 4177 N N . ILE A 1 542 ? 24.038 17.538 -37.436 1.00 96.38 542 ILE A N 1
ATOM 4178 C CA . ILE A 1 542 ? 25.048 18.168 -38.296 1.00 96.38 542 ILE A CA 1
ATOM 4179 C C . ILE A 1 542 ? 24.559 18.198 -39.745 1.00 96.38 542 ILE A C 1
ATOM 4181 O O . ILE A 1 542 ? 24.665 19.237 -40.393 1.00 96.38 542 ILE A O 1
ATOM 4185 N N . LEU A 1 543 ? 23.997 17.090 -40.234 1.00 94.38 543 LEU A N 1
ATOM 4186 C CA . LEU A 1 543 ? 23.472 16.991 -41.592 1.00 94.38 543 LEU A CA 1
ATOM 4187 C C . LEU A 1 543 ? 22.340 17.996 -41.835 1.00 94.38 543 LEU A C 1
ATOM 4189 O O . LEU A 1 543 ? 22.392 18.742 -42.807 1.00 94.38 543 LEU A O 1
ATOM 4193 N N . LEU A 1 544 ? 21.366 18.093 -40.926 1.00 93.25 544 LEU A N 1
ATOM 4194 C CA . LEU A 1 544 ? 20.267 19.060 -41.034 1.00 93.25 544 LEU A CA 1
ATOM 4195 C C . LEU A 1 544 ? 20.757 20.511 -41.111 1.00 93.25 544 LEU A C 1
ATOM 4197 O O . LEU A 1 544 ? 20.192 21.298 -41.860 1.00 93.25 544 LEU A O 1
ATOM 4201 N N . ASN A 1 545 ? 21.837 20.855 -40.404 1.00 91.06 545 ASN A N 1
ATOM 4202 C CA . ASN A 1 545 ? 22.443 22.188 -40.478 1.00 91.06 545 ASN A CA 1
ATOM 4203 C C . ASN A 1 545 ? 23.206 22.448 -41.791 1.00 91.06 545 ASN A C 1
ATOM 4205 O O . ASN A 1 545 ? 23.508 23.601 -42.097 1.00 91.06 545 ASN A O 1
ATOM 4209 N N . LYS A 1 546 ? 23.548 21.400 -42.554 1.00 86.56 546 LYS A N 1
ATOM 4210 C CA . LYS A 1 546 ? 24.172 21.511 -43.883 1.00 86.56 546 LYS A CA 1
ATOM 4211 C C . LYS A 1 546 ? 23.146 21.610 -45.008 1.00 86.56 546 LYS A C 1
ATOM 4213 O O . LYS A 1 546 ? 23.477 22.143 -46.066 1.00 86.56 546 LYS A O 1
ATOM 4218 N N . ILE A 1 547 ? 21.934 21.085 -44.809 1.00 80.75 547 ILE A N 1
ATOM 4219 C CA . ILE A 1 547 ? 20.873 21.167 -45.814 1.00 80.75 547 ILE A CA 1
ATOM 4220 C C . ILE A 1 547 ? 20.473 22.644 -45.935 1.00 80.75 547 ILE A C 1
ATOM 4222 O O . ILE A 1 547 ? 20.048 23.239 -44.942 1.00 80.75 547 ILE A O 1
ATOM 4226 N N . PRO A 1 548 ? 20.620 23.271 -47.116 1.00 67.62 548 PRO A N 1
ATOM 4227 C CA . PRO A 1 548 ? 20.215 24.655 -47.290 1.00 67.62 548 PRO A CA 1
ATOM 4228 C C . PRO A 1 548 ? 18.723 24.765 -46.985 1.00 67.62 548 PRO A C 1
ATOM 4230 O O . PRO A 1 548 ? 17.921 24.016 -47.548 1.00 67.62 548 PRO A O 1
ATOM 4233 N N . SER A 1 549 ? 18.355 25.689 -46.090 1.00 58.34 549 SER A N 1
ATOM 4234 C CA . SER A 1 549 ? 16.953 25.973 -45.800 1.00 58.34 549 SER A CA 1
ATOM 4235 C C . SER A 1 549 ? 16.216 26.153 -47.125 1.00 58.34 549 SER A C 1
ATOM 4237 O O . SER A 1 549 ? 16.689 26.939 -47.957 1.00 58.34 549 SER A O 1
ATOM 4239 N N . PRO A 1 550 ? 15.085 25.460 -47.359 1.00 53.72 550 PRO A N 1
ATOM 4240 C CA . PRO A 1 550 ? 14.268 25.776 -48.512 1.00 53.72 550 PRO A CA 1
ATOM 4241 C C . PRO A 1 550 ? 13.991 27.272 -48.433 1.00 53.72 550 PRO A C 1
ATOM 4243 O O . PRO A 1 550 ? 13.561 27.765 -47.386 1.00 53.72 550 PRO A O 1
ATOM 4246 N N . ASN A 1 551 ? 14.322 28.003 -49.503 1.00 43.81 551 ASN A N 1
ATOM 4247 C CA . ASN A 1 551 ? 13.894 29.383 -49.650 1.00 43.81 551 ASN A CA 1
ATOM 4248 C C . ASN A 1 551 ? 12.400 29.383 -49.329 1.00 43.81 551 ASN A C 1
ATOM 4250 O O . ASN A 1 551 ? 11.602 28.865 -50.110 1.00 43.81 551 ASN A O 1
ATOM 4254 N N . LEU A 1 552 ? 12.034 29.930 -48.168 1.00 43.59 552 LEU A N 1
ATOM 4255 C CA . LEU A 1 552 ? 10.680 30.364 -47.873 1.00 43.59 552 LEU A CA 1
ATOM 4256 C C . LEU A 1 552 ? 10.428 31.527 -48.829 1.00 43.59 552 LEU A C 1
ATOM 4258 O O . LEU A 1 552 ? 10.507 32.700 -48.462 1.00 43.59 552 LEU A O 1
ATOM 4262 N N . ALA A 1 553 ? 10.234 31.189 -50.103 1.00 38.66 553 ALA A N 1
ATOM 4263 C CA . ALA A 1 553 ? 9.723 32.086 -51.101 1.00 38.66 553 ALA A CA 1
ATOM 4264 C C . ALA A 1 553 ? 8.353 32.497 -50.577 1.00 38.66 553 ALA A C 1
ATOM 4266 O O . ALA A 1 553 ? 7.407 31.715 -50.556 1.00 38.66 553 ALA A O 1
ATOM 4267 N N . ARG A 1 554 ? 8.300 33.727 -50.065 1.00 44.06 554 ARG A N 1
ATOM 4268 C CA . ARG A 1 554 ? 7.061 34.473 -49.929 1.00 44.06 554 ARG A CA 1
ATOM 4269 C C . ARG A 1 554 ? 6.406 34.486 -51.309 1.00 44.06 554 ARG A C 1
ATOM 4271 O O . ARG A 1 554 ? 6.861 35.223 -52.180 1.00 44.06 554 ARG A O 1
ATOM 4278 N N . THR A 1 555 ? 5.368 33.685 -51.479 1.00 36.84 555 THR A N 1
ATOM 4279 C CA . THR A 1 555 ? 4.306 33.897 -52.464 1.00 36.84 555 THR A CA 1
ATOM 4280 C C . THR A 1 555 ? 2.994 33.566 -51.802 1.00 36.84 555 THR A C 1
ATOM 4282 O O . THR A 1 555 ? 2.885 32.417 -51.318 1.00 36.84 555 THR A O 1
#

Secondary structure (DSSP, 8-state):
----EEEEE--HHHHTSTTHHHHHHTT--EEEEETTS--HHHHHHHHHHHHHTT-EEEEE------BEE--SS-EEE-TT-EEEEESSSSSBEES---GGG--TT-EEEETTTTEEEEEEEE-SSEEEEEEEE-EEE-TT-BEEETT---TT----TTTHHHHHHHHHTT-SEEEEPS--SHHHHHHHHHHTTT--PEEEEEE-SHHHHHTHHHHHHH-SEEEEEHHHHHHHS-GGGHHHHHHHHHHHHHHTT--EEEESSSSGGGGT-SS--HHHHHHHHHHHHHT--EEEE-HHHHT-S-HHHHHHHHHHHHHHHHHHHHHHHS-GGGGTT--HHHHHHHHHHHHHHHHHTT---TT--EEEEE-TTTT-S--SSEEEEEEBTT--HHHHTT--GGGEEEEEEETTEEEESSTT--B-TTHHHHHHHHHHHHHTT----EEEEE--HHHHHHTTSGGGG-HHHHHHHHHHH-TTHHHH-TT-EEEE----TT-HHHHHHTTSS--S-SEEEETTTEEEEEESSHHHHHHHHHHHHHHHHHHHHHSPPP-----

pLDDT: mean 87.1, std 12.35, range [36.84, 98.56]

Sequence (555 aa):
MRKIDLIATFGSSQILSPSFDEMVKQGLDMVRLNCSHLSVDELQPLITRLKEAKVRIMLDLPGYEIRLQGPSENTLLEAGQTVHLGKSPQGLCGNFDAWGSLNTGMEVFIQGSEIQAQISKVYPDAAELKIIKGGILRPNASISFAGLDATNLSSLDPDLPYLNFAIKQEVDIVVLSHINHPNQVRSTREHLKGSNSLLCTKIETKAALDHLDELIDLSDLMLLGRGDLSASIPFAHVPIVQRELTRLCKAKGKPLYIATGLLSSLAYQDAPSHSNVADIATAIMDGANGFILTNETATSADPNSVLATARQIVSQVQQKLAEKTLSPFIRQDLDLEKLLAKLAEIGSCIWQRGWAEANAGNVSIRLTDYGTQDDDPVLFLVSKTGSRYRQFGSGTMDNFVLIEVRGDQYRCLDPQSKPTSEWNAHLNLHRHFRQRGLDRRVVLHSHPDEVICLSHQAFIEDKEVLYQELASSLTELPLFLDTGIHVCSPYPPGSEALAAASISGLKAEKALIWSKHGLLTFGSTLDEAFDYMEVLVKAAKILLNKIPSPNLART